Protein AF-A0A3D4ZT69-F1 (afdb_monomer)

Foldseek 3Di:
DFAQQADQVSLVVVCVVVVNCCSNVDPVRHRPDGDDPPLPLLSVCCVVCVQKDKDPDWDWDQFPVRWIKTKIFIWHADQDDPPFDQDPPGHGDIDSQWIWIATNVPGDIAIEGPCPVDPRVVVVCVVPVPRYDHPVPDDPRVLQVFDDDQVVVQVVCQVCLLPVDPDPVCSVVLVRRKDQAWADWFPDIDGAGWDWDWDADVPHDDTFIKTKTWIDRPVCSLAATQWMKIATSGNVRHGDIDIGGDDPPDGHGDNNVVVVVQCPDPVNVVVQVVLCPPFKGKGKDGWDFDDDPNFTKIKIWIWMDGPVGPDTDTQKIWIDTDQAIFMDSDPLVRVCCCLDPVVPRPNDDPPDDPDDDDDDDDDDDDDDPDPDNVLSVLVNVLSVVLVVLVVVLVVCVVVVNVVVNVVSVVVSVVSVVVSVVVSVD

Secondary structure (DSSP, 8-state):
--EE--SHHHHHHHHHHHT-THHHH-TT--TT-EE----SHHHHHHHH-TTSEE-SS-EEEE-TTS-EEEEEEEEEEES--TT-PPBTTTBTEEEEEEEEEEETTT--EEEEES-TT-HHHHHHHHH-TTTEEEGGGS-HHHHTT----HHHHHHHHHHHHHH----HHHHHHTSS-EEPPEEEETTEEEEPPPEEEEEEPTT-SSEEEEEEEEEEEGGGTTSBEEEEEEEE-SGGGTT-EEEEEPPTTS--B-HHHHHHHHHT-HHHHHHHHHHTSTTEEEEE-PPEEEEETTEEEEEEEEEEEETT-S--EEEEEEEEETTEEEEESSHHHHHHHHHSTT---EEPPP---S---------------PPPHHHHHHHHHHHHHHHHHHHHHHHHHHTT-HHHHHHHHHHHHHHHHHHHHHH--

Sequence (425 aa):
GGIPIGSFWRKLAFAIRFQDYQILLTEYITTQTKLLMNRDLPERLQVLAPFLLYEPDPYIAVTDDGLLKWICDAYTISNTYPYSVRTPWFGNYLRNSVKVVMDAYDGIPEFYVVDDSDPMIQCYQKIFPTLFRNAEQMDTSVKRHLRYPQMLLRIQAGIYAKYHQKNPQTFYQGEDEWAIPPEKYASGNREVEAYYQVMELPGEQKEEFLLMLPFVLAKFEEKNMVAWMAARCDPERYGELIVYRFPKDKLVYGPFQFESRVDNDPGLSEQFTLWSQEGSRVIRGNTLAIPVAGTLLYASPIYLQSSDGPMPELRLVILMHGDTLVHAPTLDEALVKLLGPDGGGRKKPAVTDPEAEQPAQPTEAAPTAAVSGDAVARIRQVLGQAIELDKQAEAHLREGDLGKYRDVQRKQAELLDRAWKEIEQ

Radius of gyration: 26.15 Å; Cα contacts (8 Å, |Δi|>4): 693; chains: 1; bounding box: 73×53×65 Å

Solvent-accessible surface area (backbone atoms only — not comparable to full-atom values): 24058 Å² total; per-residue (Å²): 103,59,49,73,35,36,48,71,69,46,21,48,54,49,17,64,75,69,73,34,67,59,61,63,73,44,80,86,63,38,75,86,37,56,48,80,69,64,82,51,61,68,62,34,47,44,71,76,47,64,82,43,50,66,49,92,78,60,46,79,44,73,33,90,88,69,47,53,33,38,40,32,49,28,23,44,66,33,75,75,46,81,100,47,72,72,45,86,98,55,28,27,32,79,40,76,29,30,43,33,40,23,40,70,78,54,62,60,73,44,37,22,39,69,38,81,83,40,68,64,56,55,51,48,42,71,76,39,67,83,62,58,40,59,45,84,77,51,54,70,56,56,54,70,63,46,70,59,56,57,70,58,50,53,52,52,46,58,51,44,30,64,62,72,60,83,50,70,68,49,53,75,67,55,74,79,31,36,33,68,26,45,28,64,40,47,92,45,78,42,65,63,72,62,44,77,49,76,46,61,52,94,90,59,93,52,70,40,46,30,36,34,41,63,27,10,37,52,96,40,39,67,38,44,37,46,33,37,38,35,30,28,24,42,74,95,49,50,68,46,74,46,77,51,72,53,65,90,89,55,92,38,78,18,62,32,40,51,50,52,53,50,59,68,28,72,67,54,37,53,49,52,55,64,48,51,36,95,63,31,40,59,32,38,41,71,73,44,79,42,80,50,98,95,44,53,40,35,38,34,45,34,26,43,26,43,74,94,44,96,64,68,40,82,55,32,22,36,37,33,46,89,70,32,45,41,66,25,69,39,65,65,58,18,48,46,48,57,61,33,97,65,41,72,29,64,75,64,80,78,82,77,76,87,88,81,93,80,90,80,82,92,74,88,80,74,84,75,85,70,79,52,72,64,58,45,52,49,53,47,52,52,50,55,51,44,53,54,35,48,56,52,22,52,51,26,52,76,72,67,38,61,68,60,20,51,54,34,51,50,52,38,51,56,49,50,55,52,50,49,62,62,70,77,105

Nearest PDB structures (foldseek):
  5bka-assembly1_C  TM=7.069E-01  e=2.342E+00  Streptomyces coelicolor A3(2)
  8z9d-assembly1_PP  TM=2.914E-01  e=1.751E-01  Spinacia oleracea
  5bka-assembly1_A  TM=5.585E-01  e=6.902E+00  Streptomyces coelicolor A3(2)

pLDDT: mean 84.3, std 16.17, range [26.33, 97.94]

Mean predicted aligned error: 11.2 Å

Structure (mmCIF, N/CA/C/O backbone):
data_AF-A0A3D4ZT69-F1
#
_entry.id   AF-A0A3D4ZT69-F1
#
loop_
_atom_site.group_PDB
_atom_site.id
_atom_site.type_symbol
_atom_site.label_atom_id
_atom_site.label_alt_id
_atom_site.label_comp_id
_atom_site.label_asym_id
_atom_site.label_entity_id
_atom_site.label_seq_id
_atom_site.pdbx_PDB_ins_code
_atom_site.Cartn_x
_atom_site.Cartn_y
_atom_site.Cartn_z
_atom_site.occupancy
_atom_site.B_iso_or_equiv
_atom_site.auth_seq_id
_atom_site.auth_comp_id
_atom_site.auth_asym_id
_atom_site.auth_atom_id
_atom_site.pdbx_PDB_model_num
ATOM 1 N N . GLY A 1 1 ? -25.227 7.299 12.362 1.00 69.94 1 GLY A N 1
ATOM 2 C CA . GLY A 1 1 ? -24.634 7.683 13.665 1.00 69.94 1 GLY A CA 1
ATOM 3 C C . GLY A 1 1 ? -24.983 9.102 14.117 1.00 69.94 1 GLY A C 1
ATOM 4 O O . GLY A 1 1 ? -25.888 9.719 13.562 1.00 69.94 1 GLY A O 1
ATOM 5 N N . GLY A 1 2 ? -24.276 9.608 15.137 1.00 80.56 2 GLY A N 1
ATOM 6 C CA . GLY A 1 2 ? -24.329 11.005 15.611 1.00 80.56 2 GLY A CA 1
ATOM 7 C C . GLY A 1 2 ? -24.808 11.189 17.059 1.00 80.56 2 GLY A C 1
ATOM 8 O O . GLY A 1 2 ? -25.627 10.416 17.553 1.00 80.56 2 GLY A O 1
ATOM 9 N N . ILE A 1 3 ? -24.311 12.233 17.731 1.00 88.12 3 ILE A N 1
ATOM 10 C CA . ILE A 1 3 ? -24.648 12.560 19.124 1.00 88.12 3 ILE A CA 1
ATOM 11 C C . ILE A 1 3 ? -25.848 13.521 19.127 1.00 88.12 3 ILE A C 1
ATOM 13 O O . ILE A 1 3 ? -25.723 14.629 18.605 1.00 88.12 3 ILE A O 1
ATOM 17 N N . PRO A 1 4 ? -27.014 13.163 19.699 1.00 91.06 4 PRO A N 1
ATOM 18 C CA . PRO A 1 4 ? -28.158 14.073 19.726 1.00 91.06 4 PRO A CA 1
ATOM 19 C C . PRO A 1 4 ? -27.827 15.307 20.570 1.00 91.06 4 PRO A C 1
ATOM 21 O O . PRO A 1 4 ? -27.507 15.158 21.749 1.00 91.06 4 PRO A O 1
ATOM 24 N N . ILE A 1 5 ? -27.914 16.505 19.993 1.00 92.38 5 ILE A N 1
ATOM 25 C CA . ILE A 1 5 ? -27.513 17.767 20.648 1.00 92.38 5 ILE A CA 1
ATOM 26 C C . ILE A 1 5 ? -28.710 18.610 21.102 1.00 92.38 5 ILE A C 1
ATOM 28 O O . ILE A 1 5 ? -28.547 19.576 21.833 1.00 92.38 5 ILE A O 1
ATOM 32 N N . GLY A 1 6 ? -29.929 18.239 20.718 1.00 86.19 6 GLY A N 1
ATOM 33 C CA . GLY A 1 6 ? -31.094 19.108 20.859 1.00 86.19 6 GLY A CA 1
ATOM 34 C C . GLY A 1 6 ? -31.525 19.500 22.280 1.00 86.19 6 GLY A C 1
ATOM 35 O O . GLY A 1 6 ? -32.367 20.382 22.416 1.00 86.19 6 GLY A O 1
ATOM 36 N N . SER A 1 7 ? -30.968 18.901 23.339 1.00 91.00 7 SER A N 1
ATOM 37 C CA . SER A 1 7 ? -31.235 19.330 24.718 1.00 91.00 7 SER A CA 1
ATOM 38 C C . SER A 1 7 ? -30.333 20.494 25.137 1.00 91.00 7 SER A C 1
ATOM 40 O O . SER A 1 7 ? -29.151 20.530 24.803 1.00 91.00 7 SER A O 1
ATOM 42 N N . PHE A 1 8 ? -30.872 21.427 25.930 1.00 90.81 8 PHE A N 1
ATOM 43 C CA . PHE A 1 8 ? -30.152 22.626 26.382 1.00 90.81 8 PHE A CA 1
ATOM 44 C C . PHE A 1 8 ? -28.780 22.313 27.002 1.00 90.81 8 PHE A C 1
ATOM 46 O O . PHE A 1 8 ? -27.772 22.891 26.608 1.00 90.81 8 PHE A O 1
ATOM 53 N N . TRP A 1 9 ? -28.712 21.334 27.910 1.00 92.75 9 TRP A N 1
ATOM 54 C CA . TRP A 1 9 ? -27.457 20.943 28.561 1.00 92.75 9 TRP A CA 1
ATOM 55 C C . TRP A 1 9 ? -26.426 20.355 27.593 1.00 92.75 9 TRP A C 1
ATOM 57 O O . TRP A 1 9 ? -25.229 20.573 27.770 1.00 92.75 9 TRP A O 1
ATOM 67 N N . ARG A 1 10 ? -26.868 19.644 26.546 1.00 93.00 10 ARG A N 1
ATOM 68 C CA . ARG A 1 10 ? -25.958 19.144 25.508 1.00 93.00 10 ARG A CA 1
ATOM 69 C C . ARG A 1 10 ? -25.479 20.276 24.606 1.00 93.00 10 ARG A C 1
ATOM 71 O O . ARG A 1 10 ? -24.285 20.329 24.332 1.00 93.00 10 ARG A O 1
ATOM 78 N N . LYS A 1 11 ? -26.357 21.212 24.220 1.00 92.69 11 LYS A N 1
ATOM 79 C CA . LYS A 1 11 ? -25.950 22.443 23.519 1.00 92.69 11 LYS A CA 1
ATOM 80 C C . LYS A 1 11 ? -24.895 23.212 24.319 1.00 92.69 11 LYS A C 1
ATOM 82 O O . LYS A 1 11 ? -23.885 23.595 23.746 1.00 92.69 11 LYS A O 1
ATOM 87 N N . LEU A 1 12 ? -25.079 23.367 25.634 1.00 93.75 12 LEU A N 1
ATOM 88 C CA . LEU A 1 12 ? -24.114 24.035 26.517 1.00 93.75 12 LEU A CA 1
ATOM 89 C C . LEU A 1 12 ? -22.765 23.314 26.561 1.00 93.75 12 LEU A C 1
ATOM 91 O O . LEU A 1 12 ? -21.729 23.948 26.385 1.00 93.75 12 LEU A O 1
ATOM 95 N N . ALA A 1 13 ? -22.769 21.993 26.752 1.00 94.69 13 ALA A N 1
ATOM 96 C CA . ALA A 1 13 ? -21.539 21.207 26.771 1.00 94.69 13 ALA A CA 1
ATOM 97 C C . ALA A 1 13 ? -20.758 21.332 25.450 1.00 94.69 13 ALA A C 1
ATOM 99 O O . ALA A 1 13 ? -19.542 21.522 25.465 1.00 94.69 13 ALA A O 1
ATOM 100 N N . PHE A 1 14 ? -21.453 21.280 24.310 1.00 93.31 14 PHE A N 1
ATOM 101 C CA . PHE A 1 14 ? -20.818 21.431 23.002 1.00 93.31 14 PHE A CA 1
ATOM 102 C C . PHE A 1 14 ? -20.383 22.865 22.703 1.00 93.31 14 PHE A C 1
ATOM 104 O O . PHE A 1 14 ? -19.300 23.049 22.157 1.00 93.31 14 PHE A O 1
ATOM 111 N N . ALA A 1 15 ? -21.145 23.872 23.129 1.00 94.06 15 ALA A N 1
ATOM 112 C CA . ALA A 1 15 ? -20.733 25.270 23.036 1.00 94.06 15 ALA A CA 1
ATOM 113 C C . ALA A 1 15 ? -19.414 25.521 23.779 1.00 94.06 15 ALA A C 1
ATOM 115 O O . ALA A 1 15 ? -18.521 26.174 23.249 1.00 94.06 15 ALA A O 1
ATOM 116 N N . ILE A 1 16 ? -19.242 24.931 24.967 1.00 95.00 16 ILE A N 1
ATOM 117 C CA . ILE A 1 16 ? -17.975 24.991 25.709 1.00 95.00 16 ILE A CA 1
ATOM 118 C C . ILE A 1 16 ? -16.872 24.222 24.964 1.00 95.00 16 ILE A C 1
ATOM 120 O O . ILE A 1 16 ? -15.777 24.745 24.776 1.00 95.00 16 ILE A O 1
ATOM 124 N N . ARG A 1 17 ? -17.152 22.993 24.507 1.00 92.56 17 ARG A N 1
ATOM 125 C CA . ARG A 1 17 ? -16.171 22.116 23.839 1.00 92.56 17 ARG A CA 1
ATOM 126 C C . ARG A 1 17 ? -15.625 22.682 22.525 1.00 92.56 17 ARG A C 1
ATOM 128 O O . ARG A 1 17 ? -14.465 22.411 22.207 1.00 92.56 17 ARG A O 1
ATOM 135 N N . PHE A 1 18 ? -16.453 23.390 21.761 1.00 92.81 18 PHE A N 1
ATOM 136 C CA . PHE A 1 18 ? -16.074 24.029 20.495 1.00 92.81 18 PHE A CA 1
ATOM 137 C C . PHE A 1 18 ? -15.749 25.515 20.645 1.00 92.81 18 PHE A C 1
ATOM 139 O O . PHE A 1 18 ? -15.389 26.148 19.660 1.00 92.81 18 PHE A O 1
ATOM 146 N N . GLN A 1 19 ? -15.861 26.060 21.862 1.00 95.38 19 GLN A N 1
ATOM 147 C CA . GLN A 1 19 ? -15.711 27.490 22.142 1.00 95.38 19 GLN A CA 1
ATOM 148 C C . GLN A 1 19 ? -16.618 28.363 21.257 1.00 95.38 19 GLN A C 1
ATOM 150 O O . GLN A 1 19 ? -16.253 29.470 20.869 1.00 95.38 19 GLN A O 1
ATOM 155 N N . ASP A 1 20 ? -17.819 27.862 20.963 1.00 93.81 20 ASP A N 1
ATOM 156 C CA . ASP A 1 20 ? -18.785 28.497 20.074 1.00 93.81 20 ASP A CA 1
ATOM 157 C C . ASP A 1 20 ? -20.138 28.663 20.776 1.00 93.81 20 ASP A C 1
ATOM 159 O O . ASP A 1 20 ? -20.938 27.731 20.906 1.00 93.81 20 ASP A O 1
ATOM 163 N N . TYR A 1 21 ? -20.408 29.886 21.230 1.00 92.38 21 TYR A N 1
ATOM 164 C CA . TYR A 1 21 ? -21.663 30.234 21.891 1.00 92.38 21 TYR A CA 1
ATOM 165 C C . TYR A 1 21 ? -22.862 30.241 20.926 1.00 92.38 21 TYR A C 1
ATOM 167 O O . TYR A 1 21 ? -24.003 30.171 21.390 1.00 92.38 21 TYR A O 1
ATOM 175 N N . GLN A 1 22 ? -22.649 30.281 19.603 1.00 91.56 22 GLN A N 1
ATOM 176 C CA . GLN A 1 22 ? -23.741 30.256 18.624 1.00 91.56 22 GLN A CA 1
ATOM 177 C C . GLN A 1 22 ? -24.520 28.940 18.685 1.00 91.56 22 GLN A C 1
ATOM 179 O O . GLN A 1 22 ? -25.730 28.942 18.468 1.00 91.56 22 GLN A O 1
ATOM 184 N N . ILE A 1 23 ? -23.875 27.837 19.087 1.00 90.94 23 ILE A N 1
ATOM 185 C CA . ILE A 1 23 ? -24.515 26.528 19.306 1.00 90.94 23 ILE A CA 1
ATOM 186 C C . ILE A 1 23 ? -25.672 26.618 20.324 1.00 90.94 23 ILE A C 1
ATOM 188 O O . ILE A 1 23 ? -26.655 25.883 20.215 1.00 90.94 23 ILE A O 1
ATOM 192 N N . LEU A 1 24 ? -25.589 27.525 21.304 1.00 90.00 24 LEU A N 1
ATOM 193 C CA . LEU A 1 24 ? -26.646 27.743 22.299 1.00 90.00 24 LEU A CA 1
ATOM 194 C C . LEU A 1 24 ? -27.804 28.588 21.769 1.00 90.00 24 LEU A C 1
ATOM 196 O O . LEU A 1 24 ? -28.955 28.308 22.099 1.00 90.00 24 LEU A O 1
ATOM 200 N N . LEU A 1 25 ? -27.487 29.624 20.990 1.00 88.75 25 LEU A N 1
ATOM 201 C CA . LEU A 1 25 ? -28.438 30.658 20.572 1.00 88.75 25 LEU A CA 1
ATOM 202 C C . LEU A 1 25 ? -29.149 30.327 19.259 1.00 88.75 25 LEU A C 1
ATOM 204 O O . LEU A 1 25 ? -30.194 30.897 18.964 1.00 88.75 25 LEU A O 1
ATOM 208 N N . THR A 1 26 ? -28.582 29.426 18.460 1.00 88.62 26 THR A N 1
ATOM 209 C CA . THR A 1 26 ? -29.113 29.097 17.141 1.00 88.62 26 THR A CA 1
ATOM 210 C C . THR A 1 26 ? -30.430 28.319 17.217 1.00 88.62 26 THR A C 1
ATOM 212 O O . THR A 1 26 ? -30.552 27.296 17.904 1.00 88.62 26 THR A O 1
ATOM 215 N N . GLU A 1 27 ? -31.413 28.778 16.444 1.00 87.56 27 GLU A N 1
ATOM 216 C CA . GLU A 1 27 ? -32.706 28.108 16.268 1.00 87.56 27 GLU A CA 1
ATOM 217 C C . GLU A 1 27 ? -32.629 26.944 15.265 1.00 87.56 27 GLU A C 1
ATOM 219 O O . GLU A 1 27 ? -33.493 26.069 15.263 1.00 87.56 27 GLU A O 1
ATOM 224 N N . TYR A 1 28 ? -31.555 26.864 14.467 1.00 89.19 28 TYR A N 1
ATOM 225 C CA . TYR A 1 28 ? -31.342 25.772 13.510 1.00 89.19 28 TYR A CA 1
ATOM 226 C C . TYR A 1 28 ? -31.107 24.409 14.189 1.00 89.19 28 TYR A C 1
ATOM 228 O O . TYR A 1 28 ? -31.298 23.363 13.566 1.00 89.19 28 TYR A O 1
ATOM 236 N N . ILE A 1 29 ? -30.699 24.389 15.466 1.00 88.94 29 ILE A N 1
ATOM 237 C CA . ILE A 1 29 ? -30.519 23.145 16.228 1.00 88.94 29 ILE A CA 1
ATOM 238 C C . ILE A 1 29 ? -31.829 22.776 16.929 1.00 88.94 29 ILE A C 1
ATOM 240 O O . ILE A 1 29 ? -32.206 23.375 17.941 1.00 88.94 29 ILE A O 1
ATOM 244 N N . THR A 1 30 ? -32.463 21.714 16.442 1.00 88.62 30 THR A N 1
ATOM 245 C CA . THR A 1 30 ? -33.709 21.150 16.973 1.00 88.62 30 THR A CA 1
ATOM 246 C C . THR A 1 30 ? -33.447 19.927 17.857 1.00 88.62 30 THR A C 1
ATOM 248 O O . THR A 1 30 ? -32.317 19.448 17.983 1.00 88.62 30 THR A O 1
ATOM 251 N N . THR A 1 31 ? -34.505 19.368 18.451 1.00 87.44 31 THR A N 1
ATOM 252 C CA . THR A 1 31 ? -34.452 18.106 19.214 1.00 87.44 31 THR A CA 1
ATOM 253 C C . THR A 1 31 ? -33.991 16.909 18.380 1.00 87.44 31 THR A C 1
ATOM 255 O O . THR A 1 31 ? -33.439 15.962 18.938 1.00 87.44 31 THR A O 1
ATOM 258 N N . GLN A 1 32 ? -34.162 16.971 17.056 1.00 89.88 32 GLN A N 1
ATOM 259 C CA . GLN A 1 32 ? -33.756 15.925 16.114 1.00 89.88 32 GLN A CA 1
ATOM 260 C C . GLN A 1 32 ? -32.323 16.102 15.598 1.00 89.88 32 GLN A C 1
ATOM 262 O O . GLN A 1 32 ? -31.769 15.190 14.982 1.00 89.88 32 GLN A O 1
ATOM 267 N N . THR A 1 33 ? -31.699 17.256 15.846 1.00 91.69 33 THR A N 1
ATOM 268 C CA . THR A 1 33 ? -30.350 17.535 15.361 1.00 91.69 33 THR A CA 1
ATOM 269 C C . THR A 1 33 ? -29.335 16.626 16.049 1.00 91.69 33 THR A C 1
ATOM 271 O O . THR A 1 33 ? -29.292 16.495 17.279 1.00 91.69 33 THR A O 1
ATOM 274 N N . LYS A 1 34 ? -28.477 16.015 15.231 1.00 90.62 34 LYS A N 1
ATOM 275 C CA . LYS A 1 34 ? -27.351 15.199 15.675 1.00 90.62 34 LYS A CA 1
ATOM 276 C C . LYS A 1 34 ? -26.054 15.868 15.257 1.00 90.62 34 LYS A C 1
ATOM 278 O O . LYS A 1 34 ? -25.889 16.249 14.103 1.00 90.62 34 LYS A O 1
ATOM 283 N N . LEU A 1 35 ? -25.138 15.976 16.204 1.00 88.94 35 LEU A N 1
ATOM 284 C CA . LEU A 1 35 ? -23.778 16.401 15.952 1.00 88.94 35 LEU A CA 1
ATOM 285 C C . LEU A 1 35 ? -22.966 15.205 15.442 1.00 88.94 35 LEU A C 1
ATOM 287 O O . LEU A 1 35 ? -22.957 14.137 16.062 1.00 88.94 35 LEU A O 1
ATOM 291 N N . LEU A 1 36 ? -22.275 15.394 14.320 1.00 87.50 36 LEU A N 1
ATOM 292 C CA . LEU A 1 36 ? -21.299 14.441 13.801 1.00 87.50 36 LEU A CA 1
ATOM 293 C C . LEU A 1 36 ? -19.901 14.898 14.223 1.00 87.50 36 LEU A C 1
ATOM 295 O O . LEU A 1 36 ? -19.494 16.009 13.900 1.00 87.50 36 LEU A O 1
ATOM 299 N N . MET A 1 37 ? -19.179 14.042 14.941 1.00 86.25 37 MET A N 1
ATOM 300 C CA . MET A 1 37 ? -17.795 14.269 15.373 1.00 86.25 37 MET A CA 1
ATOM 301 C C . MET A 1 37 ? -16.910 13.124 14.892 1.00 86.25 37 MET A C 1
ATOM 303 O O . MET A 1 37 ? -17.430 12.039 14.621 1.00 86.25 37 MET A O 1
ATOM 307 N N . ASN A 1 38 ? -15.598 13.376 14.811 1.00 86.31 38 ASN A N 1
ATOM 308 C CA . ASN A 1 38 ? -14.576 12.405 14.406 1.00 86.31 38 ASN A CA 1
ATOM 309 C C . ASN A 1 38 ? -15.029 11.676 13.135 1.00 86.31 38 ASN A C 1
ATOM 311 O O . ASN A 1 38 ? -15.357 10.487 13.150 1.00 86.31 38 ASN A O 1
ATOM 315 N N . ARG A 1 39 ? -15.267 12.457 12.075 1.00 85.94 39 ARG A N 1
ATOM 316 C CA . ARG A 1 39 ? -15.768 11.932 10.796 1.00 85.94 39 ARG A CA 1
ATOM 317 C C . ARG A 1 39 ? -14.672 11.201 10.037 1.00 85.94 39 ARG A C 1
ATOM 319 O O . ARG A 1 39 ? -14.991 10.252 9.333 1.00 85.94 39 ARG A O 1
ATOM 326 N N . ASP A 1 40 ? -13.438 11.654 10.212 1.00 87.06 40 ASP A N 1
ATOM 327 C CA . ASP A 1 40 ? -12.256 10.956 9.747 1.00 87.06 40 ASP A CA 1
ATOM 328 C C . ASP A 1 40 ? -12.106 9.624 10.498 1.00 87.06 40 ASP A C 1
ATOM 330 O O . ASP A 1 40 ? -12.268 9.560 11.724 1.00 87.06 40 ASP A O 1
ATOM 334 N N . LEU A 1 41 ? -11.893 8.543 9.743 1.00 89.38 41 LEU A N 1
ATOM 335 C CA . LEU A 1 41 ? -11.840 7.194 10.297 1.00 89.38 41 LEU A CA 1
ATOM 336 C C . LEU A 1 41 ? -10.602 7.015 11.193 1.00 89.38 41 LEU A C 1
ATOM 338 O O . LEU A 1 41 ? -10.808 6.642 12.349 1.00 89.38 41 LEU A O 1
ATOM 342 N N . PRO A 1 42 ? -9.367 7.325 10.753 1.00 87.81 42 PRO A N 1
ATOM 343 C CA . PRO A 1 42 ? -8.189 7.281 11.617 1.00 87.81 42 PRO A CA 1
ATOM 344 C C . PRO A 1 42 ? -8.373 8.036 12.940 1.00 87.81 42 PRO A C 1
ATOM 346 O O . PRO A 1 42 ? -8.162 7.459 14.011 1.00 87.81 42 PRO A O 1
ATOM 349 N N . GLU A 1 43 ? -8.859 9.282 12.904 1.00 90.25 43 GLU A N 1
ATOM 350 C CA . GLU A 1 43 ? -9.135 10.055 14.125 1.00 90.25 43 GLU A CA 1
ATOM 351 C C . GLU A 1 43 ? -10.152 9.358 15.040 1.00 90.25 43 GLU A C 1
ATOM 353 O O . GLU A 1 43 ? -9.985 9.301 16.263 1.00 90.25 43 GLU A O 1
ATOM 358 N N . ARG A 1 44 ? -11.224 8.804 14.462 1.00 92.31 44 ARG A N 1
ATOM 359 C CA . ARG A 1 44 ? -12.248 8.069 15.213 1.00 92.31 44 ARG A CA 1
ATOM 360 C C . ARG A 1 44 ? -11.675 6.830 15.886 1.00 92.31 44 ARG A C 1
ATOM 362 O O . ARG A 1 44 ? -11.975 6.595 17.057 1.00 92.31 44 ARG A O 1
ATOM 369 N N . LEU A 1 45 ? -10.887 6.042 15.164 1.00 95.12 45 LEU A N 1
ATOM 370 C CA . LEU A 1 45 ? -10.289 4.817 15.686 1.00 95.12 45 LEU A CA 1
ATOM 371 C C . LEU A 1 45 ? -9.299 5.118 16.810 1.00 95.12 45 LEU A C 1
ATOM 373 O O . LEU A 1 45 ? -9.363 4.479 17.862 1.00 95.12 45 LEU A O 1
ATOM 377 N N . GLN A 1 46 ? -8.488 6.167 16.651 1.00 94.44 46 GLN A N 1
ATOM 378 C CA . GLN A 1 46 ? -7.570 6.627 17.690 1.00 94.44 46 GLN A CA 1
ATOM 379 C C . GLN A 1 46 ? -8.303 7.032 18.977 1.00 94.44 46 GLN A C 1
ATOM 381 O O . GLN A 1 46 ? -7.800 6.796 20.072 1.00 94.44 46 GLN A O 1
ATOM 386 N N . VAL A 1 47 ? -9.504 7.611 18.877 1.00 93.44 47 VAL A N 1
ATOM 387 C CA . VAL A 1 47 ? -10.326 7.943 20.053 1.00 93.44 47 VAL A CA 1
ATOM 388 C C . VAL A 1 47 ? -10.933 6.694 20.705 1.00 93.44 47 VAL A C 1
ATOM 390 O O . VAL A 1 47 ? -11.032 6.640 21.930 1.00 93.44 47 VAL A O 1
ATOM 393 N N . LEU A 1 48 ? -11.354 5.702 19.916 1.00 94.25 48 LEU A N 1
ATOM 394 C CA . LEU A 1 48 ? -12.043 4.506 20.418 1.00 94.25 48 LEU A CA 1
ATOM 395 C C . LEU A 1 48 ? -11.097 3.475 21.039 1.00 94.25 48 LEU A C 1
ATOM 397 O O . LEU A 1 48 ? -11.417 2.895 22.075 1.00 94.25 48 LEU A O 1
ATOM 401 N N . ALA A 1 49 ? -9.944 3.249 20.417 1.00 96.50 49 ALA A N 1
ATOM 402 C CA . ALA A 1 49 ? -8.945 2.295 20.877 1.00 96.50 49 ALA A CA 1
ATOM 403 C C . ALA A 1 49 ? -7.532 2.880 20.681 1.00 96.50 49 ALA A C 1
ATOM 405 O O . ALA A 1 49 ? -6.805 2.461 19.780 1.00 96.50 49 ALA A O 1
ATOM 406 N N . PRO A 1 50 ? -7.115 3.842 21.532 1.00 95.25 50 PRO A N 1
ATOM 407 C CA . PRO A 1 50 ? -5.844 4.571 21.393 1.00 95.25 50 PRO A CA 1
ATOM 408 C C . PRO A 1 50 ? -4.588 3.719 21.614 1.00 95.25 50 PRO A C 1
ATOM 410 O O . PRO A 1 50 ? -3.473 4.192 21.416 1.00 95.25 50 PRO A O 1
ATOM 413 N N . PHE A 1 51 ? -4.760 2.494 22.103 1.00 94.56 51 PHE A N 1
ATOM 414 C CA . PHE A 1 51 ? -3.687 1.545 22.392 1.00 94.56 51 PHE A CA 1
ATOM 415 C C . PHE A 1 51 ? -3.309 0.680 21.178 1.00 94.56 51 PHE A C 1
ATOM 417 O O . PHE A 1 51 ? -2.344 -0.078 21.257 1.00 94.56 51 PHE A O 1
ATOM 424 N N . LEU A 1 52 ? -4.057 0.782 20.075 1.00 95.88 52 LEU A N 1
ATOM 425 C CA . LEU A 1 52 ? -3.673 0.242 18.776 1.00 95.88 52 LEU A CA 1
ATOM 426 C C . LEU A 1 52 ? -3.041 1.357 17.941 1.00 95.88 52 LEU A C 1
ATOM 428 O O . LEU A 1 52 ? -3.447 2.515 18.028 1.00 95.88 52 LEU A O 1
ATOM 432 N N . LEU A 1 53 ? -2.057 0.995 17.126 1.00 93.94 53 LEU A N 1
ATOM 433 C CA . LEU A 1 53 ? -1.574 1.841 16.041 1.00 93.94 53 LEU A CA 1
ATOM 434 C C . LEU A 1 53 ? -2.422 1.548 14.800 1.00 93.94 53 LEU A C 1
ATOM 436 O O . LEU A 1 53 ? -2.728 0.387 14.552 1.00 93.94 53 LEU A O 1
ATOM 440 N N . TYR A 1 54 ? -2.783 2.562 14.021 1.00 94.25 54 TYR A N 1
ATOM 441 C CA . TYR A 1 54 ? -3.612 2.400 12.824 1.00 94.25 54 TYR A CA 1
ATOM 442 C C . TYR A 1 54 ? -2.821 2.699 11.560 1.00 94.25 54 TYR A C 1
ATOM 444 O O . TYR A 1 54 ? -1.943 3.564 11.561 1.00 94.25 54 TYR A O 1
ATOM 452 N N . GLU A 1 55 ? -3.155 1.994 10.486 1.00 91.62 55 GLU A N 1
ATOM 453 C CA . GLU A 1 55 ? -2.674 2.319 9.150 1.00 91.62 55 GLU A CA 1
ATOM 454 C C . GLU A 1 55 ? -3.228 3.690 8.733 1.00 91.62 55 GLU A C 1
ATOM 456 O O . GLU A 1 55 ? -4.424 3.945 8.916 1.00 91.62 55 GLU A O 1
ATOM 461 N N . PRO A 1 56 ? -2.388 4.585 8.187 1.00 87.31 56 PRO A N 1
ATOM 462 C CA . PRO A 1 56 ? -2.806 5.947 7.862 1.00 87.31 56 PRO A CA 1
ATOM 463 C C . PRO A 1 56 ? -3.767 6.024 6.669 1.00 87.31 56 PRO A C 1
ATOM 465 O O . PRO A 1 56 ? -4.508 6.998 6.569 1.00 87.31 56 PRO A O 1
ATOM 468 N N . ASP A 1 57 ? -3.759 5.021 5.785 1.00 89.69 57 ASP A N 1
ATOM 469 C CA . ASP A 1 57 ? -4.567 4.989 4.563 1.00 89.69 57 ASP A CA 1
ATOM 470 C C . ASP A 1 57 ? -5.598 3.845 4.611 1.00 89.69 57 ASP A C 1
ATOM 472 O O . ASP A 1 57 ? -5.322 2.724 4.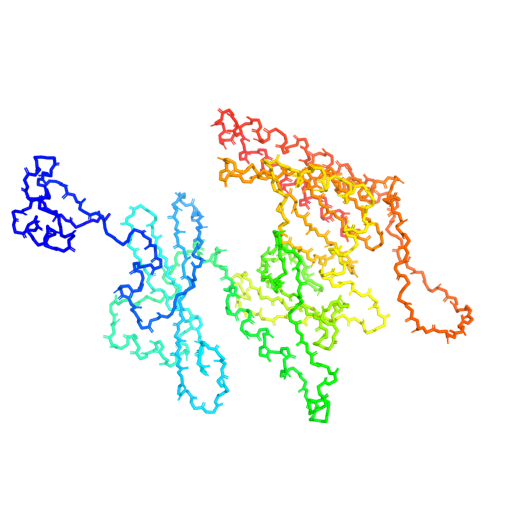167 1.00 89.69 57 ASP A O 1
ATOM 476 N N . PRO A 1 58 ? -6.777 4.063 5.223 1.00 93.50 58 PRO A N 1
ATOM 477 C CA . PRO A 1 58 ? -7.865 3.100 5.151 1.00 93.50 58 PRO A CA 1
ATOM 478 C C . PRO A 1 58 ? -8.428 3.036 3.729 1.00 93.50 58 PRO A C 1
ATOM 480 O O . PRO A 1 58 ? -8.532 4.045 3.037 1.00 93.50 58 PRO A O 1
ATOM 483 N N . TYR A 1 59 ? -8.889 1.861 3.313 1.00 94.44 59 TYR A N 1
ATOM 484 C CA . TYR A 1 59 ? -9.442 1.653 1.975 1.00 94.44 59 TYR A CA 1
ATOM 485 C C . TYR A 1 59 ? -10.913 1.258 2.029 1.00 94.44 59 TYR A C 1
ATOM 487 O O . TYR A 1 59 ? -11.423 0.778 3.040 1.00 94.44 59 TYR A O 1
ATOM 495 N N . ILE A 1 60 ? -11.605 1.468 0.915 1.00 94.38 60 ILE A N 1
ATOM 496 C CA . ILE A 1 60 ? -13.016 1.130 0.760 1.00 94.38 60 ILE A CA 1
ATOM 497 C C . ILE A 1 60 ? -13.171 -0.158 -0.050 1.00 94.38 60 ILE A C 1
ATOM 499 O O . ILE A 1 60 ? -12.464 -0.380 -1.035 1.00 94.38 60 ILE A O 1
ATOM 503 N N . ALA A 1 61 ? -14.111 -0.997 0.369 1.00 93.94 61 ALA A N 1
ATOM 504 C CA . ALA A 1 61 ? -14.554 -2.182 -0.347 1.00 93.94 61 ALA A CA 1
ATOM 505 C C . ALA A 1 61 ? -16.070 -2.123 -0.562 1.00 93.94 61 ALA A C 1
ATOM 507 O O . ALA A 1 61 ? -16.810 -1.606 0.283 1.00 93.94 61 ALA A O 1
ATOM 508 N N . VAL A 1 62 ? -16.517 -2.660 -1.696 1.00 93.44 62 VAL A N 1
ATOM 509 C CA . VAL A 1 62 ? -17.937 -2.847 -2.002 1.00 93.44 62 VAL A CA 1
ATOM 510 C C . VAL A 1 62 ? -18.275 -4.298 -1.695 1.00 93.44 62 VAL A C 1
ATOM 512 O O . VAL A 1 62 ? -17.662 -5.207 -2.251 1.00 93.44 62 VAL A O 1
ATOM 515 N N . THR A 1 63 ? -19.212 -4.527 -0.784 1.00 91.75 63 THR A N 1
ATOM 516 C CA . THR A 1 63 ? -19.675 -5.881 -0.468 1.00 91.75 63 THR A CA 1
ATOM 517 C C . THR A 1 63 ? -20.679 -6.383 -1.509 1.00 91.75 63 THR A C 1
ATOM 519 O O . THR A 1 63 ? -21.241 -5.595 -2.268 1.00 91.75 63 THR A O 1
ATOM 522 N N . ASP A 1 64 ? -20.915 -7.696 -1.561 1.00 90.12 64 ASP A N 1
ATOM 523 C CA . ASP A 1 64 ? -21.831 -8.336 -2.525 1.00 90.12 64 ASP A CA 1
ATOM 524 C C . ASP A 1 64 ? -23.261 -7.754 -2.502 1.00 90.12 64 ASP A C 1
ATOM 526 O O . ASP A 1 64 ? -23.958 -7.757 -3.517 1.00 90.12 64 ASP A O 1
ATOM 530 N N . ASP A 1 65 ? -23.703 -7.236 -1.354 1.00 87.50 65 ASP A N 1
ATOM 531 C CA . ASP A 1 65 ? -24.989 -6.557 -1.152 1.00 87.50 65 ASP A CA 1
ATOM 532 C C . ASP A 1 65 ? -24.967 -5.057 -1.519 1.00 87.50 65 ASP A C 1
ATOM 534 O O . ASP A 1 65 ? -25.973 -4.361 -1.374 1.00 87.50 65 ASP A O 1
ATOM 538 N N . GLY A 1 66 ? -23.841 -4.558 -2.035 1.00 88.38 66 GLY A N 1
ATOM 539 C CA . GLY A 1 66 ? -23.656 -3.185 -2.500 1.00 88.38 66 GLY A CA 1
ATOM 540 C C . GLY A 1 66 ? -23.327 -2.176 -1.400 1.00 88.38 66 GLY A C 1
ATOM 541 O O . GLY A 1 66 ? -23.331 -0.973 -1.671 1.00 88.38 66 GLY A O 1
ATOM 542 N N . LEU A 1 67 ? -23.050 -2.621 -0.170 1.00 90.06 67 LEU A N 1
ATO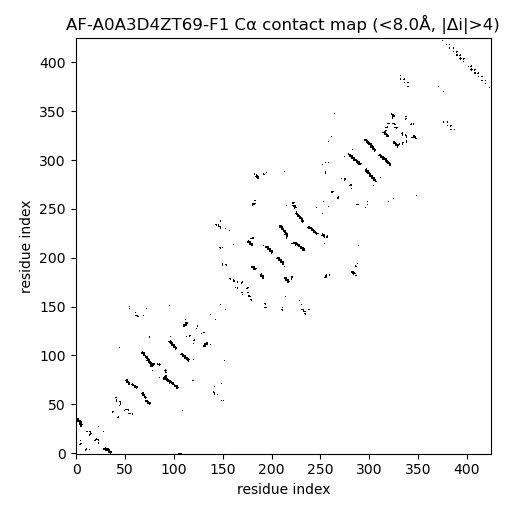M 543 C CA . LEU A 1 67 ? -22.657 -1.718 0.910 1.00 90.06 67 LEU A CA 1
ATOM 544 C C . LEU A 1 67 ? -21.197 -1.284 0.773 1.00 90.06 67 LEU A C 1
ATOM 546 O O . LEU A 1 67 ? -20.320 -2.021 0.325 1.00 90.06 67 LEU A O 1
ATOM 550 N N . LEU A 1 68 ? -20.941 -0.054 1.208 1.00 94.12 68 LEU A N 1
ATOM 551 C CA . LEU A 1 68 ? -19.612 0.532 1.261 1.00 94.12 68 LEU A CA 1
ATOM 552 C C . LEU A 1 68 ? -19.021 0.315 2.652 1.00 94.12 68 LEU A C 1
ATOM 554 O O . LEU A 1 68 ? -19.508 0.877 3.637 1.00 94.12 68 LEU A O 1
ATOM 558 N N . LYS A 1 69 ? -17.962 -0.488 2.731 1.00 94.94 69 LYS A N 1
ATOM 559 C CA . LYS A 1 69 ? -17.242 -0.767 3.975 1.00 94.94 69 LYS A CA 1
ATOM 560 C C . LYS A 1 69 ? -15.846 -0.166 3.902 1.00 94.94 69 LYS A C 1
ATOM 562 O O . LYS A 1 69 ? -15.069 -0.499 3.013 1.00 94.94 69 LYS A O 1
ATOM 567 N N . TRP A 1 70 ? -15.523 0.702 4.851 1.00 96.00 70 TRP A N 1
ATOM 568 C CA . TRP A 1 70 ? -14.148 1.109 5.105 1.00 96.00 70 TRP A CA 1
ATOM 569 C C . TRP A 1 70 ? -13.432 0.021 5.891 1.00 96.00 70 TRP A C 1
ATOM 571 O O . TRP A 1 70 ? -13.982 -0.508 6.855 1.00 96.00 70 TRP A O 1
ATOM 581 N N . ILE A 1 71 ? -12.203 -0.282 5.499 1.00 97.06 71 ILE A N 1
ATOM 582 C CA . ILE A 1 71 ? -11.338 -1.249 6.156 1.00 97.06 71 ILE A CA 1
ATOM 583 C C . ILE A 1 71 ? -10.052 -0.521 6.537 1.00 97.06 71 ILE A C 1
ATOM 585 O O . ILE A 1 71 ? -9.427 0.146 5.713 1.00 97.06 71 ILE A O 1
ATOM 589 N N . CYS A 1 72 ? -9.677 -0.622 7.807 1.00 97.25 72 CYS A N 1
ATOM 590 C CA . CYS A 1 72 ? -8.465 -0.033 8.350 1.00 97.25 72 CYS A CA 1
ATOM 591 C C . CYS A 1 72 ? -7.669 -1.096 9.096 1.00 97.25 72 CYS A C 1
ATOM 593 O O . CYS A 1 72 ? -8.204 -1.871 9.892 1.00 97.25 72 CYS A O 1
ATOM 595 N N . ASP A 1 73 ? -6.376 -1.112 8.830 1.00 97.12 73 ASP A N 1
ATOM 596 C CA . ASP A 1 73 ? -5.428 -1.987 9.482 1.00 97.12 73 ASP A CA 1
ATOM 597 C C . ASP A 1 73 ? -5.025 -1.451 10.849 1.00 97.12 73 ASP A C 1
ATOM 599 O O . ASP A 1 73 ? -4.763 -0.261 11.007 1.00 97.12 73 ASP A O 1
ATOM 603 N N . ALA A 1 74 ? -4.981 -2.331 11.847 1.00 96.62 74 ALA A N 1
ATOM 604 C CA . ALA A 1 74 ? -4.613 -1.964 13.200 1.00 96.62 74 ALA A CA 1
ATOM 605 C C . ALA A 1 74 ? -3.578 -2.928 13.782 1.00 96.62 74 ALA A C 1
ATOM 607 O O . ALA A 1 74 ? -3.590 -4.143 13.554 1.00 96.62 74 ALA A O 1
ATOM 608 N N . TYR A 1 75 ? -2.665 -2.357 14.556 1.00 96.12 75 TYR A N 1
ATOM 609 C CA . TYR A 1 75 ? -1.469 -3.020 15.024 1.00 96.12 75 TYR A CA 1
ATOM 610 C C . TYR A 1 75 ? -1.333 -2.934 16.529 1.00 96.12 75 TYR A C 1
ATOM 612 O O . TYR A 1 75 ? -1.532 -1.882 17.142 1.00 96.12 75 TYR A O 1
ATOM 620 N N . THR A 1 76 ? -0.873 -4.029 17.115 1.00 95.81 76 THR A N 1
ATOM 621 C CA . THR A 1 76 ? -0.274 -3.989 18.444 1.00 95.81 76 THR A CA 1
ATOM 622 C C . THR A 1 76 ? 1.210 -3.687 18.312 1.00 95.81 76 THR A C 1
ATOM 624 O O . THR A 1 76 ? 1.906 -4.323 17.512 1.00 95.81 76 THR A O 1
ATOM 627 N N . ILE A 1 77 ? 1.696 -2.750 19.121 1.00 93.81 77 ILE A N 1
ATOM 628 C CA . ILE A 1 77 ? 3.101 -2.348 19.148 1.00 93.81 77 ILE A CA 1
ATOM 629 C C . ILE A 1 77 ? 3.671 -2.411 20.561 1.00 93.81 77 ILE A C 1
ATOM 631 O O . ILE A 1 77 ? 2.951 -2.275 21.550 1.00 93.81 77 ILE A O 1
ATOM 635 N N . SER A 1 78 ? 4.985 -2.592 20.664 1.00 92.44 78 SER A N 1
ATOM 636 C CA . SER A 1 78 ? 5.712 -2.432 21.925 1.00 92.44 78 SER A CA 1
ATOM 637 C C . SER A 1 78 ? 7.129 -1.925 21.681 1.00 92.44 78 SER A C 1
ATOM 639 O O . SER A 1 78 ? 7.742 -2.185 20.648 1.00 92.44 78 SER A O 1
ATOM 641 N N . ASN A 1 79 ? 7.651 -1.183 22.657 1.00 91.56 79 ASN A N 1
ATOM 642 C CA . ASN A 1 79 ? 9.033 -0.701 22.685 1.00 91.56 79 ASN A CA 1
ATOM 643 C C . ASN A 1 79 ? 9.956 -1.569 23.553 1.00 91.56 79 ASN A C 1
ATOM 645 O O . ASN A 1 79 ? 11.159 -1.316 23.596 1.00 91.56 79 ASN A O 1
ATOM 649 N N . THR A 1 80 ? 9.397 -2.527 24.293 1.00 90.44 80 THR A N 1
ATOM 650 C CA . THR A 1 80 ? 10.095 -3.276 25.346 1.00 90.44 80 THR A CA 1
ATOM 651 C C . THR A 1 80 ? 9.915 -4.785 25.211 1.00 90.44 80 THR A C 1
ATOM 653 O O . THR A 1 80 ? 10.110 -5.523 26.176 1.00 90.44 80 THR A O 1
ATOM 656 N N . TYR A 1 81 ? 9.556 -5.270 24.022 1.00 91.44 81 TYR A N 1
ATOM 657 C CA . TYR A 1 81 ? 9.401 -6.701 23.793 1.00 91.44 81 TYR A CA 1
ATOM 658 C C . TYR A 1 81 ? 10.762 -7.409 23.901 1.00 91.44 81 TYR A C 1
ATOM 660 O O . TYR A 1 81 ? 11.743 -6.956 23.306 1.00 91.44 81 TYR A O 1
ATOM 668 N N . PRO A 1 82 ? 10.887 -8.484 24.688 1.00 90.81 82 PRO A N 1
ATOM 669 C CA . PRO A 1 82 ? 12.186 -9.085 24.971 1.00 90.81 82 PRO A CA 1
ATOM 670 C C . PRO A 1 82 ? 12.807 -9.722 23.718 1.00 90.81 82 PRO A C 1
ATOM 672 O O . PRO A 1 82 ? 12.096 -10.172 22.822 1.00 90.81 82 PRO A O 1
ATOM 675 N N . TYR A 1 83 ? 14.143 -9.771 23.668 1.00 88.75 83 TYR A N 1
ATOM 676 C CA . TYR A 1 83 ? 14.923 -10.430 22.603 1.00 88.75 83 TYR A CA 1
ATOM 677 C C . TYR A 1 83 ? 14.607 -9.967 21.170 1.00 88.75 83 TYR A C 1
ATOM 6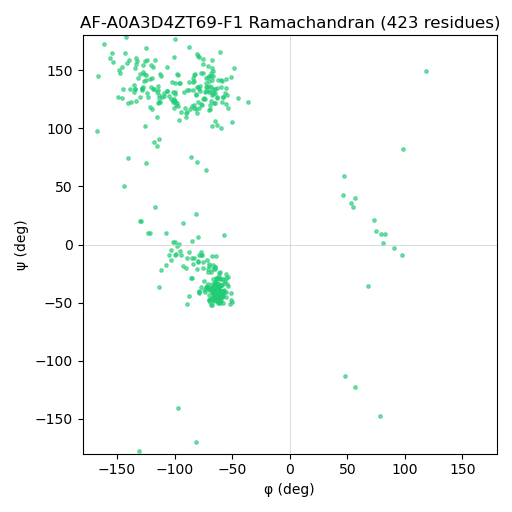79 O O . TYR A 1 83 ? 14.713 -10.741 20.223 1.00 88.75 83 TYR A O 1
ATOM 687 N N . SER A 1 84 ? 14.238 -8.698 21.002 1.00 88.88 84 SER A N 1
ATOM 688 C CA . SER A 1 84 ? 13.895 -8.121 19.702 1.00 88.88 84 SER A CA 1
ATOM 689 C C . SER A 1 84 ? 14.693 -6.849 19.423 1.00 88.88 84 SER A C 1
ATOM 691 O O . SER A 1 84 ? 15.072 -6.106 20.334 1.00 88.88 84 SER A O 1
ATOM 693 N N . VAL A 1 85 ? 14.974 -6.615 18.142 1.00 84.50 85 VAL A N 1
ATOM 694 C CA . VAL A 1 85 ? 15.715 -5.438 17.683 1.00 84.50 85 VAL A CA 1
ATOM 695 C C . VAL A 1 85 ? 14.750 -4.274 17.529 1.00 84.50 85 VAL A C 1
ATOM 697 O O . VAL A 1 85 ? 13.681 -4.402 16.934 1.00 84.50 85 VAL A O 1
ATOM 700 N N . ARG A 1 86 ? 15.138 -3.118 18.065 1.00 87.06 86 ARG A N 1
ATOM 701 C CA . ARG A 1 86 ? 14.348 -1.901 17.934 1.00 87.06 86 ARG A CA 1
ATOM 702 C C . ARG A 1 86 ? 14.496 -1.321 16.534 1.00 87.06 86 ARG A C 1
ATOM 704 O O . ARG A 1 86 ? 15.604 -1.022 16.097 1.00 87.06 86 ARG A O 1
ATOM 711 N N . THR A 1 87 ? 13.365 -1.113 15.881 1.00 80.00 87 THR A N 1
ATOM 712 C CA . THR A 1 87 ? 13.242 -0.360 14.637 1.00 80.00 87 THR A CA 1
ATOM 713 C C . THR A 1 87 ? 12.851 1.083 14.983 1.00 80.00 87 THR A C 1
ATOM 715 O O . THR A 1 87 ? 12.043 1.295 15.898 1.00 80.00 87 THR A O 1
ATOM 718 N N . PRO A 1 88 ? 13.422 2.101 14.313 1.00 76.38 88 PRO A N 1
ATOM 719 C CA . PRO A 1 88 ? 12.985 3.484 14.478 1.00 76.38 88 PRO A CA 1
ATOM 720 C C . PRO A 1 88 ? 11.464 3.620 14.315 1.00 76.38 88 PRO A C 1
ATOM 722 O O . PRO A 1 88 ? 10.869 2.924 13.497 1.00 76.38 88 PRO A O 1
ATOM 725 N N . TRP A 1 89 ? 10.847 4.515 15.092 1.00 69.94 89 TRP A N 1
ATOM 726 C CA . TRP A 1 89 ? 9.408 4.848 15.083 1.00 69.94 89 TRP A CA 1
ATOM 727 C C . TRP A 1 89 ? 8.435 3.761 15.576 1.00 69.94 89 TRP A C 1
ATOM 729 O O . TRP A 1 89 ? 7.486 4.098 16.278 1.00 69.94 89 TRP A O 1
ATOM 739 N N . PHE A 1 90 ? 8.689 2.478 15.310 1.00 78.25 90 PHE A N 1
ATOM 740 C CA . PHE A 1 90 ? 7.735 1.386 15.581 1.00 78.25 90 PHE A CA 1
ATOM 741 C C . PHE A 1 90 ? 8.049 0.551 16.827 1.00 78.25 90 PHE A C 1
ATOM 743 O O . PHE A 1 90 ? 7.279 -0.326 17.210 1.00 78.25 90 PHE A O 1
ATOM 750 N N . GLY A 1 91 ? 9.176 0.823 17.486 1.00 87.44 91 GLY A N 1
ATOM 751 C CA . GLY A 1 91 ? 9.607 0.048 18.642 1.00 87.44 91 GLY A CA 1
ATOM 752 C C . GLY A 1 91 ? 10.246 -1.270 18.226 1.00 87.44 91 GLY A C 1
ATOM 753 O O . GLY A 1 91 ? 10.958 -1.332 17.230 1.00 87.44 91 GLY A O 1
ATOM 754 N N . ASN A 1 92 ? 10.085 -2.311 19.030 1.00 90.75 92 ASN A N 1
ATOM 755 C CA . ASN A 1 92 ? 10.713 -3.613 18.802 1.00 90.75 92 ASN A CA 1
ATOM 756 C C . ASN A 1 92 ? 9.692 -4.758 18.684 1.00 90.75 92 ASN A C 1
ATOM 758 O O . ASN A 1 92 ? 10.063 -5.926 18.627 1.00 90.75 92 ASN A O 1
ATOM 762 N N . TYR A 1 93 ? 8.406 -4.418 18.600 1.00 93.06 93 TYR A N 1
ATOM 763 C CA . TYR A 1 93 ? 7.317 -5.351 18.351 1.00 93.06 93 TYR A CA 1
ATOM 764 C C . TYR A 1 93 ? 6.243 -4.693 17.503 1.00 93.06 93 TYR A C 1
ATOM 766 O O . TYR A 1 93 ? 5.822 -3.578 17.805 1.00 93.06 93 TYR A O 1
ATOM 774 N N . LEU A 1 94 ? 5.787 -5.412 16.484 1.00 93.19 94 LEU A N 1
ATOM 775 C CA . LEU A 1 94 ? 4.713 -5.004 15.594 1.00 93.19 94 LEU A CA 1
ATOM 776 C C . LEU A 1 94 ? 3.981 -6.257 15.111 1.00 93.19 94 LEU A C 1
ATOM 778 O O . LEU A 1 94 ? 4.612 -7.172 14.580 1.00 93.19 94 LEU A O 1
ATOM 782 N N . ARG A 1 95 ? 2.657 -6.284 15.267 1.00 95.19 95 ARG A N 1
ATOM 783 C CA . ARG A 1 95 ? 1.772 -7.305 14.689 1.00 95.19 95 ARG A CA 1
ATOM 784 C C . ARG A 1 95 ? 0.514 -6.649 14.145 1.00 95.19 95 ARG A C 1
ATOM 786 O O . ARG A 1 95 ? -0.066 -5.812 14.830 1.00 95.19 95 ARG A O 1
ATOM 793 N N . ASN A 1 96 ? 0.107 -7.013 12.928 1.00 96.19 96 ASN A N 1
ATOM 794 C CA . ASN A 1 96 ? -1.177 -6.611 12.344 1.00 96.19 96 ASN A CA 1
ATOM 795 C C . ASN A 1 96 ? -2.282 -7.518 12.885 1.00 96.19 96 ASN A C 1
ATOM 797 O O . ASN A 1 96 ? -2.767 -8.411 12.199 1.00 96.19 96 ASN A O 1
ATOM 801 N N . SER A 1 97 ? -2.607 -7.334 14.159 1.00 96.94 97 SER A N 1
ATOM 802 C CA . SER A 1 97 ? -3.472 -8.261 14.886 1.00 96.94 97 SER A CA 1
ATOM 803 C C . SER A 1 97 ? -4.955 -7.988 14.676 1.00 96.94 97 SER A C 1
ATOM 805 O O . SER A 1 97 ? -5.777 -8.846 14.993 1.00 96.94 97 SER A O 1
ATOM 807 N N . VAL A 1 98 ? -5.320 -6.801 14.178 1.00 97.62 98 VAL A N 1
ATOM 808 C CA . VAL A 1 98 ? -6.714 -6.359 14.092 1.00 97.62 98 VAL A CA 1
ATOM 809 C C . VAL A 1 98 ? -7.014 -5.742 12.726 1.00 97.62 98 VAL A C 1
ATOM 811 O O . VAL A 1 98 ? -6.280 -4.882 12.248 1.00 97.62 98 VAL A O 1
ATOM 814 N N . LYS A 1 99 ? -8.143 -6.130 12.129 1.00 97.38 99 LYS A N 1
ATOM 815 C CA . LYS A 1 99 ? -8.780 -5.416 11.015 1.00 97.38 99 LYS A CA 1
ATOM 816 C C . LYS A 1 99 ? -10.000 -4.684 11.549 1.00 97.38 99 LYS A C 1
ATOM 818 O O . LYS A 1 99 ? -10.856 -5.298 12.188 1.00 97.38 99 LYS A O 1
ATOM 823 N N . VAL A 1 100 ? -10.101 -3.389 11.289 1.00 97.81 100 VAL A N 1
ATOM 824 C CA . VAL A 1 100 ? -11.281 -2.603 11.644 1.00 97.81 100 VAL A CA 1
ATOM 825 C C . VAL A 1 100 ? -12.137 -2.405 10.410 1.00 97.81 100 VAL A C 1
ATOM 827 O O . VAL A 1 100 ? -11.659 -1.881 9.410 1.00 97.81 100 VAL A O 1
ATOM 830 N N . VAL A 1 101 ? -13.401 -2.807 10.485 1.00 96.75 101 VAL A N 1
ATOM 831 C CA . VAL A 1 101 ? -14.372 -2.644 9.399 1.00 96.75 101 VAL A CA 1
ATOM 832 C C . VAL A 1 101 ? -15.434 -1.661 9.861 1.00 96.75 101 VAL A C 1
ATOM 834 O O . VAL A 1 101 ? -15.990 -1.815 10.942 1.00 96.75 101 VAL A O 1
ATOM 837 N N . MET A 1 102 ? -15.717 -0.637 9.066 1.00 94.75 102 MET A N 1
ATOM 838 C CA . MET A 1 102 ? -16.733 0.361 9.377 1.00 94.75 102 MET A CA 1
ATOM 839 C C . MET A 1 102 ? -17.664 0.537 8.185 1.00 94.75 102 MET A C 1
ATOM 841 O O . MET A 1 102 ? -17.225 0.828 7.075 1.00 94.75 102 MET A O 1
ATOM 845 N N . ASP A 1 103 ? -18.964 0.416 8.421 1.00 90.38 103 ASP A N 1
ATOM 846 C CA . ASP A 1 103 ? -19.958 0.766 7.415 1.00 90.38 103 ASP A CA 1
ATOM 847 C C . ASP A 1 103 ? -19.947 2.281 7.154 1.00 90.38 103 ASP A C 1
ATOM 849 O O . ASP A 1 103 ? -20.001 3.091 8.086 1.00 90.38 103 ASP A O 1
ATOM 853 N N . ALA A 1 104 ? -19.858 2.680 5.883 1.00 88.19 104 ALA A N 1
ATOM 854 C CA . ALA A 1 104 ? -19.799 4.087 5.500 1.00 88.19 104 ALA A CA 1
ATOM 855 C C . ALA A 1 104 ? -21.091 4.863 5.836 1.00 88.19 104 ALA A C 1
ATOM 857 O O . ALA A 1 104 ? -21.050 6.090 5.954 1.00 88.19 104 ALA A O 1
ATOM 858 N N . TYR A 1 105 ? -22.225 4.176 6.013 1.00 84.00 105 TYR A N 1
ATOM 859 C CA . TYR A 1 105 ? -23.526 4.775 6.304 1.00 84.00 105 TYR A CA 1
ATOM 860 C C . TYR A 1 105 ? -23.773 4.953 7.804 1.00 84.00 105 TYR A C 1
ATOM 862 O O . TYR A 1 105 ? -24.157 6.044 8.247 1.00 84.00 105 TYR A O 1
ATOM 870 N N . ASP A 1 106 ? -23.586 3.906 8.614 1.00 84.81 106 ASP A N 1
ATOM 871 C CA . ASP A 1 106 ? -23.854 4.005 10.055 1.00 84.81 106 ASP A CA 1
ATOM 872 C C . ASP A 1 106 ? -22.664 4.569 10.856 1.00 84.81 106 ASP A C 1
ATOM 874 O O . ASP A 1 106 ? -22.885 5.299 11.842 1.00 84.81 106 ASP A O 1
ATOM 878 N N . GLY A 1 107 ? -21.441 4.346 10.359 1.00 87.31 107 GLY A N 1
ATOM 879 C CA . GLY A 1 107 ? -20.171 4.762 10.937 1.00 87.31 107 GLY A CA 1
ATOM 880 C C . GLY A 1 107 ? -19.740 3.963 12.171 1.00 87.31 107 GLY A C 1
ATOM 881 O O . GLY A 1 107 ? -18.981 4.491 12.984 1.00 87.31 107 GLY A O 1
ATOM 882 N N . ILE A 1 108 ? -20.249 2.754 12.390 1.00 88.94 108 ILE A N 1
ATOM 883 C CA . ILE A 1 108 ? -19.916 1.931 13.557 1.00 88.94 108 ILE A CA 1
ATOM 884 C C . ILE A 1 108 ? -18.706 1.049 13.209 1.00 88.94 108 ILE A C 1
ATOM 886 O O . ILE A 1 108 ? -18.829 0.182 12.347 1.00 88.94 108 ILE A O 1
ATOM 890 N N . PRO A 1 109 ? -17.531 1.256 13.837 1.00 94.00 109 PRO A N 1
ATOM 891 C CA . PRO A 1 109 ? -16.373 0.406 13.598 1.00 94.00 109 PRO A CA 1
ATOM 892 C C . PRO A 1 109 ? -16.478 -0.908 14.379 1.00 94.00 109 PRO A C 1
ATOM 894 O O . PRO A 1 109 ? -16.788 -0.925 15.572 1.00 94.00 109 PRO A O 1
ATOM 897 N N . GLU A 1 110 ? -16.160 -2.003 13.705 1.00 96.31 110 GLU A N 1
ATOM 898 C CA . GLU A 1 110 ? -16.090 -3.358 14.237 1.00 96.31 110 GLU A CA 1
ATOM 899 C C . GLU A 1 110 ? -14.634 -3.837 14.196 1.00 96.31 110 GLU A C 1
ATOM 901 O O . GLU A 1 110 ? -14.002 -3.847 13.141 1.00 96.31 110 GLU A O 1
ATOM 906 N N . PHE A 1 111 ? -14.087 -4.214 15.354 1.00 97.94 111 PHE A N 1
ATOM 907 C CA . PHE A 1 111 ? -12.686 -4.612 15.503 1.00 97.94 111 PHE A CA 1
ATOM 908 C C . PHE A 1 111 ? -12.571 -6.138 15.443 1.00 97.94 111 PHE A C 1
ATOM 910 O O . PHE A 1 111 ? -12.950 -6.825 16.393 1.00 97.94 111 PHE A O 1
ATOM 917 N N . TYR A 1 112 ? -12.039 -6.676 14.349 1.00 97.94 112 TYR A N 1
ATOM 918 C CA . TYR A 1 112 ? 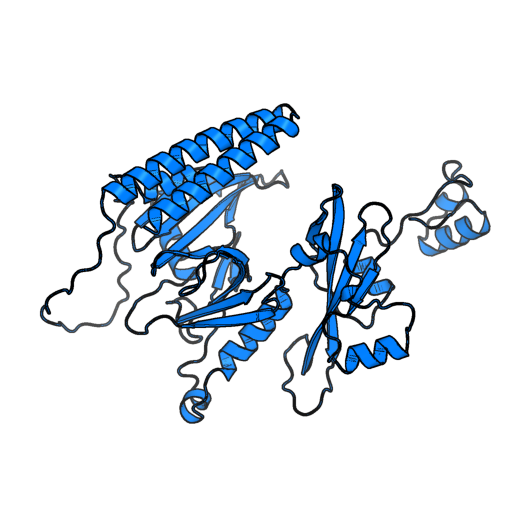-11.852 -8.111 14.139 1.00 97.94 112 TYR A CA 1
ATOM 919 C C . TYR A 1 112 ? -10.411 -8.524 14.417 1.00 97.94 112 TYR A C 1
ATOM 921 O O . TYR A 1 112 ? -9.492 -8.007 13.787 1.00 97.94 112 TYR A O 1
ATOM 929 N N . VAL A 1 113 ? -10.205 -9.473 15.327 1.00 97.62 113 VAL A N 1
ATOM 930 C CA . VAL A 1 113 ? -8.874 -10.021 15.625 1.00 97.62 113 VAL A CA 1
ATOM 931 C C . VAL A 1 113 ? -8.520 -11.082 14.589 1.00 97.62 113 VAL A C 1
ATOM 933 O O . VAL A 1 113 ? -9.217 -12.091 14.501 1.00 97.62 113 VAL A O 1
ATOM 936 N N . VAL A 1 114 ? -7.461 -10.828 13.816 1.00 95.38 114 VAL A N 1
ATOM 937 C CA . VAL A 1 114 ? -6.973 -11.677 12.711 1.00 95.38 114 VAL A CA 1
ATOM 938 C C . VAL A 1 114 ? -5.677 -12.429 13.029 1.00 95.38 114 VAL A C 1
ATOM 940 O O . VAL A 1 114 ? -5.385 -13.406 12.353 1.00 95.38 114 VAL A O 1
ATOM 943 N N . ASP A 1 115 ? -4.929 -12.017 14.058 1.00 94.94 115 ASP A N 1
ATOM 944 C CA . ASP A 1 115 ? -3.800 -12.779 14.621 1.00 94.94 115 ASP A CA 1
ATOM 945 C C . ASP A 1 115 ? -4.131 -13.105 16.082 1.00 94.94 115 ASP A C 1
ATOM 947 O O . ASP A 1 115 ? -3.838 -12.330 16.992 1.00 94.94 115 ASP A O 1
ATOM 951 N N . ASP A 1 116 ? -4.812 -14.228 16.315 1.00 93.69 116 ASP A N 1
ATOM 952 C CA . ASP A 1 116 ? -5.189 -14.671 17.662 1.00 93.69 116 ASP A CA 1
ATOM 953 C C . ASP A 1 116 ? -3.990 -15.178 18.480 1.00 93.69 116 ASP A C 1
ATOM 955 O O . ASP A 1 116 ? -4.083 -15.307 19.704 1.00 93.69 116 ASP A O 1
ATOM 959 N N . SER A 1 117 ? -2.851 -15.415 17.824 1.00 95.50 117 SER A N 1
ATOM 960 C CA . SER A 1 117 ? -1.601 -15.845 18.446 1.00 95.50 117 SER A CA 1
ATOM 961 C C . SER A 1 117 ? -0.821 -14.695 19.087 1.00 95.50 117 SER A C 1
ATOM 963 O O . SER A 1 117 ? 0.086 -14.941 19.888 1.00 95.50 117 SER A O 1
ATOM 965 N N . ASP A 1 118 ? -1.173 -13.443 18.781 1.00 96.38 118 ASP A N 1
ATOM 966 C CA . ASP A 1 118 ? -0.496 -12.274 19.326 1.00 96.38 118 ASP A CA 1
ATOM 967 C C . ASP A 1 118 ? -0.779 -12.108 20.843 1.00 96.38 118 ASP A C 1
ATOM 969 O O . ASP A 1 118 ? -1.912 -11.853 21.265 1.00 96.38 118 ASP A O 1
ATOM 973 N N . PRO A 1 119 ? 0.244 -12.194 21.715 1.00 95.19 119 PRO A N 1
ATOM 974 C CA . PRO A 1 119 ? 0.052 -12.052 23.157 1.00 95.19 119 PRO A CA 1
ATOM 975 C C . PRO A 1 119 ? -0.465 -10.664 23.567 1.00 95.19 119 PRO A C 1
ATOM 977 O O . PRO A 1 119 ? -1.153 -10.544 24.587 1.00 95.19 119 PRO A O 1
ATOM 980 N N . MET A 1 120 ? -0.157 -9.610 22.802 1.00 95.12 120 MET A N 1
ATOM 981 C CA . MET A 1 120 ? -0.607 -8.252 23.109 1.00 95.12 120 MET A CA 1
ATOM 982 C C . MET A 1 120 ? -2.114 -8.121 22.885 1.00 95.12 120 MET A C 1
ATOM 984 O O . MET A 1 120 ? -2.821 -7.653 23.784 1.00 95.12 120 MET A O 1
ATOM 988 N N . ILE A 1 121 ? -2.635 -8.588 21.743 1.00 97.44 121 ILE A N 1
ATOM 989 C CA . ILE A 1 121 ? -4.079 -8.550 21.494 1.00 97.44 121 ILE A CA 1
ATOM 990 C C . ILE A 1 121 ? -4.851 -9.444 22.466 1.00 97.44 121 ILE A C 1
ATOM 992 O O . ILE A 1 121 ? -5.889 -9.018 22.971 1.00 97.44 121 ILE A O 1
ATOM 996 N N . GLN A 1 122 ? -4.314 -10.609 22.848 1.00 97.12 122 GLN A N 1
ATOM 997 C CA . GLN A 1 122 ? -4.927 -11.465 23.873 1.00 97.12 122 GLN A CA 1
ATOM 998 C C . GLN A 1 122 ? -5.080 -10.751 25.226 1.00 97.12 122 GLN A C 1
ATOM 1000 O O . GLN A 1 122 ? -6.058 -10.970 25.948 1.00 97.12 122 GLN A O 1
ATOM 1005 N N . CYS A 1 123 ? -4.132 -9.882 25.595 1.00 96.62 123 CYS A N 1
ATOM 1006 C CA . CYS A 1 123 ? -4.250 -9.053 26.795 1.00 96.62 123 CYS A CA 1
ATOM 1007 C C . CYS A 1 123 ? -5.365 -8.011 26.639 1.00 96.62 123 CYS A C 1
ATOM 1009 O O . CYS A 1 123 ? -6.208 -7.880 27.530 1.00 96.62 123 CYS A O 1
ATOM 1011 N N . TYR A 1 124 ? -5.424 -7.312 25.503 1.00 97.00 124 TYR A N 1
ATOM 1012 C CA . TYR A 1 124 ? -6.472 -6.320 25.249 1.00 97.00 124 TYR A CA 1
ATOM 1013 C C . TYR A 1 124 ? -7.871 -6.934 25.152 1.00 97.00 124 TYR A C 1
ATOM 1015 O O . TYR A 1 124 ? -8.814 -6.333 25.661 1.00 97.00 124 TYR A O 1
ATOM 1023 N N . GLN A 1 125 ? -8.019 -8.143 24.607 1.00 97.06 125 GLN A N 1
ATOM 1024 C CA . GLN A 1 125 ? -9.289 -8.878 24.606 1.00 97.06 125 GLN A CA 1
ATOM 1025 C C . GLN A 1 125 ? -9.794 -9.171 26.026 1.00 97.06 125 GLN A C 1
ATOM 1027 O O . GLN A 1 125 ? -10.995 -9.099 26.273 1.00 97.06 125 GLN A O 1
ATOM 1032 N N . LYS A 1 126 ? -8.896 -9.447 26.984 1.00 97.25 126 LYS A N 1
ATOM 1033 C CA . LYS A 1 126 ? -9.269 -9.638 28.399 1.00 97.25 126 LYS A CA 1
ATOM 1034 C C . LYS A 1 126 ? -9.678 -8.330 29.079 1.00 97.25 126 LYS A C 1
ATOM 1036 O O . LYS A 1 126 ? -10.567 -8.344 29.925 1.00 97.25 126 LYS A O 1
ATOM 1041 N N . ILE A 1 127 ? -9.034 -7.216 28.727 1.00 97.06 127 ILE A N 1
ATOM 1042 C CA . ILE A 1 127 ? -9.337 -5.886 29.283 1.00 97.06 127 ILE A CA 1
ATOM 1043 C C . ILE A 1 127 ? -10.651 -5.335 28.700 1.00 97.06 127 ILE A C 1
ATOM 1045 O O . ILE A 1 127 ? -11.449 -4.748 29.429 1.00 97.06 127 ILE A O 1
ATOM 1049 N N . PHE A 1 128 ? -10.896 -5.550 27.403 1.00 96.50 128 PHE A N 1
ATOM 1050 C CA . PHE A 1 128 ? -12.039 -5.023 26.650 1.00 96.50 128 PHE A CA 1
ATOM 1051 C C . PHE A 1 128 ? -12.837 -6.150 25.961 1.00 96.50 128 PHE A C 1
ATOM 1053 O O . PHE A 1 128 ? -12.846 -6.243 24.730 1.00 96.50 128 PHE A O 1
ATOM 1060 N N . PRO A 1 129 ? -13.552 -6.998 26.723 1.00 93.25 129 PRO A N 1
ATOM 1061 C CA . PRO A 1 129 ? -14.172 -8.222 26.202 1.00 93.25 129 PRO A CA 1
ATOM 1062 C C . PRO A 1 129 ? -15.278 -7.988 25.165 1.00 93.25 129 PRO A C 1
ATOM 1064 O O . PRO A 1 129 ? -15.618 -8.899 24.419 1.00 93.25 129 PRO A O 1
ATOM 1067 N N . THR A 1 130 ? -15.854 -6.785 25.108 1.00 95.50 130 THR A N 1
ATOM 1068 C CA . THR A 1 130 ? -16.933 -6.435 24.169 1.00 95.50 130 THR A CA 1
ATOM 1069 C C . THR A 1 130 ? -16.455 -5.666 22.940 1.00 95.50 130 THR A C 1
ATOM 1071 O O . THR A 1 130 ? -17.256 -5.413 22.045 1.00 95.50 130 THR A O 1
ATOM 1074 N N . LEU A 1 131 ? -15.193 -5.223 22.912 1.00 96.25 131 LEU A N 1
ATOM 1075 C CA . LEU A 1 131 ? -14.664 -4.403 21.818 1.00 96.25 131 LEU A CA 1
ATOM 1076 C C . LEU A 1 131 ? -14.323 -5.256 20.592 1.00 96.25 131 LEU A C 1
ATOM 1078 O O . LEU A 1 131 ? -14.580 -4.848 19.462 1.00 96.25 131 LEU A O 1
ATOM 1082 N N . PHE A 1 132 ? -13.742 -6.430 20.833 1.00 97.56 132 PHE A N 1
ATOM 1083 C CA . PHE A 1 132 ? -13.179 -7.284 19.797 1.00 97.56 132 PHE A CA 1
ATOM 1084 C C . PHE A 1 132 ? -14.126 -8.399 19.373 1.00 97.56 132 PHE A C 1
ATOM 1086 O O . PHE A 1 132 ? -14.857 -8.970 20.182 1.00 97.56 132 PHE A O 1
ATOM 1093 N N . ARG A 1 133 ? -14.045 -8.748 18.093 1.00 96.88 133 ARG A N 1
ATOM 1094 C CA . ARG A 1 133 ? -14.762 -9.849 17.456 1.00 96.88 133 ARG A CA 1
ATOM 1095 C C . ARG A 1 133 ? -13.776 -10.842 16.863 1.00 96.88 133 ARG A C 1
ATOM 1097 O O . ARG A 1 133 ? -12.648 -10.488 16.523 1.00 96.88 133 ARG A O 1
ATOM 1104 N N . ASN A 1 134 ? -14.212 -12.088 16.732 1.00 95.12 134 ASN A N 1
ATOM 1105 C CA . ASN A 1 134 ? -13.436 -13.108 16.037 1.00 95.12 134 ASN A CA 1
ATOM 1106 C C . ASN A 1 134 ? -13.482 -12.834 14.522 1.00 95.12 134 ASN A C 1
ATOM 1108 O O . ASN A 1 134 ? -14.561 -12.559 13.996 1.00 95.12 134 ASN A O 1
ATOM 1112 N N . ALA A 1 135 ? -12.345 -12.920 13.824 1.00 92.75 135 ALA A N 1
ATOM 1113 C CA . ALA A 1 135 ? -12.275 -12.775 12.368 1.00 92.75 135 ALA A CA 1
ATOM 1114 C C . ALA A 1 135 ? -13.222 -13.710 11.600 1.00 92.75 135 ALA A C 1
ATOM 1116 O O . ALA A 1 135 ? -13.703 -13.347 10.531 1.00 92.75 135 ALA A O 1
ATOM 1117 N N . GLU A 1 136 ? -13.569 -14.879 12.136 1.00 92.88 136 GLU A N 1
ATOM 1118 C CA . GLU A 1 136 ? -14.563 -15.780 11.547 1.00 92.88 136 GLU A CA 1
ATOM 1119 C C . GLU A 1 136 ? -15.929 -15.106 11.362 1.00 92.88 136 GLU A C 1
ATOM 1121 O O . GLU A 1 136 ? -16.590 -15.369 10.360 1.00 92.88 136 GLU A O 1
ATOM 1126 N N . GLN A 1 137 ? -16.300 -14.179 12.252 1.00 94.94 137 GLN A N 1
ATOM 1127 C CA . GLN A 1 137 ? -17.550 -13.410 12.190 1.00 94.94 137 GLN A CA 1
ATOM 1128 C C . GLN A 1 137 ? -17.527 -12.290 11.142 1.00 94.94 137 GLN A C 1
ATOM 1130 O O . GLN A 1 137 ? -18.548 -11.639 10.926 1.00 94.94 137 GLN A O 1
ATOM 1135 N N . MET A 1 138 ? -16.371 -12.007 10.536 1.00 94.31 138 MET A N 1
ATOM 1136 C CA . MET A 1 138 ? -16.281 -11.040 9.448 1.00 94.31 138 MET A CA 1
ATOM 1137 C C . MET A 1 138 ? -16.996 -11.601 8.218 1.00 94.31 138 MET A C 1
ATOM 1139 O O . MET A 1 138 ? -16.830 -12.775 7.869 1.00 94.31 138 MET A O 1
ATOM 1143 N N . ASP A 1 139 ? -17.787 -10.753 7.567 1.00 93.31 139 ASP A N 1
ATOM 1144 C CA . ASP A 1 139 ? -18.511 -11.120 6.357 1.00 93.31 139 ASP A CA 1
ATOM 1145 C C . ASP A 1 139 ? -17.562 -11.652 5.263 1.00 93.31 139 ASP A C 1
ATOM 1147 O O . ASP A 1 139 ? -16.437 -11.174 5.094 1.00 93.31 139 ASP A O 1
ATOM 1151 N N . THR A 1 140 ? -18.015 -12.660 4.514 1.00 93.19 140 THR A N 1
ATOM 1152 C CA . THR A 1 140 ? -17.170 -13.336 3.515 1.00 93.19 140 THR A CA 1
ATOM 1153 C C . THR A 1 140 ? -16.831 -12.409 2.351 1.00 93.19 140 THR A C 1
ATOM 1155 O O . THR A 1 140 ? -15.713 -12.460 1.835 1.00 93.19 140 THR A O 1
ATOM 1158 N N . SER A 1 141 ? -17.749 -11.514 1.972 1.00 93.06 141 SER A N 1
ATOM 1159 C CA . SER A 1 141 ? -17.469 -10.504 0.959 1.00 93.06 141 SER A CA 1
ATOM 1160 C C . SER A 1 141 ? -16.393 -9.537 1.436 1.00 93.06 141 SER A C 1
ATOM 1162 O O . SER A 1 141 ? -15.514 -9.196 0.652 1.00 93.06 141 SER A O 1
ATOM 1164 N N . VAL A 1 142 ? -16.408 -9.124 2.706 1.00 93.94 142 VAL A N 1
ATOM 1165 C CA . VAL A 1 142 ? -15.352 -8.266 3.277 1.00 93.94 142 VAL A CA 1
ATOM 1166 C C . VAL A 1 142 ? -14.009 -8.999 3.320 1.00 93.94 142 VAL A C 1
ATOM 1168 O O . VAL A 1 142 ? -13.002 -8.436 2.897 1.00 93.94 142 VAL A O 1
ATOM 1171 N N . LYS A 1 143 ? -13.987 -10.272 3.746 1.00 93.38 143 LYS A N 1
ATOM 1172 C CA . LYS A 1 143 ? -12.761 -11.093 3.796 1.00 93.38 143 LYS A CA 1
ATOM 1173 C C . LYS A 1 143 ? -12.042 -11.176 2.448 1.00 93.38 143 LYS A C 1
ATOM 1175 O O . LYS A 1 143 ? -10.822 -11.076 2.416 1.00 93.38 143 LYS A O 1
ATOM 1180 N N . ARG A 1 144 ? -12.782 -11.315 1.340 1.00 92.38 144 ARG A N 1
ATOM 1181 C CA . ARG A 1 144 ? -12.210 -11.352 -0.023 1.00 92.38 144 ARG A CA 1
ATOM 1182 C C . ARG A 1 144 ? -11.544 -10.044 -0.455 1.00 92.38 144 ARG A C 1
ATOM 1184 O O . ARG A 1 144 ? -10.761 -10.059 -1.392 1.00 92.38 144 ARG A O 1
ATOM 1191 N N . HIS A 1 145 ? -11.856 -8.930 0.204 1.00 93.69 145 HIS A N 1
ATOM 1192 C CA . HIS A 1 145 ? -11.285 -7.619 -0.101 1.00 93.69 145 HIS A CA 1
ATOM 1193 C C . HIS A 1 145 ? -10.143 -7.224 0.841 1.00 93.69 145 HIS A C 1
ATOM 1195 O O . HIS A 1 145 ? -9.621 -6.113 0.715 1.00 93.69 145 HIS A O 1
ATOM 1201 N N . LEU A 1 146 ? -9.759 -8.087 1.789 1.00 94.69 146 LEU A N 1
ATOM 1202 C CA . LEU A 1 146 ? -8.648 -7.796 2.686 1.00 94.69 146 LEU A CA 1
ATOM 1203 C C . LEU A 1 146 ? -7.345 -7.666 1.899 1.00 94.69 146 LEU A C 1
ATOM 1205 O O . LEU A 1 146 ? -7.019 -8.483 1.043 1.00 94.69 146 LEU A O 1
ATOM 1209 N N . ARG A 1 147 ? -6.584 -6.629 2.230 1.00 95.31 147 ARG A N 1
ATOM 1210 C CA . ARG A 1 147 ? -5.277 -6.347 1.642 1.00 95.31 147 ARG A CA 1
ATOM 1211 C C . ARG A 1 147 ? -4.186 -6.548 2.678 1.00 95.31 147 ARG A C 1
ATOM 1213 O O . ARG A 1 147 ? -4.389 -6.250 3.860 1.00 95.31 147 ARG A O 1
ATOM 1220 N N . TYR A 1 148 ? -3.033 -7.041 2.235 1.00 96.69 148 TYR A N 1
ATOM 1221 C CA . TYR A 1 148 ? -1.854 -7.059 3.086 1.00 96.69 148 TYR A CA 1
ATOM 1222 C C . TYR A 1 148 ? -1.348 -5.623 3.291 1.00 96.69 148 TYR A C 1
ATOM 1224 O O . TYR A 1 148 ? -1.224 -4.906 2.301 1.00 96.69 148 TYR A O 1
ATOM 1232 N N . PRO A 1 149 ? -1.047 -5.173 4.521 1.00 95.88 149 PRO A N 1
ATOM 1233 C CA . PRO A 1 149 ? -0.799 -3.755 4.769 1.00 95.88 149 PRO A CA 1
ATOM 1234 C C . PRO A 1 149 ? 0.546 -3.273 4.212 1.00 95.88 149 PRO A C 1
ATOM 1236 O O . PRO A 1 149 ? 1.578 -3.932 4.384 1.00 95.88 149 PRO A O 1
ATOM 1239 N N . GLN A 1 150 ? 0.557 -2.078 3.615 1.00 93.69 150 GLN A N 1
ATOM 1240 C CA . GLN A 1 150 ? 1.758 -1.492 3.015 1.00 93.69 150 GLN A CA 1
ATOM 1241 C C . GLN A 1 150 ? 2.823 -1.150 4.052 1.00 93.69 150 GLN A C 1
ATOM 1243 O O . GLN A 1 150 ? 3.996 -1.482 3.856 1.00 93.69 150 GLN A O 1
ATOM 1248 N N . MET A 1 151 ? 2.434 -0.535 5.174 1.00 91.88 151 MET A N 1
ATOM 1249 C CA . MET A 1 151 ? 3.371 -0.195 6.243 1.00 91.88 151 MET A CA 1
ATOM 1250 C C . MET A 1 151 ? 4.022 -1.454 6.821 1.00 91.88 151 MET A C 1
ATOM 1252 O O . MET A 1 151 ? 5.235 -1.472 7.043 1.00 91.88 151 MET A O 1
ATOM 1256 N N . LEU A 1 152 ? 3.243 -2.526 7.015 1.00 93.88 152 LEU A N 1
ATOM 1257 C CA . LEU A 1 152 ? 3.768 -3.794 7.515 1.00 93.88 152 LEU A CA 1
ATOM 1258 C C . LEU A 1 152 ? 4.798 -4.391 6.560 1.00 93.88 152 LEU A C 1
ATOM 1260 O O . LEU A 1 152 ? 5.902 -4.725 7.000 1.00 93.88 152 LEU A O 1
ATOM 1264 N N . LEU A 1 153 ? 4.457 -4.495 5.270 1.00 95.75 153 LEU A N 1
ATOM 1265 C CA . LEU A 1 153 ? 5.378 -5.033 4.273 1.00 95.75 153 LEU A CA 1
ATOM 1266 C C . LEU A 1 153 ? 6.654 -4.198 4.205 1.00 95.75 153 LEU A C 1
ATOM 1268 O O . LEU A 1 153 ? 7.741 -4.759 4.194 1.00 95.75 153 LEU A O 1
ATOM 1272 N N . ARG A 1 154 ? 6.543 -2.867 4.217 1.00 93.19 154 ARG A N 1
ATOM 1273 C CA . ARG A 1 154 ? 7.696 -1.959 4.166 1.00 93.19 154 ARG A CA 1
ATOM 1274 C C . ARG A 1 154 ? 8.637 -2.155 5.357 1.00 93.19 154 ARG A C 1
ATOM 1276 O O . ARG A 1 154 ? 9.852 -2.203 5.175 1.00 93.19 154 ARG A O 1
ATOM 1283 N N . ILE A 1 155 ? 8.100 -2.327 6.566 1.00 92.06 155 ILE A N 1
ATOM 1284 C CA . ILE A 1 155 ? 8.904 -2.603 7.767 1.00 92.06 155 ILE A CA 1
ATOM 1285 C C . ILE A 1 155 ? 9.571 -3.981 7.670 1.00 92.06 155 ILE A C 1
ATOM 1287 O O . ILE A 1 155 ? 10.774 -4.105 7.912 1.00 92.06 155 ILE A O 1
ATOM 1291 N N . GLN A 1 156 ? 8.819 -5.014 7.281 1.00 94.25 156 GLN A N 1
ATOM 1292 C CA . GLN A 1 156 ? 9.353 -6.367 7.091 1.00 94.25 156 GLN A CA 1
ATOM 1293 C C . GLN A 1 156 ? 10.442 -6.400 6.017 1.00 94.25 156 GLN A C 1
ATOM 1295 O O . GLN A 1 156 ? 11.484 -7.020 6.222 1.00 94.25 156 GLN A O 1
ATOM 1300 N N . ALA A 1 157 ? 10.230 -5.689 4.912 1.00 95.44 157 ALA A N 1
ATOM 1301 C CA . ALA A 1 157 ? 11.174 -5.540 3.821 1.00 95.44 157 ALA A CA 1
ATOM 1302 C C . ALA A 1 157 ? 12.463 -4.862 4.284 1.00 95.44 157 ALA A C 1
ATOM 1304 O O . ALA A 1 157 ? 13.537 -5.390 4.018 1.00 95.44 157 ALA A O 1
ATOM 1305 N N . GLY A 1 158 ? 12.379 -3.759 5.037 1.00 92.25 158 GLY A N 1
ATOM 1306 C CA . GLY A 1 158 ? 13.557 -3.082 5.588 1.00 92.25 158 GLY A CA 1
ATOM 1307 C C . GLY A 1 158 ? 14.373 -3.972 6.534 1.00 92.25 158 GLY A C 1
ATOM 1308 O O . GLY A 1 158 ? 15.600 -4.006 6.460 1.00 92.25 158 GLY A O 1
ATOM 1309 N N . ILE A 1 159 ? 13.707 -4.760 7.385 1.00 91.94 159 ILE A N 1
ATOM 1310 C CA . ILE A 1 159 ? 14.383 -5.742 8.247 1.00 91.94 159 ILE A CA 1
ATOM 1311 C C . ILE A 1 159 ? 15.024 -6.845 7.391 1.00 91.94 159 ILE A C 1
ATOM 1313 O O . ILE A 1 159 ? 16.200 -7.171 7.561 1.00 91.94 159 ILE A O 1
ATOM 1317 N N . TYR A 1 160 ? 14.280 -7.418 6.446 1.00 94.19 160 TYR A N 1
ATOM 1318 C CA . TYR A 1 160 ? 14.768 -8.494 5.585 1.00 94.19 160 TYR A CA 1
ATOM 1319 C C . TYR A 1 160 ? 15.951 -8.051 4.714 1.00 94.19 160 TYR A C 1
ATOM 1321 O O . TYR A 1 160 ? 16.922 -8.795 4.571 1.00 94.19 160 TYR A O 1
ATOM 1329 N N . ALA A 1 161 ? 15.921 -6.824 4.195 1.00 93.44 161 ALA A N 1
ATOM 1330 C CA . ALA A 1 161 ? 16.972 -6.245 3.365 1.00 93.44 161 ALA A CA 1
ATOM 1331 C C . ALA A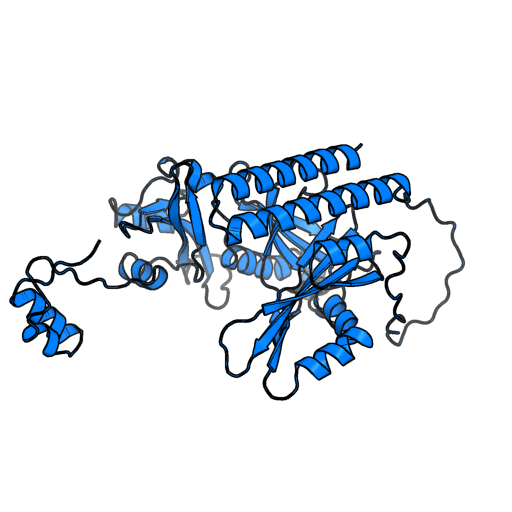 1 161 ? 18.351 -6.306 4.043 1.00 93.44 161 ALA A C 1
ATOM 1333 O O . ALA A 1 161 ? 19.356 -6.592 3.390 1.00 93.44 161 ALA A O 1
ATOM 1334 N N . LYS A 1 162 ? 18.371 -6.172 5.373 1.00 90.12 162 LYS A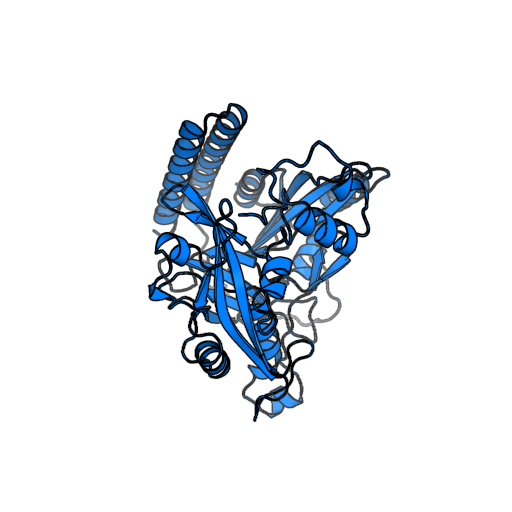 N 1
ATOM 1335 C CA . LYS A 1 162 ? 19.571 -6.300 6.200 1.00 90.12 162 LYS A CA 1
ATOM 1336 C C . LYS A 1 162 ? 19.863 -7.735 6.649 1.00 90.12 162 LYS A C 1
ATOM 1338 O O . LYS A 1 162 ? 21.008 -8.175 6.610 1.00 90.12 162 LYS A O 1
ATOM 1343 N N . TYR A 1 163 ? 18.847 -8.472 7.099 1.00 90.88 163 TYR A N 1
ATOM 1344 C CA . TYR A 1 163 ? 19.034 -9.736 7.830 1.00 90.88 163 TYR A CA 1
ATOM 1345 C C . TYR A 1 163 ? 18.829 -11.015 7.002 1.00 90.88 163 TYR A C 1
ATOM 1347 O O . TYR A 1 163 ? 18.950 -12.116 7.538 1.00 90.88 163 TYR A O 1
ATOM 1355 N N . HIS A 1 164 ? 18.551 -10.922 5.699 1.00 92.69 164 HIS A N 1
ATOM 1356 C CA . HIS A 1 164 ? 18.427 -12.107 4.840 1.00 92.69 164 HIS A CA 1
ATOM 1357 C C . HIS A 1 164 ? 19.752 -12.869 4.646 1.00 92.69 164 HIS A C 1
ATOM 1359 O O . HIS A 1 164 ? 19.750 -14.022 4.195 1.00 92.69 164 HIS A O 1
ATOM 1365 N N . GLN A 1 165 ? 20.885 -12.228 4.942 1.00 89.56 165 GLN A N 1
ATOM 1366 C CA . GLN A 1 165 ? 22.216 -12.806 4.814 1.00 89.56 165 GLN A CA 1
ATOM 1367 C C . GLN A 1 165 ? 22.505 -13.757 5.976 1.00 89.56 165 GLN A C 1
ATOM 1369 O O . GLN A 1 165 ? 22.514 -13.367 7.141 1.00 89.56 165 GLN A O 1
ATOM 1374 N N . LYS A 1 166 ? 22.788 -15.022 5.655 1.00 88.69 166 LYS A N 1
ATOM 1375 C CA . LYS A 1 166 ? 23.100 -16.053 6.660 1.00 88.69 166 LYS A CA 1
ATOM 1376 C C . LYS A 1 166 ? 24.597 -16.199 6.947 1.00 88.69 166 LYS A C 1
ATOM 1378 O O . LYS A 1 166 ? 24.954 -16.795 7.957 1.00 88.69 166 LYS A O 1
ATOM 1383 N N . ASN A 1 167 ? 25.470 -15.705 6.062 1.00 91.81 167 ASN A N 1
ATOM 1384 C CA . ASN A 1 167 ? 26.920 -15.780 6.243 1.00 91.81 167 ASN A CA 1
ATOM 1385 C C . ASN A 1 167 ? 27.404 -14.600 7.116 1.00 91.81 167 ASN A C 1
ATOM 1387 O O . ASN A 1 167 ? 27.254 -13.454 6.688 1.00 91.81 167 ASN A O 1
ATOM 1391 N N . PRO A 1 168 ? 28.013 -14.847 8.295 1.00 90.56 168 PRO A N 1
ATOM 1392 C CA . PRO A 1 168 ? 28.448 -13.777 9.197 1.00 90.56 168 PRO A CA 1
ATOM 1393 C C . PRO A 1 168 ? 29.497 -12.831 8.603 1.00 90.56 168 PRO A C 1
ATOM 1395 O O . PRO A 1 168 ? 29.477 -11.642 8.907 1.00 90.56 168 PRO A O 1
ATOM 1398 N N . GLN A 1 169 ? 30.398 -13.341 7.758 1.00 89.62 169 GLN A N 1
ATOM 1399 C CA . GLN A 1 169 ? 31.453 -12.540 7.139 1.00 89.62 169 GLN A CA 1
ATOM 1400 C C . GLN A 1 169 ? 30.854 -11.554 6.129 1.00 89.62 169 GLN A C 1
ATOM 1402 O O . GLN A 1 169 ? 31.112 -10.356 6.220 1.00 89.62 169 GLN A O 1
ATOM 1407 N N . THR A 1 170 ? 29.989 -12.049 5.237 1.00 86.94 170 THR A N 1
ATOM 1408 C CA . THR A 1 170 ? 29.261 -11.231 4.251 1.00 86.94 170 THR A CA 1
ATOM 1409 C C . THR A 1 170 ? 28.394 -10.176 4.938 1.00 86.94 170 THR A C 1
ATOM 1411 O O . THR A 1 170 ? 28.416 -9.012 4.538 1.00 86.94 170 THR A O 1
ATOM 1414 N N . PHE A 1 171 ? 27.706 -10.565 6.020 1.00 89.12 171 PHE A N 1
ATOM 1415 C CA . PHE A 1 171 ? 26.886 -9.657 6.820 1.00 89.12 171 PHE A CA 1
ATOM 1416 C C . PHE A 1 171 ? 27.722 -8.546 7.458 1.00 89.12 171 PHE A C 1
ATOM 1418 O O . PHE A 1 171 ? 27.363 -7.376 7.369 1.00 89.12 171 PHE A O 1
ATOM 1425 N N . TYR A 1 172 ? 28.866 -8.887 8.059 1.00 87.50 172 TYR A N 1
ATOM 1426 C CA . TYR A 1 172 ? 29.749 -7.900 8.682 1.00 87.50 172 TYR A CA 1
ATOM 1427 C C . TYR A 1 172 ? 30.357 -6.921 7.665 1.00 87.50 172 TYR A C 1
ATOM 1429 O O . TYR A 1 172 ? 30.570 -5.752 7.978 1.00 87.50 172 TYR A O 1
ATOM 1437 N N . GLN A 1 173 ? 30.626 -7.381 6.442 1.00 88.44 173 GLN A N 1
ATOM 1438 C CA . GLN A 1 173 ? 31.185 -6.560 5.363 1.00 88.44 173 GLN A CA 1
ATOM 1439 C C . GLN A 1 173 ? 30.123 -5.748 4.594 1.00 88.44 173 GLN A C 1
ATOM 1441 O O . GLN A 1 173 ? 30.478 -4.870 3.796 1.00 88.44 173 GLN A O 1
ATOM 1446 N N . GLY A 1 174 ? 28.831 -6.037 4.802 1.00 83.25 174 GLY A N 1
ATOM 1447 C CA . GLY A 1 174 ? 27.724 -5.406 4.080 1.00 83.25 174 GLY A CA 1
ATOM 1448 C C . GLY A 1 174 ? 27.847 -5.580 2.563 1.00 83.25 174 GLY A C 1
ATOM 1449 O O . GLY A 1 174 ? 27.680 -4.625 1.806 1.00 83.25 174 GLY A O 1
ATOM 1450 N N . GLU A 1 175 ? 28.276 -6.754 2.095 1.00 83.44 175 GLU A N 1
ATOM 1451 C CA . GLU A 1 175 ? 28.506 -6.994 0.658 1.00 83.44 175 GLU A CA 1
ATOM 1452 C C . GLU A 1 175 ? 27.206 -7.216 -0.124 1.00 83.44 175 GLU A C 1
ATOM 1454 O O . GLU A 1 175 ? 27.096 -6.748 -1.252 1.00 83.44 175 GLU A O 1
ATOM 1459 N N . ASP A 1 176 ? 26.222 -7.882 0.484 1.00 87.62 176 ASP A N 1
ATOM 1460 C CA . ASP A 1 176 ? 24.917 -8.208 -0.117 1.00 87.62 176 ASP A CA 1
ATOM 1461 C C . ASP A 1 176 ? 23.776 -7.517 0.649 1.00 87.62 176 ASP A C 1
ATOM 1463 O O . ASP A 1 176 ? 22.708 -8.084 0.857 1.00 87.62 176 ASP A O 1
ATOM 1467 N N . GLU A 1 177 ? 24.027 -6.329 1.213 1.00 91.88 177 GLU A N 1
ATOM 1468 C CA . GLU A 1 177 ? 22.974 -5.555 1.886 1.00 91.88 177 GLU A CA 1
ATOM 1469 C C . GLU A 1 177 ? 22.050 -4.961 0.826 1.00 91.88 177 GLU A C 1
ATOM 1471 O O . GLU A 1 177 ? 22.517 -4.408 -0.174 1.00 91.88 177 GLU A O 1
ATOM 1476 N N . TRP A 1 178 ? 20.742 -5.121 1.015 1.00 94.56 178 TRP A N 1
ATOM 1477 C CA . TRP A 1 178 ? 19.745 -4.603 0.085 1.00 94.56 178 TRP A CA 1
ATOM 1478 C C . TRP A 1 178 ? 19.138 -3.305 0.611 1.00 94.56 178 TRP A C 1
ATOM 1480 O O . TRP A 1 178 ? 19.194 -3.018 1.806 1.00 94.56 178 TRP A O 1
ATOM 1490 N N . ALA A 1 179 ? 18.525 -2.546 -0.286 1.00 94.44 179 ALA A N 1
ATOM 1491 C CA . ALA A 1 179 ? 17.759 -1.349 0.025 1.00 94.44 179 ALA A CA 1
ATOM 1492 C C . ALA A 1 179 ? 16.492 -1.290 -0.836 1.00 94.44 179 ALA A C 1
ATOM 1494 O O . ALA A 1 179 ? 16.408 -1.928 -1.894 1.00 94.44 179 ALA A O 1
ATOM 1495 N N . ILE A 1 180 ? 15.504 -0.527 -0.371 1.00 94.62 180 ILE A N 1
ATOM 1496 C CA . ILE A 1 180 ? 14.340 -0.160 -1.181 1.00 94.62 180 ILE A CA 1
ATOM 1497 C C . ILE A 1 180 ? 14.821 0.910 -2.170 1.00 94.62 180 ILE A C 1
ATOM 1499 O O . ILE A 1 180 ? 15.414 1.894 -1.730 1.00 94.62 180 ILE A O 1
ATOM 1503 N N . PRO A 1 181 ? 14.623 0.737 -3.487 1.00 92.62 181 PRO A N 1
ATOM 1504 C CA . PRO A 1 181 ? 15.161 1.674 -4.460 1.00 92.62 181 PRO A CA 1
ATOM 1505 C C . PRO A 1 181 ? 14.501 3.052 -4.350 1.00 92.62 181 PRO A C 1
ATOM 1507 O O . PRO A 1 181 ? 13.306 3.138 -4.045 1.00 92.62 181 PRO A O 1
ATOM 1510 N N . PRO A 1 182 ? 15.235 4.126 -4.677 1.00 91.06 182 PRO A N 1
ATOM 1511 C CA . PRO A 1 182 ? 14.626 5.417 -4.922 1.00 91.06 182 PRO A CA 1
ATOM 1512 C C . PRO A 1 182 ? 13.838 5.413 -6.243 1.00 91.06 182 PRO A C 1
ATOM 1514 O O . PRO A 1 182 ? 14.157 4.696 -7.194 1.00 91.06 182 PRO A O 1
ATOM 1517 N N . GLU A 1 183 ? 12.834 6.274 -6.323 1.00 88.62 183 GLU A N 1
ATOM 1518 C CA . GLU A 1 183 ? 12.110 6.652 -7.532 1.00 88.62 183 GLU A CA 1
ATOM 1519 C C . GLU A 1 183 ? 11.971 8.176 -7.610 1.00 88.62 183 GLU A C 1
ATOM 1521 O O . GLU A 1 183 ? 12.040 8.886 -6.598 1.00 88.62 183 GLU A O 1
ATOM 1526 N N . LYS A 1 184 ? 11.759 8.682 -8.828 1.00 84.38 184 LYS A N 1
ATOM 1527 C CA . LYS A 1 184 ? 11.333 10.065 -9.042 1.00 84.38 184 LYS A CA 1
ATOM 1528 C C . LYS A 1 184 ? 9.815 10.112 -8.950 1.00 84.38 184 LYS A C 1
ATOM 1530 O O . LYS A 1 184 ? 9.133 9.520 -9.775 1.00 84.38 184 LYS A O 1
ATOM 1535 N N . TYR A 1 185 ? 9.300 10.841 -7.971 1.00 81.00 185 TYR A N 1
ATOM 1536 C CA . TYR A 1 185 ? 7.870 11.009 -7.745 1.00 81.00 185 TYR A CA 1
ATOM 1537 C C . TYR A 1 185 ? 7.534 12.491 -7.628 1.00 81.00 185 TYR A C 1
ATOM 1539 O O . TYR A 1 185 ? 8.197 13.242 -6.905 1.00 81.00 185 TYR A O 1
ATOM 1547 N N . ALA A 1 186 ? 6.485 12.923 -8.328 1.00 81.00 186 ALA A N 1
ATOM 1548 C CA . ALA A 1 186 ? 6.157 14.336 -8.477 1.00 81.00 186 ALA A CA 1
ATOM 1549 C C . ALA A 1 186 ? 7.402 15.159 -8.885 1.00 81.00 186 ALA A C 1
ATOM 1551 O O . ALA A 1 186 ? 7.917 14.973 -9.986 1.00 81.00 186 ALA A O 1
ATOM 1552 N N . SER A 1 187 ? 7.886 16.048 -8.012 1.00 70.19 187 SER A N 1
ATOM 1553 C CA . SER A 1 187 ? 9.057 16.905 -8.241 1.00 70.19 187 SER A CA 1
ATOM 1554 C C . SER A 1 187 ? 10.303 16.500 -7.437 1.00 70.19 187 SER A C 1
ATOM 1556 O O . SER A 1 187 ? 11.246 17.286 -7.363 1.00 70.19 187 SER A O 1
ATOM 1558 N N . GLY A 1 188 ? 10.309 15.336 -6.780 1.00 81.94 188 GLY A N 1
ATOM 1559 C CA . GLY A 1 188 ? 11.388 14.926 -5.879 1.00 81.94 188 GLY A CA 1
ATOM 1560 C C . GLY A 1 188 ? 11.723 13.439 -5.948 1.00 81.94 188 GLY A C 1
ATOM 1561 O O . GLY A 1 188 ? 11.099 12.673 -6.679 1.00 81.94 188 GLY A O 1
ATOM 1562 N N . ASN A 1 189 ? 12.719 13.039 -5.160 1.00 86.25 189 ASN A N 1
ATOM 1563 C CA . ASN A 1 189 ? 13.089 11.638 -4.994 1.00 86.25 189 ASN A CA 1
ATOM 1564 C C . ASN A 1 189 ? 12.485 11.103 -3.695 1.00 86.25 189 ASN A C 1
ATOM 1566 O O . ASN A 1 189 ? 12.522 11.780 -2.664 1.00 86.25 189 ASN A O 1
ATOM 1570 N N . ARG A 1 190 ? 11.970 9.878 -3.740 1.00 89.56 190 ARG A N 1
ATOM 1571 C CA . ARG A 1 190 ? 11.514 9.126 -2.566 1.00 89.56 190 ARG A CA 1
ATOM 1572 C C . ARG A 1 190 ? 11.845 7.654 -2.736 1.00 89.56 190 ARG A C 1
ATOM 1574 O O . ARG A 1 190 ? 12.144 7.229 -3.841 1.00 89.56 190 ARG A O 1
ATOM 1581 N N . GLU A 1 191 ? 11.788 6.876 -1.667 1.00 91.56 191 GLU A N 1
ATOM 1582 C CA . GLU A 1 191 ? 11.802 5.418 -1.808 1.00 91.56 191 GLU A CA 1
ATOM 1583 C C . GLU A 1 191 ? 10.502 4.935 -2.451 1.00 91.56 191 GLU A C 1
ATOM 1585 O O . GLU A 1 191 ? 9.434 5.480 -2.165 1.00 91.56 191 GLU A O 1
ATOM 1590 N N . VAL A 1 192 ? 10.598 3.886 -3.267 1.00 92.31 192 VAL A N 1
ATOM 1591 C CA . VAL A 1 192 ? 9.431 3.219 -3.848 1.00 92.31 192 VAL A CA 1
ATOM 1592 C C . VAL A 1 192 ? 8.480 2.760 -2.742 1.00 92.31 192 VAL A C 1
ATOM 1594 O O . VAL A 1 192 ? 8.874 2.106 -1.770 1.00 92.31 192 VAL A O 1
ATOM 1597 N N . GLU A 1 193 ? 7.205 3.098 -2.906 1.00 91.69 193 GLU A N 1
ATOM 1598 C CA . GLU A 1 193 ? 6.119 2.575 -2.081 1.00 91.69 193 GLU A CA 1
ATOM 1599 C C . GLU A 1 193 ? 5.686 1.196 -2.582 1.00 91.69 193 GLU A C 1
ATOM 1601 O O . GLU A 1 193 ? 5.725 0.906 -3.779 1.00 91.69 193 GLU A O 1
ATOM 1606 N N . ALA A 1 194 ? 5.264 0.327 -1.662 1.00 94.44 194 ALA A N 1
ATOM 1607 C CA . ALA A 1 194 ? 4.750 -0.979 -2.044 1.00 94.44 194 ALA A CA 1
ATOM 1608 C C . ALA A 1 194 ? 3.435 -0.812 -2.818 1.00 94.44 194 ALA A C 1
ATOM 1610 O O . ALA A 1 194 ? 2.553 -0.067 -2.391 1.00 94.44 194 ALA A O 1
ATOM 1611 N N . TYR A 1 195 ? 3.285 -1.518 -3.935 1.00 93.88 195 TYR A N 1
ATOM 1612 C CA . TYR A 1 195 ? 2.130 -1.373 -4.820 1.00 93.88 195 TYR A CA 1
ATOM 1613 C C . TYR A 1 195 ? 1.386 -2.690 -4.993 1.00 93.88 195 TYR A C 1
ATOM 1615 O O . TYR A 1 195 ? 1.975 -3.771 -5.037 1.00 93.88 195 TYR A O 1
ATOM 1623 N N . TYR A 1 196 ? 0.062 -2.580 -5.057 1.00 94.38 196 TYR A N 1
ATOM 1624 C CA . TYR A 1 196 ? -0.815 -3.719 -5.259 1.00 94.38 196 TYR A CA 1
ATOM 1625 C C . TYR A 1 196 ? -0.947 -4.045 -6.741 1.00 94.38 196 TYR A C 1
ATOM 1627 O O . TYR A 1 196 ? -1.109 -3.141 -7.560 1.00 94.38 196 TYR A O 1
ATOM 1635 N N . GLN A 1 197 ? -0.949 -5.329 -7.074 1.00 91.69 197 GLN A N 1
ATOM 1636 C CA . GLN A 1 197 ? -1.192 -5.793 -8.431 1.00 91.69 197 GLN A CA 1
ATOM 1637 C C . GLN A 1 197 ? -1.779 -7.199 -8.449 1.00 91.69 197 GLN A C 1
ATOM 1639 O O . GLN A 1 197 ? -1.598 -7.971 -7.511 1.00 91.69 197 GLN A O 1
ATOM 1644 N N . VAL A 1 198 ? -2.462 -7.519 -9.543 1.00 91.19 198 VAL A N 1
ATOM 1645 C CA . VAL A 1 198 ? -2.894 -8.881 -9.853 1.00 91.19 198 VAL A CA 1
ATOM 1646 C C . VAL A 1 198 ? -1.919 -9.454 -10.869 1.00 91.19 198 VAL A C 1
ATOM 1648 O O . VAL A 1 198 ? -1.665 -8.824 -11.895 1.00 91.19 198 VAL A O 1
ATOM 1651 N N . MET A 1 199 ? -1.330 -10.606 -10.565 1.00 86.62 199 MET A N 1
ATOM 1652 C CA . MET A 1 199 ? -0.469 -11.326 -11.503 1.00 86.62 199 MET A CA 1
ATOM 1653 C C . MET A 1 199 ? -0.404 -12.810 -11.158 1.00 86.62 199 MET A C 1
ATOM 1655 O O . MET A 1 199 ? -0.632 -13.206 -10.015 1.00 86.62 199 MET A O 1
ATOM 1659 N N . GLU A 1 200 ? 0.002 -13.620 -12.127 1.00 86.25 200 GLU A N 1
ATOM 1660 C CA . GLU A 1 200 ? 0.464 -14.979 -11.875 1.00 86.25 200 GLU A CA 1
ATOM 1661 C C . GLU A 1 200 ? 1.917 -14.962 -11.386 1.00 86.25 200 GLU A C 1
ATOM 1663 O O . GLU A 1 200 ? 2.822 -14.454 -12.056 1.00 86.25 200 GLU A O 1
ATOM 1668 N N . LEU A 1 201 ? 2.153 -15.524 -10.202 1.00 84.25 201 LEU A N 1
ATOM 1669 C CA . LEU A 1 201 ? 3.506 -15.695 -9.685 1.00 84.25 201 LEU A CA 1
ATOM 1670 C C . LEU A 1 201 ? 4.272 -16.767 -10.474 1.00 84.25 201 LEU A C 1
ATOM 1672 O O . LEU A 1 201 ? 3.692 -17.789 -10.834 1.00 84.25 201 LEU A O 1
ATOM 1676 N N . PRO A 1 202 ? 5.596 -16.613 -10.673 1.00 77.31 202 PRO A N 1
ATOM 1677 C CA . PRO A 1 202 ? 6.392 -17.625 -11.362 1.00 77.31 202 PRO A CA 1
ATOM 1678 C C . PRO A 1 202 ? 6.236 -19.026 -10.746 1.00 77.31 202 PRO A C 1
ATOM 1680 O O . PRO A 1 202 ? 6.631 -19.252 -9.601 1.00 77.31 202 PRO A O 1
ATOM 1683 N N . GLY A 1 203 ? 5.708 -19.972 -11.528 1.00 79.12 203 GLY A N 1
ATOM 1684 C CA . GLY A 1 203 ? 5.495 -21.365 -11.115 1.00 79.12 203 GLY A CA 1
ATOM 1685 C C . GLY A 1 203 ? 4.127 -21.656 -10.487 1.00 79.12 203 GLY A C 1
ATOM 1686 O O . GLY A 1 203 ? 3.844 -22.815 -10.186 1.00 79.12 203 GLY A O 1
ATOM 1687 N N . GLU A 1 204 ? 3.282 -20.643 -10.306 1.00 85.12 204 GLU A N 1
ATOM 1688 C CA . GLU A 1 204 ? 1.861 -20.811 -10.000 1.00 85.12 204 GLU A CA 1
ATOM 1689 C C . GLU A 1 204 ? 1.053 -20.934 -11.302 1.00 85.12 204 GLU A C 1
ATOM 1691 O O . GLU A 1 204 ? 1.593 -20.761 -12.383 1.00 85.12 204 GLU A O 1
ATOM 1696 N N . GLN A 1 205 ? -0.229 -21.290 -11.207 1.00 81.00 205 GLN A N 1
ATOM 1697 C CA . GLN A 1 205 ? -1.140 -21.409 -12.367 1.00 81.00 205 GLN A CA 1
ATOM 1698 C C . GLN A 1 205 ? -2.382 -20.523 -12.222 1.00 81.00 205 GLN A C 1
ATOM 1700 O O . GLN A 1 205 ? -3.392 -20.716 -12.897 1.00 81.00 205 GLN A O 1
ATOM 1705 N N . LYS A 1 206 ? -2.378 -19.649 -11.217 1.00 86.94 206 LYS A N 1
ATOM 1706 C CA . LYS A 1 206 ? -3.501 -18.785 -10.886 1.00 86.94 206 LYS A CA 1
ATOM 1707 C C . LYS A 1 206 ? -2.975 -17.391 -10.634 1.00 86.94 206 LYS A C 1
ATOM 1709 O O . LYS A 1 206 ? -1.972 -17.221 -9.939 1.00 86.94 206 LYS A O 1
ATOM 1714 N N . GLU A 1 207 ? -3.696 -16.424 -11.175 1.00 89.88 207 GLU A N 1
ATOM 1715 C CA . GLU A 1 207 ? -3.544 -15.029 -10.807 1.00 89.88 207 GLU A CA 1
ATOM 1716 C C . GLU A 1 207 ? -3.887 -14.843 -9.331 1.00 89.88 207 GLU A C 1
ATOM 1718 O O . GLU A 1 207 ? -4.829 -15.449 -8.816 1.00 89.88 207 GLU A O 1
ATOM 1723 N N . GLU A 1 208 ? -3.124 -13.984 -8.669 1.00 91.75 208 GLU A N 1
ATOM 1724 C CA . GLU A 1 208 ? -3.347 -13.620 -7.280 1.00 91.75 208 GLU A CA 1
ATOM 1725 C C . GLU A 1 208 ? -3.240 -12.122 -7.088 1.00 91.75 208 GLU A C 1
ATOM 1727 O O . GLU A 1 208 ? -2.476 -11.443 -7.784 1.00 91.75 208 GLU A O 1
ATOM 1732 N N . PHE A 1 209 ? -3.949 -11.611 -6.083 1.00 94.81 209 PHE A N 1
ATOM 1733 C CA . PHE A 1 209 ? -3.767 -10.244 -5.639 1.00 94.81 209 PHE A CA 1
ATOM 1734 C C . PHE A 1 209 ? -2.583 -10.146 -4.670 1.00 94.81 209 PHE A C 1
ATOM 1736 O O . PHE A 1 209 ? -2.554 -10.766 -3.602 1.00 94.81 209 PHE A O 1
ATOM 1743 N N . LEU A 1 210 ? -1.583 -9.353 -5.044 1.00 95.56 210 LEU A N 1
ATOM 1744 C CA . LEU A 1 210 ? -0.302 -9.250 -4.356 1.00 95.56 210 LEU A CA 1
ATOM 1745 C C . LEU A 1 210 ? 0.011 -7.801 -4.004 1.00 95.56 210 LEU A C 1
ATOM 1747 O O . LEU A 1 210 ? -0.271 -6.888 -4.775 1.00 95.56 210 LEU A O 1
ATOM 1751 N N . LEU A 1 211 ? 0.686 -7.600 -2.878 1.00 96.81 211 LEU A N 1
ATOM 1752 C CA . LEU A 1 211 ? 1.396 -6.364 -2.576 1.00 96.81 211 LEU A CA 1
ATOM 1753 C C . LEU A 1 211 ? 2.887 -6.581 -2.821 1.00 96.81 211 LEU A C 1
ATOM 1755 O O . LEU A 1 211 ? 3.472 -7.460 -2.196 1.00 96.81 211 LEU A O 1
ATOM 1759 N N . MET A 1 212 ? 3.514 -5.785 -3.683 1.00 95.38 212 MET A N 1
ATOM 1760 C CA . MET A 1 212 ? 4.912 -5.978 -4.065 1.00 95.38 212 MET A CA 1
ATOM 1761 C C . MET A 1 212 ? 5.814 -4.800 -3.717 1.00 95.38 212 MET A C 1
ATOM 1763 O O . MET A 1 212 ? 5.383 -3.649 -3.701 1.00 95.38 212 MET A O 1
ATOM 1767 N N . LEU A 1 213 ? 7.095 -5.101 -3.501 1.00 95.88 213 LEU A N 1
ATOM 1768 C CA . LEU A 1 213 ? 8.151 -4.120 -3.287 1.00 95.88 213 LEU A CA 1
ATOM 1769 C C . LEU A 1 213 ? 9.489 -4.605 -3.887 1.00 95.88 213 LEU A C 1
ATOM 1771 O O . LEU A 1 213 ? 9.941 -5.707 -3.557 1.00 95.88 213 LEU A O 1
ATOM 1775 N N . PRO A 1 214 ? 10.145 -3.820 -4.761 1.00 95.12 214 PRO A N 1
ATOM 1776 C CA . PRO A 1 214 ? 11.446 -4.171 -5.327 1.00 95.12 214 PRO A CA 1
ATOM 1777 C C . PRO A 1 214 ? 12.615 -3.913 -4.361 1.00 95.12 214 PRO A C 1
ATOM 1779 O O . PRO A 1 214 ? 12.514 -3.108 -3.437 1.00 95.12 214 PRO A O 1
ATOM 1782 N N . PHE A 1 215 ? 13.757 -4.550 -4.635 1.00 95.38 215 PHE A N 1
ATOM 1783 C CA . PHE A 1 215 ? 15.028 -4.343 -3.939 1.00 95.38 215 PHE A CA 1
ATOM 1784 C C . PHE A 1 215 ? 16.193 -4.119 -4.901 1.00 95.38 215 PHE A C 1
ATOM 1786 O O . PHE A 1 215 ? 16.293 -4.750 -5.956 1.00 95.38 215 PHE A O 1
ATOM 1793 N N . VAL A 1 216 ? 17.133 -3.293 -4.456 1.00 94.12 216 VAL A N 1
ATOM 1794 C CA . VAL A 1 216 ? 18.438 -3.003 -5.073 1.00 94.12 216 VAL A CA 1
ATOM 1795 C C . VAL A 1 216 ? 19.555 -3.271 -4.061 1.00 94.12 216 VAL A C 1
ATOM 1797 O O . VAL A 1 216 ? 19.285 -3.478 -2.879 1.00 94.12 216 VAL A O 1
ATOM 1800 N N . LEU A 1 217 ? 20.817 -3.273 -4.496 1.00 91.00 217 LEU A N 1
ATOM 1801 C CA . LEU A 1 217 ? 21.950 -3.311 -3.560 1.00 91.00 217 LEU A CA 1
ATOM 1802 C C . LEU A 1 217 ? 22.096 -1.959 -2.859 1.00 91.00 217 LEU A C 1
ATOM 1804 O O . LEU A 1 217 ? 22.164 -0.936 -3.532 1.00 91.00 217 LEU A O 1
ATOM 1808 N N . ALA A 1 218 ? 22.248 -1.957 -1.535 1.00 86.81 218 ALA A N 1
ATOM 1809 C CA . ALA A 1 218 ? 22.365 -0.744 -0.719 1.00 86.81 218 ALA A CA 1
ATOM 1810 C C . ALA A 1 218 ? 23.566 0.139 -1.107 1.00 86.81 218 ALA A C 1
ATOM 1812 O O . ALA A 1 218 ? 23.532 1.355 -1.005 1.00 86.81 218 ALA A O 1
ATOM 1813 N N . LYS A 1 219 ? 24.654 -0.453 -1.612 1.00 85.00 219 LYS A N 1
ATOM 1814 C CA . LYS A 1 219 ? 25.814 0.318 -2.103 1.00 85.00 219 LYS A CA 1
ATOM 1815 C C . LYS A 1 219 ? 25.571 0.979 -3.464 1.00 85.00 219 LYS A C 1
ATOM 1817 O O . LYS A 1 219 ? 26.356 1.823 -3.885 1.00 85.00 219 LYS A O 1
ATOM 1822 N N . PHE A 1 220 ? 24.526 0.557 -4.169 1.00 81.81 220 PHE A N 1
ATOM 1823 C CA . PHE A 1 220 ? 24.245 0.898 -5.556 1.00 81.81 220 PHE A CA 1
ATOM 1824 C C . PHE A 1 220 ? 22.734 1.054 -5.767 1.00 81.81 220 PHE A C 1
ATOM 1826 O O . PHE A 1 220 ? 22.164 0.448 -6.675 1.00 81.81 220 PHE A O 1
ATOM 1833 N N . GLU A 1 221 ? 22.084 1.840 -4.908 1.00 71.00 221 GLU A N 1
ATOM 1834 C CA . GLU A 1 221 ? 20.617 1.929 -4.841 1.00 71.00 221 GLU A CA 1
ATOM 1835 C C . GLU A 1 221 ? 20.001 2.468 -6.141 1.00 71.00 221 GLU A C 1
ATOM 1837 O O . GLU A 1 221 ? 18.905 2.088 -6.542 1.00 71.00 221 GLU A O 1
ATOM 1842 N N . GLU A 1 222 ? 20.753 3.302 -6.857 1.00 68.19 222 GLU A N 1
ATOM 1843 C CA . GLU A 1 222 ? 20.384 3.846 -8.166 1.00 68.19 222 GLU A CA 1
ATOM 1844 C C . GLU A 1 222 ? 20.554 2.838 -9.315 1.00 68.19 222 GLU A C 1
ATOM 1846 O O . GLU A 1 222 ? 20.195 3.142 -10.451 1.00 68.19 222 GLU A O 1
ATOM 1851 N N . LYS A 1 223 ? 21.130 1.655 -9.054 1.00 78.94 223 LYS A N 1
ATOM 1852 C CA . LYS A 1 223 ? 21.483 0.662 -10.078 1.00 78.94 223 LYS A CA 1
ATOM 1853 C C . LYS A 1 223 ? 20.411 -0.424 -10.221 1.00 78.94 223 LYS A C 1
ATOM 1855 O O . LYS A 1 223 ? 19.225 -0.135 -10.352 1.00 78.94 223 LYS A O 1
ATOM 1860 N N . ASN A 1 224 ? 20.839 -1.667 -10.413 1.00 86.38 224 ASN A N 1
ATOM 1861 C CA . ASN A 1 224 ? 20.008 -2.774 -10.873 1.00 86.38 224 ASN A CA 1
ATOM 1862 C C . ASN A 1 224 ? 19.241 -3.408 -9.715 1.00 86.38 224 ASN A C 1
ATOM 1864 O O . ASN A 1 224 ? 19.769 -3.527 -8.607 1.00 86.38 224 ASN A O 1
ATOM 1868 N N . MET A 1 225 ? 18.023 -3.869 -9.988 1.00 91.94 225 MET A N 1
ATOM 1869 C CA . MET A 1 225 ? 17.279 -4.681 -9.038 1.00 91.94 225 MET A CA 1
ATOM 1870 C C . MET A 1 225 ? 17.946 -6.033 -8.840 1.00 91.94 225 MET A C 1
ATOM 1872 O O . MET A 1 225 ? 18.415 -6.671 -9.781 1.00 91.94 225 MET A O 1
ATOM 1876 N N . VAL A 1 226 ? 17.921 -6.488 -7.594 1.00 92.56 226 VAL A N 1
ATOM 1877 C CA . VAL A 1 226 ? 18.433 -7.802 -7.187 1.00 92.56 226 VAL A CA 1
ATOM 1878 C C . VAL A 1 226 ? 17.330 -8.746 -6.744 1.00 92.56 226 VAL A C 1
ATOM 1880 O O . VAL A 1 226 ? 17.505 -9.963 -6.794 1.00 92.56 226 VAL A O 1
ATOM 1883 N N . ALA A 1 227 ? 16.183 -8.206 -6.338 1.00 93.38 227 ALA A N 1
ATOM 1884 C CA . ALA A 1 227 ? 15.038 -8.993 -5.918 1.00 93.38 227 ALA A CA 1
ATOM 1885 C C . ALA A 1 227 ? 13.747 -8.170 -5.950 1.00 93.38 227 ALA A C 1
ATOM 1887 O O . ALA A 1 227 ? 13.767 -6.949 -6.101 1.00 93.38 227 ALA A O 1
ATOM 1888 N N . TRP A 1 228 ? 12.630 -8.850 -5.731 1.00 93.25 228 TRP A N 1
ATOM 1889 C CA . TRP A 1 228 ? 11.402 -8.257 -5.217 1.00 93.25 228 TRP A CA 1
ATOM 1890 C C . TRP A 1 228 ? 10.84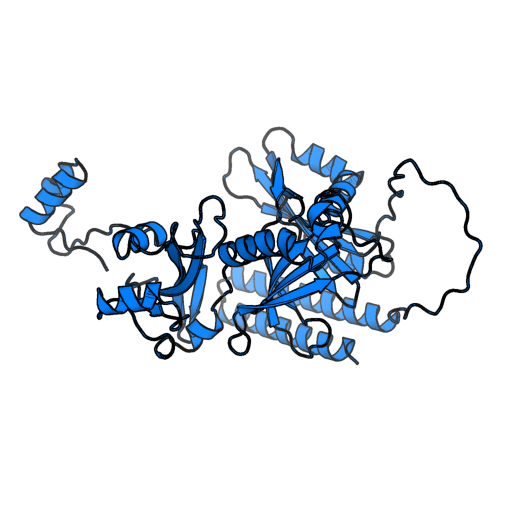0 -9.130 -4.097 1.00 93.25 228 TRP A C 1
ATOM 1892 O O . TRP A 1 228 ? 11.119 -10.330 -4.013 1.00 93.25 228 TRP A O 1
ATOM 1902 N N . MET A 1 229 ? 10.057 -8.511 -3.222 1.00 96.38 229 MET A N 1
ATOM 1903 C CA . MET A 1 229 ? 9.249 -9.172 -2.207 1.00 96.38 229 MET A CA 1
ATOM 1904 C C . MET A 1 229 ? 7.777 -8.948 -2.517 1.00 96.38 229 MET A C 1
ATOM 1906 O O . MET A 1 229 ? 7.390 -7.834 -2.857 1.00 96.38 229 MET A O 1
ATO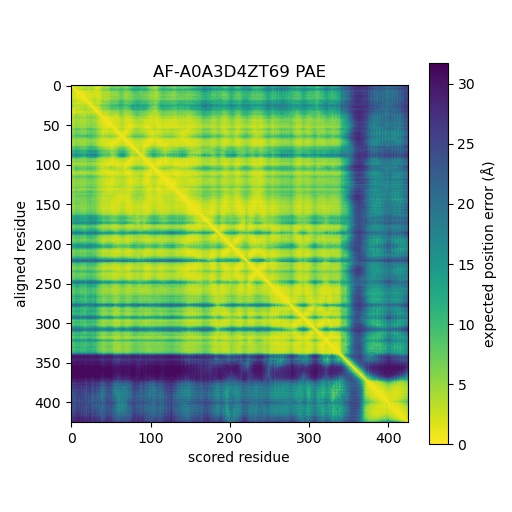M 1910 N N . ALA A 1 230 ? 6.969 -9.994 -2.390 1.00 95.94 230 ALA A N 1
ATOM 1911 C CA . ALA A 1 230 ? 5.524 -9.928 -2.523 1.00 95.94 230 ALA A CA 1
ATOM 1912 C C . ALA A 1 230 ? 4.846 -10.500 -1.277 1.00 95.94 230 ALA A C 1
ATOM 1914 O O . ALA A 1 230 ? 5.300 -11.504 -0.729 1.00 95.94 230 ALA A O 1
ATOM 1915 N N . ALA A 1 231 ? 3.755 -9.875 -0.852 1.00 97.31 231 ALA A N 1
ATOM 1916 C CA . ALA A 1 231 ? 2.824 -10.406 0.128 1.00 97.31 231 ALA A CA 1
ATOM 1917 C C . ALA A 1 231 ? 1.516 -10.785 -0.560 1.00 97.31 231 ALA A C 1
ATOM 1919 O O . ALA A 1 231 ? 0.942 -9.984 -1.302 1.00 97.31 231 ALA A O 1
ATOM 1920 N N . ARG A 1 232 ? 1.037 -11.996 -0.298 1.00 96.75 232 ARG A N 1
ATOM 1921 C CA . ARG A 1 232 ? -0.223 -12.499 -0.847 1.00 96.75 232 ARG A CA 1
ATOM 1922 C C . ARG A 1 232 ? -1.420 -11.920 -0.095 1.00 96.75 232 ARG A C 1
ATOM 1924 O O . ARG A 1 232 ? -1.437 -11.920 1.137 1.00 96.75 232 ARG A O 1
ATOM 1931 N N . CYS A 1 233 ? -2.414 -11.429 -0.831 1.00 96.12 233 CYS A N 1
ATOM 1932 C CA . CYS A 1 233 ? -3.654 -10.877 -0.276 1.00 96.12 233 CYS A CA 1
ATOM 1933 C C . CYS A 1 233 ? -4.846 -11.839 -0.404 1.00 96.12 233 CYS A C 1
ATOM 1935 O O . CYS A 1 233 ? -5.870 -11.623 0.239 1.00 96.12 233 CYS A O 1
ATOM 1937 N N . ASP A 1 234 ? -4.732 -12.901 -1.200 1.00 93.38 234 ASP A N 1
ATOM 1938 C CA . ASP A 1 234 ? -5.835 -13.839 -1.398 1.00 93.38 234 ASP A CA 1
ATOM 1939 C C . ASP A 1 234 ? -6.093 -14.673 -0.129 1.00 93.38 234 ASP A C 1
ATOM 1941 O O . ASP A 1 234 ? -5.136 -15.166 0.472 1.00 93.38 234 ASP A O 1
ATOM 1945 N N . PRO A 1 235 ? -7.360 -14.889 0.288 1.00 89.19 235 PRO A N 1
ATOM 1946 C CA . PRO A 1 235 ? -7.689 -15.481 1.590 1.00 89.19 235 PRO A CA 1
ATOM 1947 C C . PRO A 1 235 ? -7.019 -16.821 1.912 1.00 89.19 235 PRO A C 1
ATOM 1949 O O . PRO A 1 235 ? -6.682 -17.065 3.067 1.00 89.19 235 PRO A O 1
ATOM 1952 N N . GLU A 1 236 ? -6.822 -17.690 0.917 1.00 89.62 236 GLU A N 1
ATOM 1953 C CA . GLU A 1 236 ? -6.218 -19.018 1.111 1.00 89.62 236 GLU A CA 1
ATOM 1954 C C . GLU A 1 236 ? -4.746 -18.942 1.534 1.00 89.62 236 GLU A C 1
ATOM 1956 O O . GLU A 1 236 ? -4.259 -19.830 2.231 1.00 89.62 236 GLU A O 1
ATOM 1961 N N . ARG A 1 237 ? -4.049 -17.883 1.110 1.00 92.31 237 ARG A N 1
ATOM 1962 C CA . ARG A 1 237 ? -2.600 -17.698 1.275 1.00 92.31 237 ARG A CA 1
ATOM 1963 C C . ARG A 1 237 ? -2.263 -16.337 1.884 1.00 92.31 237 ARG A C 1
ATOM 1965 O O . ARG A 1 237 ? -1.151 -15.830 1.740 1.00 92.31 237 ARG A O 1
ATOM 1972 N N . TYR A 1 238 ? -3.242 -15.725 2.542 1.00 93.44 238 TYR A N 1
ATOM 1973 C CA . TYR A 1 238 ? -3.159 -14.356 3.023 1.00 93.44 238 TYR A CA 1
ATOM 1974 C C . TYR A 1 238 ? -1.971 -14.186 3.977 1.00 93.44 238 TYR A C 1
ATOM 1976 O O . TYR A 1 238 ? -1.838 -14.899 4.972 1.00 93.44 238 TYR A O 1
ATOM 1984 N N . GLY A 1 239 ? -1.119 -13.203 3.690 1.00 94.12 239 GLY A N 1
ATOM 1985 C CA . GLY A 1 239 ? 0.049 -12.875 4.504 1.00 94.12 239 GLY A CA 1
ATOM 1986 C C . GLY A 1 239 ? 1.282 -13.746 4.271 1.00 94.12 239 GLY A C 1
ATOM 1987 O O . GLY A 1 239 ? 2.308 -13.507 4.909 1.00 94.12 239 GLY A O 1
ATOM 1988 N N . GLU A 1 240 ? 1.236 -14.703 3.342 1.00 95.75 240 GLU A N 1
ATOM 1989 C CA . GLU A 1 240 ? 2.446 -15.371 2.869 1.00 95.75 240 GLU A CA 1
ATOM 1990 C C . GLU A 1 240 ? 3.369 -14.365 2.170 1.00 95.75 240 GLU A C 1
ATOM 1992 O O . GLU A 1 240 ? 2.963 -13.660 1.241 1.00 95.75 240 GLU A O 1
ATOM 1997 N N . LEU A 1 241 ? 4.625 -14.314 2.622 1.00 96.38 241 LEU A N 1
ATOM 1998 C CA . LEU A 1 241 ? 5.672 -13.481 2.038 1.00 96.38 241 LEU A CA 1
ATOM 1999 C C . LEU A 1 241 ? 6.564 -14.315 1.125 1.00 96.38 241 LEU A C 1
ATOM 2001 O O . LEU A 1 241 ? 7.112 -15.341 1.531 1.00 96.38 241 LEU A O 1
ATOM 2005 N N . ILE A 1 242 ? 6.772 -13.821 -0.087 1.00 94.62 242 ILE A N 1
ATOM 2006 C CA . ILE A 1 242 ? 7.601 -14.445 -1.111 1.00 94.62 242 ILE A CA 1
ATOM 2007 C C . ILE A 1 242 ? 8.703 -13.464 -1.482 1.00 94.62 242 ILE A C 1
ATOM 2009 O O . ILE A 1 242 ? 8.456 -12.276 -1.660 1.00 94.62 242 ILE A O 1
ATOM 2013 N N . VAL A 1 243 ? 9.932 -13.961 -1.602 1.00 95.12 243 VAL A N 1
ATOM 2014 C CA . VAL A 1 243 ? 11.064 -13.178 -2.102 1.00 95.12 243 VAL A CA 1
ATOM 2015 C C . VAL A 1 243 ? 11.620 -13.871 -3.326 1.00 95.12 243 VAL A C 1
ATOM 2017 O O . VAL A 1 243 ? 12.130 -14.989 -3.238 1.00 95.12 243 VAL A O 1
ATOM 2020 N N . TYR A 1 244 ? 11.565 -13.182 -4.455 1.00 91.00 244 TYR A N 1
ATOM 2021 C CA . TYR A 1 244 ? 12.141 -13.653 -5.701 1.00 91.00 244 TYR A CA 1
ATOM 2022 C C . TYR A 1 244 ? 13.444 -12.916 -5.968 1.00 91.00 244 TYR A C 1
ATOM 2024 O O . TYR A 1 244 ? 13.486 -11.687 -5.997 1.00 91.00 244 TYR A O 1
ATOM 2032 N N . ARG A 1 245 ? 14.522 -13.676 -6.161 1.00 91.06 245 ARG A N 1
ATOM 2033 C CA . ARG A 1 245 ? 15.855 -13.134 -6.432 1.00 91.06 245 ARG A CA 1
ATOM 2034 C C . ARG A 1 245 ? 16.136 -13.196 -7.920 1.00 91.06 245 ARG A C 1
ATOM 2036 O O . ARG A 1 245 ? 15.972 -14.247 -8.537 1.00 91.06 245 ARG A O 1
ATOM 2043 N N . PHE A 1 246 ? 16.600 -12.087 -8.476 1.00 88.88 246 PHE A N 1
ATOM 2044 C CA . PHE A 1 246 ? 17.026 -12.052 -9.862 1.00 88.88 246 PHE A CA 1
ATOM 2045 C C . PHE A 1 246 ? 18.391 -12.740 -10.038 1.00 88.88 246 PHE A C 1
ATOM 2047 O O . PHE A 1 246 ? 19.226 -12.709 -9.126 1.00 88.88 246 PHE A O 1
ATOM 2054 N N . PRO A 1 247 ? 18.638 -13.374 -11.198 1.00 83.81 247 PRO A N 1
ATOM 2055 C CA . PRO A 1 247 ? 19.947 -13.935 -11.520 1.00 83.81 247 PRO A CA 1
ATOM 2056 C C . PRO A 1 247 ? 21.035 -12.851 -11.533 1.00 83.81 247 PRO A C 1
ATOM 2058 O O . PRO A 1 247 ? 20.834 -11.782 -12.103 1.00 83.81 247 PRO A O 1
ATOM 2061 N N . LYS A 1 248 ? 22.199 -13.126 -10.927 1.00 79.31 248 LYS A N 1
ATOM 2062 C CA . LYS A 1 248 ? 23.309 -12.152 -10.812 1.00 79.31 248 LYS A CA 1
ATOM 2063 C C . LYS A 1 248 ? 24.001 -11.846 -12.146 1.00 79.31 248 LYS A C 1
ATOM 2065 O O . LYS A 1 248 ? 24.712 -10.854 -12.251 1.00 79.31 248 LYS A O 1
ATOM 2070 N N . ASP A 1 249 ? 23.821 -12.708 -13.138 1.00 78.44 249 ASP A N 1
ATOM 2071 C CA . ASP A 1 249 ? 24.353 -12.598 -14.496 1.00 78.44 249 ASP A CA 1
ATOM 2072 C C . ASP A 1 249 ? 23.465 -11.754 -15.423 1.00 78.44 249 ASP A C 1
ATOM 2074 O O . ASP A 1 249 ? 23.894 -11.390 -16.518 1.00 78.44 249 ASP A O 1
ATOM 2078 N N . LYS A 1 250 ? 22.239 -11.419 -14.998 1.00 75.88 250 LYS A N 1
ATOM 2079 C CA . LYS A 1 250 ? 21.312 -10.598 -15.778 1.00 75.88 250 LYS A CA 1
ATOM 2080 C C . LYS A 1 250 ? 21.200 -9.196 -15.205 1.00 75.88 250 LYS A C 1
ATOM 2082 O O . LYS A 1 250 ? 20.964 -8.997 -14.017 1.00 75.88 250 LYS A O 1
ATOM 2087 N N . LEU A 1 251 ? 21.307 -8.214 -16.092 1.00 80.69 251 LEU A N 1
ATOM 2088 C CA . LEU A 1 251 ? 21.086 -6.820 -15.752 1.00 80.69 251 LEU A CA 1
ATOM 2089 C C . LEU A 1 251 ? 19.580 -6.541 -15.726 1.00 80.69 251 LEU A C 1
ATOM 2091 O O . LEU A 1 251 ? 18.909 -6.596 -16.754 1.00 80.69 251 LEU A O 1
ATOM 2095 N N . VAL A 1 252 ? 19.057 -6.250 -14.536 1.00 87.19 252 VAL A N 1
ATOM 2096 C CA . VAL A 1 252 ? 17.643 -5.940 -14.307 1.00 87.19 252 VAL A CA 1
ATOM 2097 C C . VAL A 1 252 ? 17.541 -4.498 -13.824 1.00 87.19 252 VAL A C 1
ATOM 2099 O O . VAL A 1 252 ? 17.986 -4.196 -12.724 1.00 87.19 252 VAL A O 1
ATOM 2102 N N . TYR A 1 253 ? 17.008 -3.586 -14.638 1.00 88.62 253 TYR A N 1
ATOM 2103 C CA . TYR A 1 253 ? 16.996 -2.157 -14.302 1.00 88.62 253 TYR A CA 1
ATOM 2104 C C . TYR A 1 253 ? 16.250 -1.846 -12.993 1.00 88.62 253 TYR A C 1
ATOM 2106 O O . TYR A 1 253 ? 15.238 -2.450 -12.679 1.00 88.62 253 TYR A O 1
ATOM 2114 N N . GLY A 1 254 ? 16.755 -0.901 -12.203 1.00 90.31 254 GLY A N 1
ATOM 2115 C CA . GLY A 1 254 ? 16.017 -0.330 -11.071 1.00 90.31 254 GLY A CA 1
ATOM 2116 C C . GLY A 1 254 ? 14.932 0.651 -11.527 1.00 90.31 254 GLY A C 1
ATOM 2117 O O . GLY A 1 254 ? 15.069 1.227 -12.612 1.00 90.31 254 GLY A O 1
ATOM 2118 N N . PRO A 1 255 ? 13.911 0.935 -10.695 1.00 90.69 255 PRO A N 1
ATOM 2119 C CA . PRO A 1 255 ? 12.958 2.023 -10.937 1.00 90.69 255 PRO A CA 1
ATOM 2120 C C . PRO A 1 255 ? 13.646 3.367 -11.229 1.00 90.69 255 PRO A C 1
ATOM 2122 O O . PRO A 1 255 ? 13.300 4.050 -12.190 1.00 90.69 255 PRO A O 1
ATOM 2125 N N . PHE A 1 256 ? 14.713 3.697 -10.493 1.00 88.81 256 PHE A N 1
ATOM 2126 C CA . PHE A 1 256 ? 15.512 4.899 -10.747 1.00 88.81 256 PHE A CA 1
ATOM 2127 C C . PHE A 1 256 ? 16.173 4.925 -12.138 1.00 88.81 256 PHE A C 1
ATOM 2129 O O . PHE A 1 256 ? 16.246 5.978 -12.776 1.00 88.81 256 PHE A O 1
ATOM 2136 N N . GLN A 1 257 ? 16.638 3.777 -12.647 1.00 88.88 257 GLN A N 1
ATOM 2137 C CA . GLN A 1 257 ? 17.221 3.692 -13.992 1.00 88.88 257 GLN A CA 1
ATOM 2138 C C . GLN A 1 257 ? 16.165 3.816 -15.083 1.00 88.88 257 GLN A C 1
ATOM 2140 O O . GLN A 1 257 ? 16.428 4.436 -16.113 1.00 88.88 257 GLN A O 1
ATOM 2145 N N . PHE A 1 258 ? 14.974 3.257 -14.863 1.00 91.56 258 PHE A N 1
ATOM 2146 C CA . PHE A 1 258 ? 13.835 3.493 -15.742 1.00 91.56 258 PHE A CA 1
ATOM 2147 C C . PHE A 1 258 ? 13.519 4.997 -15.823 1.00 91.56 258 PHE A C 1
ATOM 2149 O O . PHE A 1 258 ? 13.512 5.552 -16.920 1.00 91.56 258 PHE A O 1
ATOM 2156 N N . GLU A 1 259 ? 13.395 5.684 -14.685 1.00 90.56 259 GLU A N 1
ATOM 2157 C CA . GLU A 1 259 ? 13.160 7.137 -14.638 1.00 90.56 259 GLU A CA 1
ATOM 2158 C C . GLU A 1 259 ? 14.301 7.942 -15.286 1.00 90.56 259 GLU A C 1
ATOM 2160 O O . GLU A 1 259 ? 14.072 8.875 -16.057 1.00 90.56 259 GLU A O 1
ATOM 2165 N N . SER A 1 260 ? 15.553 7.536 -15.073 1.00 90.00 260 SER A N 1
ATOM 2166 C CA . SER A 1 260 ? 16.712 8.140 -15.744 1.00 90.00 260 SER A CA 1
ATOM 2167 C C . SER A 1 260 ? 16.647 7.973 -17.267 1.00 90.00 260 SER A C 1
ATOM 2169 O O . SER A 1 260 ? 17.010 8.874 -18.024 1.00 90.00 260 SER A O 1
ATOM 2171 N N . ARG A 1 261 ? 16.153 6.832 -17.756 1.00 91.69 261 ARG A N 1
ATOM 2172 C CA . ARG A 1 261 ? 15.942 6.603 -19.191 1.00 91.69 261 ARG A CA 1
ATOM 2173 C C . ARG A 1 261 ? 14.783 7.425 -19.737 1.00 91.69 261 ARG A C 1
ATOM 2175 O O . ARG A 1 261 ? 14.871 7.850 -20.890 1.00 91.69 261 ARG A O 1
ATOM 2182 N N . VAL A 1 262 ? 13.739 7.661 -18.947 1.00 92.56 262 VAL A N 1
ATOM 2183 C CA . VAL A 1 262 ? 12.642 8.579 -19.285 1.00 92.56 262 VAL A CA 1
ATOM 2184 C C . VAL A 1 262 ? 13.177 9.997 -19.478 1.00 92.56 262 VAL A C 1
ATOM 2186 O O . VAL A 1 262 ? 12.953 10.586 -20.534 1.00 92.56 262 VAL A O 1
ATOM 2189 N N . ASP A 1 263 ? 13.968 10.498 -18.528 1.00 90.56 263 ASP A N 1
ATOM 2190 C CA . ASP A 1 263 ? 14.555 11.845 -18.584 1.00 90.56 263 ASP A CA 1
ATOM 2191 C C . ASP A 1 263 ? 15.494 12.050 -19.770 1.00 90.56 263 ASP A C 1
ATOM 2193 O O . ASP A 1 263 ? 15.549 13.129 -20.356 1.00 90.56 263 ASP A O 1
ATOM 2197 N N . ASN A 1 264 ? 16.200 10.991 -20.157 1.00 91.62 264 ASN A N 1
ATOM 2198 C CA . ASN A 1 264 ? 17.080 11.000 -21.316 1.00 91.62 264 ASN A CA 1
ATOM 2199 C C . ASN A 1 264 ? 16.323 10.826 -22.650 1.00 91.62 264 ASN A C 1
ATOM 2201 O O . ASN A 1 264 ? 16.963 10.661 -23.688 1.00 91.62 264 ASN A O 1
ATOM 2205 N N . ASP A 1 265 ? 14.977 10.810 -22.679 1.00 93.69 265 ASP A N 1
ATOM 2206 C CA . ASP A 1 265 ? 14.221 10.900 -23.945 1.00 93.69 265 ASP A CA 1
ATOM 2207 C C . ASP A 1 265 ? 14.216 12.309 -24.478 1.00 93.69 265 ASP A C 1
ATOM 2209 O O . ASP A 1 265 ? 13.638 13.163 -23.822 1.00 93.69 265 ASP A O 1
ATOM 2213 N N . PRO A 1 266 ? 14.742 12.564 -25.687 1.00 90.44 266 PRO A N 1
ATOM 2214 C CA . PRO A 1 266 ? 14.627 13.892 -26.265 1.00 90.44 266 PRO A CA 1
ATOM 2215 C C . PRO A 1 266 ? 13.163 14.336 -26.385 1.00 90.44 266 PRO A C 1
ATOM 2217 O O . PRO A 1 266 ? 12.853 15.477 -26.072 1.00 90.44 266 PRO A O 1
ATOM 2220 N N . GLY A 1 267 ? 12.253 13.424 -26.761 1.00 90.44 267 GLY A N 1
ATOM 2221 C CA . GLY A 1 267 ? 10.833 13.742 -26.913 1.00 90.44 267 GLY A CA 1
ATOM 2222 C C . GLY A 1 267 ? 10.134 14.001 -25.581 1.00 90.44 267 GLY A C 1
ATOM 2223 O O . GLY A 1 267 ? 9.442 15.006 -25.449 1.00 90.44 267 GLY A O 1
ATOM 2224 N N . LEU A 1 268 ? 10.332 13.130 -24.584 1.00 92.50 268 LEU A N 1
ATOM 2225 C CA . LEU A 1 268 ? 9.718 13.331 -23.263 1.00 92.50 268 LEU A CA 1
ATOM 2226 C C . LEU A 1 268 ? 10.350 14.502 -22.511 1.00 92.50 268 LEU A C 1
ATOM 2228 O O . LEU A 1 268 ? 9.631 15.259 -21.875 1.00 92.50 268 LEU A O 1
ATOM 2232 N N . SER A 1 269 ? 11.666 14.686 -22.601 1.00 91.00 269 SER A N 1
ATOM 2233 C CA . SER A 1 269 ? 12.379 15.783 -21.940 1.00 91.00 269 SER A CA 1
ATOM 2234 C C . SER A 1 269 ? 11.947 17.146 -22.483 1.00 91.00 269 SER A C 1
ATOM 2236 O O . SER A 1 269 ? 11.634 18.051 -21.705 1.00 91.00 269 SER A O 1
ATOM 2238 N N . GLU A 1 270 ? 11.824 17.281 -23.810 1.00 91.31 270 GLU A N 1
ATOM 2239 C CA . GLU A 1 270 ? 11.262 18.479 -24.443 1.00 91.31 270 GLU A CA 1
ATOM 2240 C C . GLU A 1 270 ? 9.820 18.717 -23.975 1.00 91.31 270 GLU A C 1
ATOM 2242 O O . GLU A 1 270 ? 9.484 19.807 -23.507 1.00 91.31 270 GLU A O 1
ATOM 2247 N N . GLN A 1 271 ? 8.980 17.680 -24.011 1.00 91.00 271 GLN A N 1
ATOM 2248 C CA . GLN A 1 271 ? 7.577 17.775 -23.619 1.00 91.00 271 GLN A CA 1
ATOM 2249 C C . GLN A 1 271 ? 7.392 18.129 -22.136 1.00 91.00 271 GLN A C 1
ATOM 2251 O O . GLN A 1 271 ? 6.584 18.994 -21.806 1.00 91.00 271 GLN A O 1
ATOM 2256 N N . PHE A 1 272 ? 8.162 17.519 -21.235 1.00 91.62 272 PHE A N 1
ATOM 2257 C CA . PHE A 1 272 ? 8.132 17.823 -19.805 1.00 91.62 272 PHE A CA 1
ATOM 2258 C C . PHE A 1 272 ? 8.610 19.238 -19.514 1.00 91.62 272 PHE A C 1
ATOM 2260 O O . PHE A 1 272 ? 8.036 19.900 -18.649 1.00 91.62 272 PHE A O 1
ATOM 2267 N N . THR A 1 273 ? 9.616 19.717 -20.248 1.00 89.94 273 THR A N 1
ATOM 2268 C CA . THR A 1 273 ? 10.087 21.100 -20.140 1.00 89.94 273 THR A CA 1
ATOM 2269 C C . THR A 1 273 ? 8.987 22.073 -20.553 1.00 89.94 273 THR A C 1
ATOM 2271 O O . THR A 1 273 ? 8.732 23.026 -19.826 1.00 89.94 273 THR A O 1
ATOM 2274 N N . LEU A 1 274 ? 8.291 21.813 -21.668 1.00 89.50 274 LEU A N 1
ATOM 2275 C CA . LEU A 1 274 ? 7.165 22.631 -22.138 1.00 89.50 274 LEU A CA 1
ATOM 2276 C C . LEU A 1 274 ? 5.985 22.623 -21.156 1.00 89.50 274 LEU A C 1
ATOM 2278 O O . LEU A 1 274 ? 5.386 23.661 -20.897 1.00 89.50 274 LEU A O 1
ATOM 2282 N N . TRP A 1 275 ? 5.657 21.468 -20.580 1.00 89.94 275 TRP A N 1
ATOM 2283 C CA . TRP A 1 275 ? 4.566 21.331 -19.610 1.00 89.94 275 TRP A CA 1
ATOM 2284 C C . TRP A 1 275 ? 4.880 21.876 -18.222 1.00 89.94 275 TRP A C 1
ATOM 2286 O O . TRP A 1 275 ? 3.964 22.165 -17.454 1.00 89.94 275 TRP A O 1
ATOM 2296 N N . SER A 1 276 ? 6.160 22.018 -17.894 1.00 85.00 276 SER A N 1
ATOM 2297 C CA . SER A 1 276 ? 6.612 22.607 -16.632 1.00 85.00 276 SER A CA 1
ATOM 2298 C C . SER A 1 276 ? 6.873 24.114 -16.759 1.00 85.00 276 SER A C 1
ATOM 2300 O O . SER A 1 276 ? 7.593 24.682 -15.938 1.00 85.00 276 SER A O 1
ATOM 2302 N N . GLN A 1 277 ? 6.322 24.760 -17.794 1.00 83.31 277 GLN A N 1
ATOM 2303 C CA . GLN A 1 277 ? 6.322 26.217 -17.941 1.00 83.31 277 GLN A CA 1
ATOM 2304 C C . GLN A 1 277 ? 5.216 26.865 -17.097 1.00 83.31 277 GLN A C 1
ATOM 2306 O O . GLN A 1 277 ? 4.301 26.196 -16.618 1.00 83.31 277 GLN A O 1
ATOM 2311 N N . GLU A 1 278 ? 5.334 28.181 -16.901 1.00 77.00 278 GLU A N 1
ATOM 2312 C CA . GLU A 1 278 ? 4.441 29.012 -16.086 1.00 77.00 278 GLU A CA 1
ATOM 2313 C C . GLU A 1 278 ? 2.963 28.586 -16.167 1.00 77.00 278 GLU A C 1
ATOM 2315 O O . GLU A 1 278 ? 2.363 28.554 -17.239 1.00 77.00 278 GLU A O 1
ATOM 2320 N N . GLY A 1 279 ? 2.370 28.283 -15.008 1.00 81.12 279 GLY A N 1
ATOM 2321 C CA . GLY A 1 279 ? 0.949 27.936 -14.886 1.00 81.12 279 GLY A CA 1
ATOM 2322 C C . GLY A 1 279 ? 0.629 26.438 -14.841 1.00 81.12 279 GLY A C 1
ATOM 2323 O O . GLY A 1 279 ? -0.505 26.093 -14.507 1.00 81.12 279 GLY A O 1
ATOM 2324 N N . SER A 1 280 ? 1.589 25.541 -15.090 1.00 85.50 280 SER A N 1
ATOM 2325 C CA . SER A 1 280 ? 1.389 24.097 -14.909 1.00 85.50 280 SER A CA 1
ATOM 2326 C C . SER A 1 280 ? 2.606 23.368 -14.342 1.00 85.50 280 SER A C 1
ATOM 2328 O O . SER A 1 280 ? 3.747 23.806 -14.460 1.00 85.50 280 SER A O 1
ATOM 2330 N N . ARG A 1 281 ? 2.352 22.223 -13.702 1.00 88.19 281 ARG A N 1
ATOM 2331 C CA . ARG A 1 281 ? 3.375 21.322 -13.166 1.00 88.19 281 ARG A CA 1
ATOM 2332 C C . ARG A 1 281 ? 3.147 19.893 -13.638 1.00 88.19 281 ARG A C 1
ATOM 2334 O O . ARG A 1 281 ? 2.027 19.381 -13.569 1.00 88.19 281 ARG A O 1
ATOM 2341 N N . VAL A 1 282 ? 4.222 19.243 -14.071 1.00 90.81 282 VAL A N 1
ATOM 2342 C CA . VAL A 1 282 ? 4.232 17.804 -14.348 1.00 90.81 282 VAL A CA 1
ATOM 2343 C C . VAL A 1 282 ? 4.349 17.046 -13.028 1.00 90.81 282 VAL A C 1
ATOM 2345 O O . VAL A 1 282 ? 5.177 17.375 -12.181 1.00 90.81 282 VAL A O 1
ATOM 2348 N N . ILE A 1 283 ? 3.521 16.021 -12.857 1.00 90.25 283 ILE A N 1
ATOM 2349 C CA . ILE A 1 283 ? 3.543 15.120 -11.708 1.00 90.25 283 ILE A CA 1
ATOM 2350 C C . ILE A 1 283 ? 3.800 13.715 -12.231 1.00 90.25 283 ILE A C 1
ATOM 2352 O O . ILE A 1 283 ? 2.987 13.155 -12.964 1.00 90.25 283 ILE A O 1
ATOM 2356 N N . ARG A 1 284 ? 4.934 13.139 -11.838 1.00 90.19 284 ARG A N 1
ATOM 2357 C CA . ARG A 1 284 ? 5.234 11.725 -12.079 1.00 90.19 284 ARG A CA 1
ATOM 2358 C C . ARG A 1 284 ? 4.551 10.877 -11.021 1.00 90.19 284 ARG A C 1
ATOM 2360 O O . ARG A 1 284 ? 4.669 11.194 -9.836 1.00 90.19 284 ARG A O 1
ATOM 2367 N N . GLY A 1 285 ? 3.818 9.858 -11.452 1.00 90.25 285 GLY A N 1
ATOM 2368 C CA . GLY A 1 285 ? 3.260 8.853 -10.558 1.00 90.25 285 GLY A CA 1
ATOM 2369 C C . GLY A 1 285 ? 4.284 7.786 -10.179 1.00 90.25 285 GLY A C 1
ATOM 2370 O O . GLY A 1 285 ? 5.473 7.915 -10.457 1.00 90.25 285 GLY A O 1
ATOM 2371 N N . ASN A 1 286 ? 3.799 6.727 -9.538 1.00 88.50 286 ASN A N 1
ATOM 2372 C CA . ASN A 1 286 ? 4.640 5.619 -9.085 1.00 88.50 286 ASN A CA 1
ATOM 2373 C C . ASN A 1 286 ? 5.156 4.803 -10.269 1.00 88.50 286 ASN A C 1
ATOM 2375 O O . ASN A 1 286 ? 4.397 4.508 -11.197 1.00 88.50 286 ASN A O 1
ATOM 2379 N N . THR A 1 287 ? 6.416 4.375 -10.192 1.00 91.00 287 THR A N 1
ATOM 2380 C CA . THR A 1 287 ? 6.966 3.419 -11.156 1.00 91.00 287 THR A CA 1
ATOM 2381 C C . THR A 1 287 ? 6.604 1.996 -10.746 1.00 91.00 287 THR A C 1
ATOM 2383 O O . THR A 1 287 ? 7.054 1.495 -9.716 1.00 91.00 287 THR A O 1
ATOM 2386 N N . LEU A 1 288 ? 5.837 1.309 -11.588 1.00 92.31 288 LEU A N 1
ATOM 2387 C CA . LEU A 1 288 ? 5.530 -0.110 -11.424 1.00 92.31 288 LEU A CA 1
ATOM 2388 C C . LEU A 1 288 ? 6.566 -0.941 -12.180 1.00 92.31 288 LEU A C 1
ATOM 2390 O O . LEU A 1 288 ? 6.822 -0.672 -13.352 1.00 92.31 288 LEU A O 1
ATOM 2394 N N . ALA A 1 289 ? 7.144 -1.951 -11.531 1.00 91.69 289 ALA A N 1
ATOM 2395 C CA . ALA A 1 289 ? 8.072 -2.903 -12.140 1.00 91.69 289 ALA A CA 1
ATOM 2396 C C . ALA A 1 289 ? 7.425 -4.294 -12.152 1.00 91.69 289 ALA A C 1
ATOM 2398 O O . ALA A 1 289 ? 7.528 -5.059 -11.195 1.00 91.69 289 ALA A O 1
ATOM 2399 N N . ILE A 1 290 ? 6.727 -4.602 -13.241 1.00 87.88 290 ILE A N 1
ATOM 2400 C CA . ILE A 1 290 ? 5.800 -5.730 -13.341 1.00 87.88 290 ILE A CA 1
ATOM 2401 C C . ILE A 1 290 ? 6.513 -6.920 -14.000 1.00 87.88 290 ILE A C 1
ATOM 2403 O O . ILE A 1 290 ? 6.942 -6.805 -15.154 1.00 87.88 290 ILE A O 1
ATOM 2407 N N . PRO A 1 291 ? 6.653 -8.073 -13.322 1.00 82.44 291 PRO A N 1
ATOM 2408 C CA . PRO A 1 291 ? 7.175 -9.283 -13.949 1.00 82.44 291 PRO A CA 1
ATOM 2409 C C . PRO A 1 291 ? 6.193 -9.839 -14.981 1.00 82.44 291 PRO A C 1
ATOM 2411 O O . PRO A 1 291 ? 5.049 -10.135 -14.655 1.00 82.44 291 PRO A O 1
ATOM 2414 N N . VAL A 1 292 ? 6.653 -10.007 -16.222 1.00 76.19 292 VAL A N 1
ATOM 2415 C CA . VAL A 1 292 ? 5.874 -10.571 -17.333 1.00 76.19 292 VAL A CA 1
ATOM 2416 C C . VAL A 1 292 ? 6.761 -11.523 -18.135 1.00 76.19 292 VAL A C 1
ATOM 2418 O O . VAL A 1 292 ? 7.833 -11.131 -18.608 1.00 76.19 292 VAL A O 1
ATOM 2421 N N . ALA A 1 293 ? 6.334 -12.784 -18.272 1.00 67.06 293 ALA A N 1
ATOM 2422 C CA . ALA A 1 293 ? 6.989 -13.822 -19.083 1.00 67.06 293 ALA A CA 1
ATOM 2423 C C . ALA A 1 293 ? 8.524 -13.924 -18.888 1.00 67.06 293 ALA A C 1
ATOM 2425 O O . ALA A 1 293 ? 9.292 -14.031 -19.843 1.00 67.06 293 ALA A O 1
ATOM 2426 N N . GLY A 1 294 ? 8.999 -13.841 -17.638 1.00 67.44 294 GLY A N 1
ATOM 2427 C CA . GLY A 1 294 ? 10.430 -13.936 -17.302 1.00 67.44 294 GLY A CA 1
ATOM 2428 C C . GLY A 1 294 ? 11.252 -12.659 -17.540 1.00 67.44 294 GLY A C 1
ATOM 2429 O O . GLY A 1 294 ? 12.480 -12.687 -17.434 1.00 67.44 294 GLY A O 1
ATOM 2430 N N . THR A 1 295 ? 10.591 -11.541 -17.836 1.00 75.69 295 THR A N 1
ATOM 2431 C CA . THR A 1 295 ? 11.181 -10.202 -17.991 1.00 75.69 295 THR A CA 1
ATOM 2432 C C . THR A 1 295 ? 10.393 -9.172 -17.175 1.00 75.69 295 THR A C 1
ATOM 2434 O O . THR A 1 295 ? 9.460 -9.541 -16.467 1.00 75.69 295 THR A O 1
ATOM 2437 N N . LEU A 1 296 ? 10.770 -7.891 -17.233 1.00 85.25 296 LEU A N 1
ATOM 2438 C CA . LEU A 1 296 ? 10.051 -6.816 -16.548 1.00 85.25 296 LEU A CA 1
ATOM 2439 C C . LEU A 1 296 ? 9.486 -5.804 -17.535 1.00 85.25 296 LEU A C 1
ATOM 2441 O O . LEU A 1 296 ? 10.200 -5.326 -18.419 1.00 85.25 296 LEU A O 1
ATOM 2445 N N . LEU A 1 297 ? 8.224 -5.457 -17.316 1.00 89.75 297 LEU A N 1
ATOM 2446 C CA . LEU A 1 297 ? 7.554 -4.305 -17.891 1.00 89.75 297 LEU A CA 1
ATOM 2447 C C . LEU A 1 297 ? 7.536 -3.189 -16.845 1.00 89.75 297 LEU A C 1
ATOM 2449 O O . LEU A 1 297 ? 7.008 -3.370 -15.751 1.00 89.75 297 LEU A O 1
ATOM 2453 N N . TYR A 1 298 ? 8.090 -2.034 -17.190 1.00 93.06 298 TYR A N 1
ATOM 2454 C CA . TYR A 1 298 ? 7.973 -0.834 -16.369 1.00 93.06 298 TYR A CA 1
ATOM 2455 C C . TYR A 1 298 ? 6.826 0.021 -16.873 1.00 93.06 298 TYR A C 1
ATOM 2457 O O . TYR A 1 298 ? 6.683 0.190 -18.086 1.00 93.06 298 TYR A O 1
ATOM 2465 N N . ALA A 1 299 ? 6.053 0.580 -15.949 1.00 93.81 299 ALA A N 1
ATOM 2466 C CA . ALA A 1 299 ? 4.981 1.512 -16.251 1.00 93.81 299 ALA A CA 1
ATOM 2467 C C . ALA A 1 299 ? 5.035 2.712 -15.303 1.00 93.81 299 ALA A C 1
ATOM 2469 O O . ALA A 1 299 ? 5.165 2.535 -14.093 1.00 93.81 299 ALA A O 1
ATOM 2470 N N . SER A 1 300 ? 4.911 3.922 -15.846 1.00 93.81 300 SER A N 1
ATOM 2471 C CA . SER A 1 300 ? 4.820 5.153 -15.052 1.00 93.81 300 SER A CA 1
ATOM 2472 C C . SER A 1 300 ? 3.800 6.111 -15.674 1.00 93.81 300 SER A C 1
ATOM 2474 O O . SER A 1 300 ? 3.917 6.449 -16.862 1.00 93.81 300 SER A O 1
ATOM 2476 N N . PRO A 1 301 ? 2.758 6.516 -14.923 1.00 94.69 301 PRO A N 1
ATOM 2477 C CA . PRO A 1 301 ? 1.800 7.510 -15.374 1.00 94.69 301 PRO A CA 1
ATOM 2478 C C . PRO A 1 301 ? 2.332 8.927 -15.140 1.00 94.69 301 PRO A C 1
ATOM 2480 O O . PRO A 1 301 ? 2.909 9.242 -14.098 1.00 94.69 301 PRO A O 1
ATOM 2483 N N . ILE A 1 302 ? 2.075 9.810 -16.099 1.00 94.44 302 ILE A N 1
ATOM 2484 C CA . ILE A 1 302 ? 2.431 11.225 -16.042 1.00 94.44 302 ILE A CA 1
ATOM 2485 C C . ILE A 1 302 ? 1.156 12.052 -16.005 1.00 94.44 302 ILE A C 1
ATOM 2487 O O . ILE A 1 302 ? 0.340 12.004 -16.931 1.00 94.44 302 ILE A O 1
ATOM 2491 N N . TYR A 1 303 ? 1.023 12.851 -14.956 1.00 93.31 303 TYR A N 1
ATOM 2492 C CA . TYR A 1 303 ? -0.082 13.773 -14.761 1.00 93.31 303 TYR A CA 1
ATOM 2493 C C . TYR A 1 303 ? 0.365 15.213 -14.999 1.00 93.31 303 TYR A C 1
ATOM 2495 O O . TYR A 1 303 ? 1.525 15.574 -14.790 1.00 93.31 303 TYR A O 1
ATOM 2503 N N . LEU A 1 304 ? -0.577 16.055 -15.403 1.00 91.69 304 LEU A N 1
ATOM 2504 C CA . LEU A 1 304 ? -0.402 17.496 -15.497 1.00 91.69 304 LEU A CA 1
ATOM 2505 C C . LEU A 1 304 ? -1.391 18.172 -14.563 1.00 91.69 304 LEU A C 1
ATOM 2507 O O . LEU A 1 304 ? -2.572 17.832 -14.549 1.00 91.69 304 LEU A O 1
ATOM 2511 N N . GLN A 1 305 ? -0.911 19.140 -13.795 1.00 90.25 305 GLN A N 1
ATOM 2512 C CA . GLN A 1 305 ? -1.746 19.920 -12.897 1.00 90.25 305 GLN A CA 1
ATOM 2513 C C . GLN A 1 305 ? -1.545 21.414 -13.146 1.00 90.25 305 GLN A C 1
ATOM 2515 O O . GLN A 1 305 ? -0.411 21.876 -13.256 1.00 90.25 305 GLN A O 1
ATOM 2520 N N . SER A 1 306 ? -2.645 22.166 -13.202 1.00 88.69 306 SER A N 1
ATOM 2521 C CA . SER A 1 306 ? -2.612 23.633 -13.232 1.00 88.69 306 SER A CA 1
ATOM 2522 C C . SER A 1 306 ? -2.195 24.201 -11.874 1.00 88.69 306 SER A C 1
ATOM 2524 O O . SER A 1 306 ? -2.593 23.681 -10.834 1.00 88.69 306 SER A O 1
ATOM 2526 N N . SER A 1 307 ? -1.448 25.304 -11.867 1.00 81.81 307 SER A N 1
ATOM 2527 C CA . SER A 1 307 ? -1.122 26.036 -10.636 1.00 81.81 307 SER A CA 1
ATOM 2528 C C . SER A 1 307 ? -2.363 26.579 -9.915 1.00 81.81 307 SER A C 1
ATOM 2530 O O . SER A 1 307 ? -2.347 26.703 -8.692 1.00 81.81 307 SER A O 1
ATOM 2532 N N . ASP A 1 308 ? -3.443 26.850 -10.652 1.00 80.00 308 ASP A N 1
ATOM 2533 C CA . ASP A 1 308 ? -4.692 27.415 -10.121 1.00 80.00 308 ASP A CA 1
ATOM 2534 C C . ASP A 1 308 ? -5.734 26.338 -9.758 1.00 80.00 308 ASP A C 1
ATOM 2536 O O . ASP A 1 308 ? -6.769 26.639 -9.159 1.00 80.00 308 ASP A O 1
ATOM 2540 N N . GLY A 1 309 ? -5.488 25.075 -10.131 1.00 78.75 309 GLY A N 1
ATOM 2541 C CA . GLY A 1 309 ? -6.443 23.973 -10.018 1.00 78.75 309 GLY A CA 1
ATOM 2542 C C . GLY A 1 309 ? -5.900 22.793 -9.202 1.00 78.75 309 GLY A C 1
ATOM 2543 O O . GLY A 1 309 ? -4.814 22.287 -9.482 1.00 78.75 309 GLY A O 1
ATOM 2544 N N . PRO A 1 310 ? -6.646 22.265 -8.217 1.00 81.25 310 PRO A N 1
ATOM 2545 C CA . PRO A 1 310 ? -6.131 21.218 -7.337 1.00 81.25 310 PRO A CA 1
ATOM 2546 C C . PRO A 1 310 ? -6.095 19.820 -7.975 1.00 81.25 310 PRO A C 1
ATOM 2548 O O . PRO A 1 310 ? -5.520 18.921 -7.369 1.00 81.25 310 PRO A O 1
ATOM 2551 N N . MET A 1 311 ? -6.682 19.622 -9.161 1.00 88.12 311 MET A N 1
ATOM 2552 C CA . MET A 1 311 ? -6.872 18.295 -9.755 1.00 88.12 311 MET A CA 1
ATOM 2553 C C . MET A 1 311 ? -5.818 17.989 -10.835 1.00 88.12 311 MET A C 1
ATOM 2555 O O . MET A 1 311 ? -5.780 18.691 -11.847 1.00 88.12 311 MET A O 1
ATOM 2559 N N . PRO A 1 312 ? -4.969 16.962 -10.653 1.00 90.75 312 PRO A N 1
ATOM 2560 C CA . PRO A 1 312 ? -4.104 16.447 -11.709 1.00 90.75 312 PRO A CA 1
ATOM 2561 C C . PRO A 1 312 ? -4.897 15.666 -12.763 1.00 90.75 312 PRO A C 1
ATOM 2563 O O . PRO A 1 312 ? -5.806 14.907 -12.432 1.00 90.75 312 PRO A O 1
ATOM 2566 N N . GLU A 1 313 ? -4.505 15.795 -14.027 1.00 91.00 313 GLU A N 1
ATOM 2567 C CA . GLU A 1 313 ? -5.064 15.043 -15.153 1.00 91.00 313 GLU A CA 1
ATOM 2568 C C . GLU A 1 313 ? -4.009 14.112 -15.746 1.00 91.00 313 GLU A C 1
ATOM 2570 O O . GLU A 1 313 ? -2.887 14.548 -16.011 1.00 91.00 313 GLU A O 1
ATOM 2575 N N . LEU A 1 314 ? -4.357 12.846 -15.995 1.00 93.81 314 LEU A N 1
ATOM 2576 C CA . LEU A 1 314 ? -3.468 11.915 -16.691 1.00 93.81 314 LEU A CA 1
ATOM 2577 C C . LEU A 1 314 ? -3.220 12.421 -18.117 1.00 93.81 314 LEU A C 1
ATOM 2579 O O . LEU A 1 314 ? -4.163 12.691 -18.862 1.00 93.81 314 LEU A O 1
ATOM 2583 N N . ARG A 1 315 ? -1.949 12.555 -18.501 1.00 93.25 315 ARG A N 1
ATOM 2584 C CA . ARG A 1 315 ? -1.546 12.994 -19.844 1.00 93.25 315 ARG A CA 1
ATOM 2585 C C . ARG A 1 315 ? -0.835 11.921 -20.641 1.00 93.25 315 ARG A C 1
ATOM 2587 O O . ARG A 1 315 ? -1.016 11.887 -21.855 1.00 93.25 315 ARG A O 1
ATOM 2594 N N . LEU A 1 316 ? -0.021 11.090 -19.993 1.00 94.50 316 LEU A N 1
ATOM 2595 C CA . LEU A 1 316 ? 0.709 10.006 -20.646 1.00 94.50 316 LEU A CA 1
ATOM 2596 C C . LEU A 1 316 ? 0.845 8.799 -19.726 1.00 94.50 316 LEU A C 1
ATOM 2598 O O . LEU A 1 316 ? 0.964 8.937 -18.512 1.00 94.50 316 LEU A O 1
ATOM 2602 N N . VAL A 1 317 ? 0.951 7.630 -20.342 1.00 95.88 317 VAL A N 1
ATOM 2603 C CA . VAL A 1 317 ? 1.502 6.414 -19.758 1.00 95.88 317 VAL A CA 1
ATOM 2604 C C . VAL A 1 317 ? 2.791 6.094 -20.500 1.00 95.88 317 VAL A C 1
ATOM 2606 O O . VAL A 1 317 ? 2.810 6.020 -21.733 1.00 95.88 317 VAL A O 1
ATOM 2609 N N . ILE A 1 318 ? 3.875 5.931 -19.750 1.00 95.69 318 ILE A N 1
ATOM 2610 C CA . ILE A 1 318 ? 5.173 5.514 -20.273 1.00 95.69 318 ILE A CA 1
ATOM 2611 C C . ILE A 1 318 ? 5.350 4.037 -19.968 1.00 95.69 318 ILE A C 1
ATOM 2613 O O . ILE A 1 318 ? 5.178 3.629 -18.821 1.00 95.69 318 ILE A O 1
ATOM 2617 N N . LEU A 1 319 ? 5.733 3.262 -20.981 1.00 94.69 319 LEU A N 1
ATOM 2618 C CA . LEU A 1 319 ? 6.080 1.856 -20.840 1.00 94.69 319 LEU A CA 1
ATOM 2619 C C . LEU A 1 319 ? 7.520 1.609 -21.274 1.00 94.69 319 LEU A C 1
ATOM 2621 O O . LEU A 1 319 ? 7.990 2.181 -22.262 1.00 94.69 319 LEU A O 1
ATOM 2625 N N . MET A 1 320 ? 8.203 0.710 -20.570 1.00 92.06 320 MET A N 1
ATOM 2626 C CA . MET A 1 320 ? 9.504 0.201 -20.991 1.00 92.06 320 MET A CA 1
ATOM 2627 C C . MET A 1 320 ? 9.581 -1.313 -20.829 1.00 92.06 320 MET A C 1
ATOM 2629 O O . MET A 1 320 ? 9.294 -1.846 -19.761 1.00 92.06 320 MET A O 1
ATOM 2633 N N . HIS A 1 321 ? 10.034 -1.995 -21.877 1.00 89.06 321 HIS A N 1
ATOM 2634 C CA . HIS A 1 321 ? 10.370 -3.418 -21.851 1.00 89.06 321 HIS A CA 1
ATOM 2635 C C . HIS A 1 321 ? 11.720 -3.621 -22.538 1.00 89.06 321 HIS A C 1
ATOM 2637 O O . HIS A 1 321 ? 11.919 -3.190 -23.675 1.00 89.06 321 HIS A O 1
ATOM 2643 N N . GLY A 1 322 ? 12.677 -4.223 -21.826 1.00 82.50 322 GLY A N 1
ATOM 2644 C CA . GLY A 1 322 ? 14.071 -4.264 -22.276 1.00 82.50 322 GLY A CA 1
ATOM 2645 C C . GLY A 1 322 ? 14.626 -2.853 -22.511 1.00 82.50 322 GLY A C 1
ATOM 2646 O O . GLY A 1 322 ? 14.597 -2.019 -21.609 1.00 82.50 322 GLY A O 1
ATOM 2647 N N . ASP A 1 323 ? 15.099 -2.584 -23.730 1.00 82.56 323 ASP A N 1
ATOM 2648 C CA . ASP A 1 323 ? 15.588 -1.262 -24.162 1.00 82.56 323 ASP A CA 1
ATOM 2649 C C . ASP A 1 323 ? 14.537 -0.426 -24.912 1.00 82.56 323 ASP A C 1
ATOM 2651 O O . ASP A 1 323 ? 14.820 0.693 -25.351 1.00 82.56 323 ASP A O 1
ATOM 2655 N N . THR A 1 324 ? 13.329 -0.961 -25.090 1.00 87.12 324 THR A N 1
ATOM 2656 C CA . THR A 1 324 ? 12.261 -0.299 -25.834 1.00 87.12 324 THR A CA 1
ATOM 2657 C C . THR A 1 324 ? 11.444 0.560 -24.882 1.00 87.12 324 THR A C 1
ATOM 2659 O O . THR A 1 324 ? 10.754 0.037 -24.010 1.00 87.12 324 THR A O 1
ATOM 2662 N N . LEU A 1 325 ? 11.501 1.879 -25.070 1.00 92.19 325 LEU A N 1
ATOM 2663 C CA . LEU A 1 325 ? 10.711 2.859 -24.325 1.00 92.19 325 LEU A CA 1
ATOM 2664 C C . LEU A 1 325 ? 9.667 3.489 -25.251 1.00 92.19 325 LEU A C 1
ATOM 2666 O O . LEU A 1 325 ? 9.999 4.005 -26.323 1.00 92.19 325 LEU A O 1
ATOM 2670 N N . VAL A 1 326 ? 8.404 3.456 -24.833 1.00 93.31 326 VAL A N 1
ATOM 2671 C CA . VAL A 1 326 ? 7.270 4.044 -25.557 1.00 93.31 326 VAL A CA 1
ATOM 2672 C C . VAL A 1 326 ? 6.389 4.849 -24.609 1.00 93.31 326 VAL A C 1
ATOM 2674 O O . VAL A 1 326 ? 6.425 4.674 -23.396 1.00 93.31 326 VAL A O 1
ATOM 2677 N N . HIS A 1 327 ? 5.587 5.747 -25.169 1.00 94.12 327 HIS A N 1
ATOM 2678 C CA . HIS A 1 327 ? 4.618 6.536 -24.418 1.00 94.12 327 HIS A CA 1
ATOM 2679 C C . HIS A 1 327 ? 3.384 6.820 -25.278 1.00 94.12 327 HIS A C 1
ATOM 2681 O O . HIS A 1 327 ? 3.466 6.946 -26.511 1.00 94.12 327 HIS A O 1
ATOM 2687 N N . ALA A 1 328 ? 2.228 6.905 -24.631 1.00 93.00 328 ALA A N 1
ATOM 2688 C CA . ALA A 1 328 ? 0.967 7.283 -25.258 1.00 93.00 328 ALA A CA 1
ATOM 2689 C C . ALA A 1 328 ? 0.005 7.889 -24.221 1.00 93.00 328 ALA A C 1
ATOM 2691 O O . ALA A 1 328 ? 0.244 7.728 -23.027 1.00 93.00 328 ALA A O 1
ATOM 2692 N N . PRO A 1 329 ? -1.069 8.577 -24.642 1.00 92.44 329 PRO A N 1
ATOM 2693 C CA . PRO A 1 329 ? -2.083 9.112 -23.731 1.00 92.44 329 PRO A CA 1
ATOM 2694 C C . PRO A 1 329 ? -2.769 8.063 -22.846 1.00 92.44 329 PRO A C 1
ATOM 2696 O O . PRO A 1 329 ? -3.164 8.388 -21.729 1.00 92.44 329 PRO A O 1
ATOM 2699 N N . THR A 1 330 ? -2.887 6.817 -23.316 1.00 89.25 330 THR A N 1
ATOM 2700 C CA . THR A 1 330 ? -3.509 5.709 -22.573 1.00 89.25 330 THR A CA 1
ATOM 2701 C C . THR A 1 330 ? -2.574 4.506 -22.467 1.00 89.25 330 THR A C 1
ATOM 2703 O O . THR A 1 330 ? -1.657 4.337 -23.279 1.00 89.25 330 THR A O 1
ATOM 2706 N N . LEU A 1 331 ? -2.814 3.654 -21.463 1.00 87.06 331 LEU A N 1
ATOM 2707 C CA . LEU A 1 331 ? -2.070 2.406 -21.276 1.00 87.06 331 LEU A CA 1
ATOM 2708 C C . LEU A 1 331 ? -2.178 1.514 -22.514 1.00 87.06 331 LEU A C 1
ATOM 2710 O O . LEU A 1 331 ? -1.171 0.997 -22.992 1.00 87.06 331 LEU A O 1
ATOM 2714 N N . ASP A 1 332 ? -3.379 1.382 -23.066 1.00 81.88 332 ASP A N 1
ATOM 2715 C CA . ASP A 1 332 ? -3.604 0.488 -24.190 1.00 81.88 332 ASP A CA 1
ATOM 2716 C C . ASP A 1 332 ? -2.902 0.959 -25.467 1.00 81.88 332 ASP A C 1
ATOM 2718 O O . ASP A 1 332 ? -2.288 0.160 -26.175 1.00 81.88 332 ASP A O 1
ATOM 2722 N N . GLU A 1 333 ? -2.926 2.265 -25.755 1.00 85.00 333 GLU A N 1
ATOM 2723 C CA . GLU A 1 333 ? -2.177 2.820 -26.884 1.00 85.00 333 GLU A CA 1
ATOM 2724 C C . GLU A 1 333 ? -0.667 2.630 -26.694 1.00 85.00 333 GLU A C 1
ATOM 2726 O O . GLU A 1 333 ? 0.053 2.348 -27.657 1.00 85.00 333 GLU A O 1
ATOM 2731 N N . ALA A 1 334 ? -0.174 2.752 -25.458 1.00 89.38 334 ALA A N 1
ATOM 2732 C CA . ALA A 1 334 ? 1.227 2.506 -25.145 1.00 89.38 334 ALA A CA 1
ATOM 2733 C C . ALA A 1 334 ? 1.584 1.022 -25.333 1.00 89.38 334 ALA A C 1
ATOM 2735 O O . ALA A 1 334 ? 2.629 0.725 -25.914 1.00 89.38 334 ALA A O 1
ATOM 2736 N N . LEU A 1 335 ? 0.710 0.093 -24.930 1.00 85.62 335 LEU A N 1
ATOM 2737 C CA . LEU A 1 335 ? 0.886 -1.348 -25.135 1.00 85.62 335 LEU A CA 1
ATOM 2738 C C . LEU A 1 335 ? 0.892 -1.715 -26.620 1.00 85.62 335 LEU A C 1
ATOM 2740 O O . LEU A 1 335 ? 1.764 -2.461 -27.064 1.00 85.62 335 LEU A O 1
ATOM 2744 N N . VAL A 1 336 ? -0.021 -1.151 -27.415 1.00 84.75 336 VAL A N 1
ATOM 2745 C CA . VAL A 1 336 ? -0.039 -1.358 -28.871 1.00 84.75 336 VAL A CA 1
ATOM 2746 C C . VAL A 1 336 ? 1.263 -0.869 -29.509 1.00 84.75 336 VAL A C 1
ATOM 2748 O O . VAL A 1 336 ? 1.815 -1.567 -30.359 1.00 84.75 336 VAL A O 1
ATOM 2751 N N . LYS A 1 337 ? 1.795 0.288 -29.088 1.00 86.31 337 LYS A N 1
ATOM 2752 C CA . LYS A 1 337 ? 3.104 0.777 -29.559 1.00 86.31 337 LYS A CA 1
ATOM 2753 C C . LYS A 1 337 ? 4.251 -0.135 -29.131 1.00 86.31 337 LYS A C 1
ATOM 2755 O O . LYS A 1 337 ? 5.153 -0.372 -29.927 1.00 86.31 337 LYS A O 1
ATOM 2760 N N . LEU A 1 338 ? 4.215 -0.647 -27.902 1.00 84.94 338 LEU A N 1
ATOM 2761 C CA . LEU A 1 338 ? 5.249 -1.537 -27.376 1.00 84.94 338 LEU A CA 1
ATOM 2762 C C . LEU A 1 338 ? 5.286 -2.875 -28.131 1.00 84.94 338 LEU A C 1
ATOM 2764 O O . LEU A 1 338 ? 6.360 -3.384 -28.433 1.00 84.94 338 LEU A O 1
ATOM 2768 N N . LEU A 1 339 ? 4.112 -3.421 -28.459 1.00 80.06 339 LEU A N 1
ATOM 2769 C CA . LEU A 1 339 ? 3.940 -4.738 -29.080 1.00 80.06 339 LEU A CA 1
ATOM 2770 C C . LEU A 1 339 ? 3.821 -4.686 -30.616 1.00 80.06 339 LEU A C 1
ATOM 2772 O O . LEU A 1 339 ? 3.719 -5.732 -31.256 1.00 80.06 339 LEU A O 1
ATOM 2776 N N . GLY A 1 340 ? 3.772 -3.497 -31.225 1.00 66.38 340 GLY A N 1
ATOM 2777 C CA . GLY A 1 340 ? 3.560 -3.247 -32.660 1.00 66.38 340 GLY A CA 1
ATOM 2778 C C . GLY A 1 340 ? 4.623 -3.858 -33.593 1.00 66.38 340 GLY A C 1
ATOM 2779 O O . GLY A 1 340 ? 5.672 -4.299 -33.129 1.00 66.38 340 GLY A O 1
ATOM 2780 N N . PRO A 1 341 ? 4.387 -3.940 -34.924 1.00 51.78 341 PRO A N 1
ATOM 2781 C CA . PRO A 1 341 ? 5.411 -4.387 -35.879 1.00 51.78 341 PRO A CA 1
ATOM 2782 C C . PRO A 1 341 ? 6.544 -3.354 -35.987 1.00 51.78 341 PRO A C 1
ATOM 2784 O O . PRO A 1 341 ? 7.686 -3.718 -36.244 1.00 51.78 341 PRO A O 1
ATOM 2787 N N . ASP A 1 342 ? 6.231 -2.101 -35.650 1.00 48.84 342 ASP A N 1
ATOM 2788 C CA . ASP A 1 342 ? 7.159 -1.023 -35.312 1.00 48.84 342 ASP A CA 1
ATOM 2789 C C . ASP A 1 342 ? 7.638 -1.088 -33.849 1.00 48.84 342 ASP A C 1
ATOM 2791 O O . ASP A 1 342 ? 8.038 -0.071 -33.291 1.00 48.84 342 ASP A O 1
ATOM 2795 N N . GLY A 1 343 ? 7.649 -2.271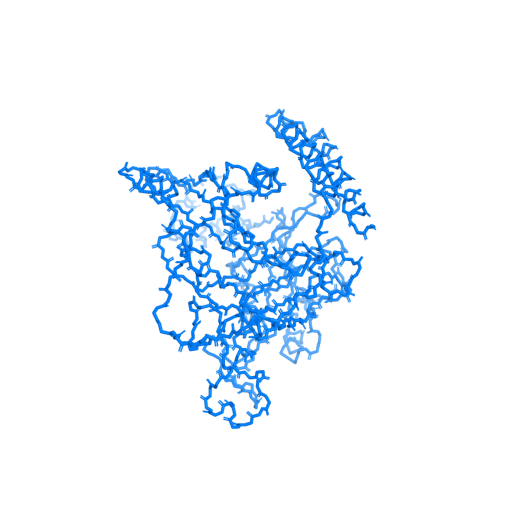 -33.214 1.00 43.41 343 GLY A N 1
ATOM 2796 C CA . GLY A 1 343 ? 8.194 -2.522 -31.866 1.00 43.41 343 GLY A CA 1
ATOM 2797 C C . GLY A 1 343 ? 9.679 -2.148 -31.701 1.00 43.41 343 GLY A C 1
ATOM 2798 O O . GLY A 1 343 ? 10.292 -2.405 -30.669 1.00 43.41 343 GLY A O 1
ATOM 2799 N N . GLY A 1 344 ? 10.267 -1.495 -32.703 1.00 42.12 344 GLY A N 1
ATOM 2800 C CA . GLY A 1 344 ? 11.308 -0.499 -32.528 1.00 42.12 344 GLY A CA 1
ATOM 2801 C C . GLY A 1 344 ? 10.751 0.811 -31.965 1.00 42.12 344 GLY A C 1
ATOM 2802 O O . GLY A 1 344 ? 10.889 1.863 -32.592 1.00 42.12 344 GLY A O 1
ATOM 2803 N N . GLY A 1 345 ? 10.228 0.788 -30.732 1.00 47.38 345 GLY A N 1
ATOM 2804 C CA . GLY A 1 345 ? 10.322 1.992 -29.901 1.00 47.38 345 GLY A CA 1
ATOM 2805 C C . GLY A 1 345 ? 11.770 2.498 -29.939 1.00 47.38 345 GLY A C 1
ATOM 2806 O O . GLY A 1 345 ? 12.691 1.719 -30.204 1.00 47.38 345 GLY A O 1
ATOM 2807 N N . ARG A 1 346 ? 11.988 3.807 -29.769 1.00 50.44 346 ARG A N 1
ATOM 2808 C CA . ARG A 1 346 ? 13.321 4.409 -29.943 1.00 50.44 346 ARG A CA 1
ATOM 2809 C C . ARG A 1 346 ? 14.359 3.618 -29.136 1.00 50.44 346 ARG A C 1
ATOM 2811 O O . ARG A 1 346 ? 14.413 3.759 -27.917 1.00 50.44 346 ARG A O 1
ATOM 2818 N N . LYS A 1 347 ? 15.202 2.820 -29.807 1.00 50.66 347 LYS A N 1
ATOM 2819 C CA . LYS A 1 347 ? 16.417 2.272 -29.200 1.00 50.66 347 LYS A CA 1
ATOM 2820 C C . LYS A 1 347 ? 17.287 3.470 -28.864 1.00 50.66 347 LYS A C 1
ATOM 2822 O O . LYS A 1 347 ? 17.843 4.108 -29.758 1.00 50.66 347 LYS A O 1
ATOM 2827 N N . LYS A 1 348 ? 17.327 3.840 -27.593 1.00 50.03 348 LYS A N 1
ATOM 2828 C CA . LYS A 1 348 ? 18.175 4.938 -27.147 1.00 50.03 348 LYS A CA 1
ATOM 2829 C C . LYS A 1 348 ? 19.633 4.513 -27.082 1.00 50.03 348 LYS A C 1
ATOM 2831 O O . LYS A 1 348 ? 19.902 3.327 -26.886 1.00 50.03 348 LYS A O 1
ATOM 2836 N N . PRO A 1 349 ? 20.567 5.472 -27.195 1.00 36.38 349 PRO A N 1
ATOM 2837 C CA . PRO A 1 349 ? 21.969 5.203 -26.933 1.00 36.38 349 PRO A CA 1
ATOM 2838 C C . PRO A 1 349 ? 22.111 4.611 -25.531 1.00 36.38 349 PRO A C 1
ATOM 2840 O O . PRO A 1 349 ? 21.498 5.106 -24.581 1.00 36.38 349 PRO A O 1
ATOM 2843 N N . ALA A 1 350 ? 22.905 3.549 -25.411 1.00 37.31 350 ALA A N 1
ATOM 2844 C CA . ALA A 1 350 ? 23.353 3.070 -24.117 1.00 37.31 350 ALA A CA 1
ATOM 2845 C C . ALA A 1 350 ? 24.015 4.239 -23.377 1.00 37.31 350 ALA A C 1
ATOM 2847 O O . ALA A 1 350 ? 24.888 4.909 -23.933 1.00 37.31 350 ALA A O 1
ATOM 2848 N N . VAL A 1 351 ? 23.595 4.495 -22.140 1.00 37.84 351 VAL A N 1
ATOM 2849 C CA . VAL A 1 351 ? 24.383 5.327 -21.233 1.00 37.84 351 VAL A CA 1
ATOM 2850 C C . VAL A 1 351 ? 25.666 4.540 -20.987 1.00 37.84 351 VAL A C 1
ATOM 2852 O O . VAL A 1 351 ? 25.639 3.487 -20.355 1.00 37.84 351 VAL A O 1
ATOM 2855 N N . THR A 1 352 ? 26.770 4.983 -21.581 1.00 33.56 352 THR A N 1
ATOM 2856 C CA . THR A 1 352 ? 28.098 4.458 -21.275 1.00 33.56 352 THR A CA 1
ATOM 2857 C C . THR A 1 352 ? 28.443 4.873 -19.852 1.00 33.56 352 THR A C 1
ATOM 2859 O O . THR A 1 352 ? 28.823 6.023 -19.630 1.00 33.56 352 THR A O 1
ATOM 2862 N N . ASP A 1 353 ? 28.314 3.949 -18.900 1.00 32.16 353 ASP A N 1
ATOM 2863 C CA . ASP A 1 353 ? 29.133 3.998 -17.690 1.00 32.16 353 ASP A CA 1
ATOM 2864 C C . ASP A 1 353 ? 30.606 3.954 -18.145 1.00 32.16 353 ASP A C 1
ATOM 2866 O O . ASP A 1 353 ? 30.974 3.069 -18.930 1.00 32.16 353 ASP A O 1
ATOM 2870 N N . PRO A 1 354 ? 31.463 4.899 -17.728 1.00 34.59 354 PRO A N 1
ATOM 2871 C CA . PRO A 1 354 ? 32.886 4.751 -17.941 1.00 34.59 354 PRO A CA 1
ATOM 2872 C C . PRO A 1 354 ? 33.411 3.658 -17.005 1.00 34.59 354 PRO A C 1
ATOM 2874 O O . PRO A 1 354 ? 33.108 3.663 -15.816 1.00 34.59 354 PRO A O 1
ATOM 2877 N N . GLU A 1 355 ? 34.252 2.789 -17.571 1.00 35.84 355 GLU A N 1
ATOM 2878 C CA . GLU A 1 355 ? 35.144 1.833 -16.895 1.00 35.84 355 GLU A CA 1
ATOM 2879 C C . GLU A 1 355 ? 34.655 0.374 -16.782 1.00 35.84 355 GLU A C 1
ATOM 2881 O O . GLU A 1 355 ? 34.197 -0.092 -15.744 1.00 35.84 355 GLU A O 1
ATOM 2886 N N . ALA A 1 356 ? 34.852 -0.377 -17.876 1.00 30.42 356 ALA A N 1
ATOM 2887 C CA . ALA A 1 356 ? 35.543 -1.675 -17.861 1.00 30.42 356 ALA A CA 1
ATOM 2888 C C . ALA A 1 356 ? 35.873 -2.122 -19.303 1.00 30.42 356 ALA A C 1
ATOM 2890 O O . ALA A 1 356 ? 35.042 -2.692 -20.008 1.00 30.42 356 ALA A O 1
ATOM 2891 N N . GLU A 1 357 ? 37.109 -1.876 -19.745 1.00 30.61 357 GLU A N 1
ATOM 2892 C CA . GLU A 1 357 ? 37.708 -2.569 -20.891 1.00 30.61 357 GLU A CA 1
ATOM 2893 C C . GLU A 1 357 ? 38.194 -3.961 -20.458 1.00 30.61 357 GLU A C 1
ATOM 2895 O O . GLU A 1 357 ? 39.128 -4.065 -19.666 1.00 30.61 357 GLU A O 1
ATOM 2900 N N . GLN A 1 358 ? 37.628 -5.026 -21.035 1.00 29.77 358 GLN A N 1
ATOM 2901 C CA . GLN A 1 358 ? 38.409 -6.110 -21.653 1.00 29.77 358 GLN A CA 1
ATOM 2902 C C . GLN A 1 358 ? 37.525 -7.034 -22.517 1.00 29.77 358 GLN A C 1
ATOM 2904 O O . GLN A 1 358 ? 36.358 -7.251 -22.192 1.00 29.77 358 GLN A O 1
ATOM 2909 N N . PRO A 1 359 ? 38.049 -7.567 -23.640 1.00 32.91 359 PRO A N 1
ATOM 2910 C CA . PRO A 1 359 ? 37.242 -8.201 -24.678 1.00 32.91 359 PRO A CA 1
ATOM 2911 C C . PRO A 1 359 ? 37.032 -9.700 -24.421 1.00 32.91 359 PRO A C 1
ATOM 2913 O O . PRO A 1 359 ? 37.993 -10.436 -24.197 1.00 32.91 359 PRO A O 1
ATOM 2916 N N . ALA A 1 360 ? 35.791 -10.176 -24.552 1.00 28.38 360 ALA A N 1
ATOM 2917 C CA . ALA A 1 360 ? 35.475 -11.600 -24.650 1.00 28.38 360 ALA A CA 1
ATOM 2918 C C . ALA A 1 360 ? 35.006 -11.950 -26.074 1.00 28.38 360 ALA A C 1
ATOM 2920 O O . ALA A 1 360 ? 34.127 -11.302 -26.640 1.00 28.38 360 ALA A O 1
ATOM 2921 N N . GLN A 1 361 ? 35.643 -12.970 -26.651 1.00 27.52 361 GLN A N 1
ATOM 2922 C CA . GLN A 1 361 ? 35.339 -13.583 -27.947 1.00 27.52 361 GLN A CA 1
ATOM 2923 C C . GLN A 1 361 ? 33.985 -14.327 -27.949 1.00 27.52 361 GLN A C 1
ATOM 2925 O O . GLN A 1 361 ? 33.487 -14.707 -26.888 1.00 27.52 361 GLN A O 1
ATOM 2930 N N . PRO A 1 362 ? 33.380 -14.547 -29.134 1.00 28.36 362 PRO A N 1
ATOM 2931 C CA . PRO A 1 362 ? 31.989 -14.970 -29.264 1.00 28.36 362 PRO A CA 1
ATOM 2932 C C . PRO A 1 362 ? 31.804 -16.441 -28.877 1.00 28.36 362 PRO A C 1
ATOM 2934 O O . PRO A 1 362 ? 32.446 -17.322 -29.442 1.00 28.36 362 PRO A O 1
ATOM 2937 N N . THR A 1 363 ? 30.892 -16.706 -27.941 1.00 26.33 363 THR A N 1
ATOM 2938 C CA . THR A 1 363 ? 30.364 -18.053 -27.676 1.00 26.33 363 THR A CA 1
ATOM 2939 C C . THR A 1 363 ? 28.934 -18.126 -28.207 1.00 26.33 363 THR A C 1
ATOM 2941 O O . THR A 1 363 ? 28.143 -17.209 -27.986 1.00 26.33 363 THR A O 1
ATOM 2944 N N . GLU A 1 364 ? 28.648 -19.193 -28.955 1.00 29.00 364 GLU A N 1
ATOM 2945 C CA . GLU A 1 364 ? 27.366 -19.515 -29.587 1.00 29.00 364 GLU A CA 1
ATOM 2946 C C . GLU A 1 364 ? 26.164 -19.310 -28.656 1.00 29.00 364 GLU A C 1
ATOM 2948 O O . GLU A 1 364 ? 26.088 -19.864 -27.558 1.00 29.00 364 GLU A O 1
ATOM 2953 N N . ALA A 1 365 ? 25.202 -18.522 -29.137 1.00 26.61 365 ALA A N 1
ATOM 2954 C CA . ALA A 1 365 ? 23.918 -18.307 -28.498 1.00 26.61 365 ALA A CA 1
ATOM 2955 C C . ALA A 1 365 ? 23.065 -19.585 -28.560 1.00 26.61 365 ALA A C 1
ATOM 2957 O O . ALA A 1 365 ? 22.708 -20.057 -29.641 1.00 26.61 365 ALA A O 1
ATOM 2958 N N . ALA A 1 366 ? 22.689 -20.109 -27.394 1.00 29.19 366 ALA A N 1
ATOM 2959 C CA . ALA A 1 366 ? 21.525 -20.980 -27.272 1.00 29.19 366 ALA A CA 1
ATOM 2960 C C . ALA A 1 366 ? 20.249 -20.163 -27.576 1.00 29.19 366 ALA A C 1
ATOM 2962 O O . ALA A 1 366 ? 20.204 -18.970 -27.261 1.00 29.19 366 ALA A O 1
ATOM 2963 N N . PRO A 1 367 ? 19.219 -20.760 -28.198 1.00 30.06 367 PRO A N 1
ATOM 2964 C CA . PRO A 1 367 ? 18.102 -20.011 -28.753 1.00 30.06 367 PRO A CA 1
ATOM 2965 C C . PRO A 1 367 ? 17.248 -19.412 -27.635 1.00 30.06 367 PRO A C 1
ATOM 2967 O O . PRO A 1 367 ? 16.605 -20.123 -26.864 1.00 30.06 367 PRO A O 1
ATOM 2970 N N . THR A 1 368 ? 17.209 -18.084 -27.569 1.00 30.38 368 THR A N 1
ATOM 2971 C CA . THR A 1 368 ? 16.140 -17.344 -26.901 1.00 30.38 368 THR A CA 1
ATOM 2972 C C . THR A 1 368 ? 14.835 -17.735 -27.589 1.00 30.38 368 THR A C 1
ATOM 2974 O O . THR A 1 368 ? 14.725 -17.590 -28.807 1.00 30.38 368 THR A O 1
ATOM 2977 N N . ALA A 1 369 ? 13.862 -18.258 -26.843 1.00 32.16 369 ALA A N 1
ATOM 2978 C CA . ALA A 1 369 ? 12.532 -18.522 -27.376 1.00 32.16 369 ALA A CA 1
ATOM 2979 C C . ALA A 1 369 ? 11.937 -17.193 -27.866 1.00 32.16 369 ALA A C 1
ATOM 2981 O O . ALA A 1 369 ? 11.514 -16.350 -27.076 1.00 32.16 369 ALA A O 1
ATOM 2982 N N . ALA A 1 370 ? 11.987 -16.970 -29.177 1.00 31.78 370 ALA A N 1
ATOM 2983 C CA . ALA A 1 370 ? 11.310 -15.858 -29.810 1.00 31.78 370 ALA A CA 1
ATOM 2984 C C . ALA A 1 370 ? 9.805 -16.087 -29.648 1.00 31.78 370 ALA A C 1
ATOM 2986 O O . ALA A 1 370 ? 9.286 -17.115 -30.085 1.00 31.78 370 ALA A O 1
ATOM 2987 N N . VAL A 1 371 ? 9.108 -15.137 -29.023 1.00 42.59 371 VAL A N 1
ATOM 2988 C CA . VAL A 1 371 ? 7.645 -15.083 -29.076 1.00 42.59 371 VAL A CA 1
ATOM 2989 C C . VAL A 1 371 ? 7.264 -15.061 -30.558 1.00 42.59 371 VAL A C 1
ATOM 2991 O O . VAL A 1 371 ? 7.740 -14.208 -31.310 1.00 42.59 371 VAL A O 1
ATOM 2994 N N . SER A 1 372 ? 6.484 -16.047 -31.004 1.00 50.06 372 SER A N 1
ATOM 2995 C CA . SER A 1 372 ? 6.105 -16.173 -32.412 1.00 50.06 372 SER A CA 1
ATOM 2996 C C . SER A 1 372 ? 5.372 -14.907 -32.873 1.00 50.06 372 SER A C 1
ATOM 2998 O O . SER A 1 372 ? 4.563 -14.338 -32.136 1.00 50.06 372 SER A O 1
ATOM 3000 N N . GLY A 1 373 ? 5.640 -14.441 -34.098 1.00 51.94 373 GLY A N 1
ATOM 3001 C CA . GLY A 1 373 ? 4.992 -13.240 -34.649 1.00 51.94 373 GLY A CA 1
ATOM 3002 C C . GLY A 1 373 ? 3.457 -13.315 -34.634 1.00 51.94 373 GLY A C 1
ATOM 3003 O O . GLY A 1 373 ? 2.787 -12.289 -34.517 1.00 51.94 373 GLY A O 1
ATOM 3004 N N . ASP A 1 374 ? 2.913 -14.532 -34.653 1.00 59.53 374 ASP A N 1
ATOM 3005 C CA . ASP A 1 374 ? 1.481 -14.807 -34.560 1.00 59.53 374 ASP A CA 1
ATOM 3006 C C . ASP A 1 374 ? 0.909 -14.533 -33.161 1.00 59.53 374 ASP A C 1
ATOM 3008 O O . ASP A 1 374 ? -0.200 -14.010 -33.050 1.00 59.53 374 ASP A O 1
ATOM 3012 N N . ALA A 1 375 ? 1.654 -14.828 -32.088 1.00 57.38 375 ALA A N 1
ATOM 3013 C CA . ALA A 1 375 ? 1.233 -14.515 -30.721 1.00 57.38 375 ALA A CA 1
ATOM 3014 C C . ALA A 1 375 ? 1.167 -12.997 -30.504 1.00 57.38 375 ALA A C 1
ATOM 3016 O O . ALA A 1 375 ? 0.191 -12.478 -29.966 1.00 57.38 375 ALA A O 1
ATOM 3017 N N . VAL A 1 376 ? 2.150 -12.261 -31.027 1.00 55.22 376 VAL A N 1
ATOM 3018 C CA . VAL A 1 376 ? 2.163 -10.794 -30.974 1.00 55.22 376 VAL A CA 1
ATOM 3019 C C . VAL A 1 376 ? 0.992 -10.195 -31.768 1.00 55.22 376 VAL A C 1
ATOM 3021 O O . VAL A 1 376 ? 0.347 -9.255 -31.304 1.00 55.22 376 VAL A O 1
ATOM 3024 N N . ALA A 1 377 ? 0.666 -10.745 -32.943 1.00 65.38 377 ALA A N 1
ATOM 3025 C CA . ALA A 1 377 ? -0.487 -10.305 -33.730 1.00 65.38 377 ALA A CA 1
ATOM 3026 C C . ALA A 1 377 ? -1.828 -10.555 -33.011 1.00 65.38 377 ALA A C 1
ATOM 3028 O O . ALA A 1 377 ? -2.700 -9.683 -33.035 1.00 65.38 377 ALA A O 1
ATOM 3029 N N . ARG A 1 378 ? -1.976 -11.696 -32.322 1.00 71.56 378 ARG A N 1
ATOM 3030 C CA . ARG A 1 378 ? -3.161 -12.005 -31.503 1.00 71.56 378 ARG A CA 1
ATOM 3031 C C . ARG A 1 378 ? -3.304 -11.062 -30.313 1.00 71.56 378 ARG A C 1
ATOM 3033 O O . ARG A 1 378 ? -4.375 -10.489 -30.132 1.00 71.56 378 ARG A O 1
ATOM 3040 N N . ILE A 1 379 ? -2.222 -10.816 -29.570 1.00 66.81 379 ILE A N 1
ATOM 3041 C CA . ILE A 1 379 ? -2.229 -9.867 -28.446 1.00 66.81 379 ILE A CA 1
ATOM 3042 C C . ILE A 1 379 ? -2.667 -8.473 -28.920 1.00 66.81 379 ILE A C 1
ATOM 3044 O O . ILE A 1 379 ? -3.489 -7.830 -28.271 1.00 66.81 379 ILE A O 1
ATOM 3048 N N . ARG A 1 380 ? -2.201 -8.018 -30.093 1.00 65.81 380 ARG A N 1
ATOM 3049 C CA . ARG A 1 380 ? -2.653 -6.741 -30.679 1.00 65.81 380 ARG A CA 1
ATOM 3050 C C . ARG A 1 380 ? -4.144 -6.721 -30.991 1.00 65.81 380 ARG A C 1
ATOM 3052 O O . ARG A 1 380 ? -4.789 -5.703 -30.759 1.00 65.81 380 ARG A O 1
ATOM 3059 N N . GLN A 1 381 ? -4.687 -7.806 -31.541 1.00 77.69 381 GLN A N 1
ATOM 3060 C CA . GLN A 1 381 ? -6.113 -7.886 -31.854 1.00 77.69 381 GLN A CA 1
ATOM 3061 C C . GLN A 1 381 ? -6.958 -7.806 -30.578 1.00 77.69 381 GLN A C 1
ATOM 3063 O O . GLN A 1 381 ? -7.935 -7.059 -30.541 1.00 77.69 381 GLN A O 1
ATOM 3068 N N . VAL A 1 382 ? -6.554 -8.531 -29.535 1.00 80.69 382 VAL A N 1
ATOM 3069 C CA . VAL A 1 382 ? -7.217 -8.522 -28.227 1.00 80.69 382 VAL A CA 1
ATOM 3070 C C . VAL A 1 382 ? -7.148 -7.135 -27.596 1.00 80.69 382 VAL A C 1
ATOM 3072 O O . VAL A 1 382 ? -8.181 -6.607 -27.195 1.00 80.69 382 VAL A O 1
ATOM 3075 N N . LEU A 1 383 ? -5.968 -6.507 -27.566 1.00 73.31 383 LEU A N 1
ATOM 3076 C CA . LEU A 1 383 ? -5.804 -5.146 -27.045 1.00 73.31 383 LEU A CA 1
ATOM 3077 C C . LEU A 1 383 ? -6.668 -4.142 -27.813 1.00 73.31 383 LEU A C 1
ATOM 3079 O O . LEU A 1 383 ? -7.361 -3.337 -27.202 1.00 73.31 383 LEU A O 1
ATOM 3083 N N . GLY A 1 384 ? -6.702 -4.222 -29.146 1.00 76.81 384 GLY A N 1
ATOM 3084 C CA . GLY A 1 384 ? -7.561 -3.364 -29.965 1.00 76.81 384 GLY A CA 1
ATOM 3085 C C . GLY A 1 384 ? -9.051 -3.516 -29.637 1.00 76.81 384 GLY A C 1
ATOM 3086 O O . GLY A 1 384 ? -9.776 -2.525 -29.578 1.00 76.81 384 GLY A O 1
ATOM 3087 N N . GLN A 1 385 ? -9.508 -4.743 -29.381 1.00 81.56 385 GLN A N 1
ATOM 3088 C CA . GLN A 1 385 ? -10.883 -5.010 -28.953 1.00 81.56 385 GLN A CA 1
ATOM 3089 C C . GLN A 1 385 ? -11.152 -4.525 -27.520 1.00 81.56 385 GLN A C 1
ATOM 3091 O O . GLN A 1 385 ? -12.225 -3.983 -27.258 1.00 81.56 385 GLN A O 1
ATOM 3096 N N . ALA A 1 386 ? -10.186 -4.675 -26.610 1.00 77.50 386 ALA A N 1
ATOM 3097 C CA . ALA A 1 386 ? -10.291 -4.200 -25.234 1.00 77.50 386 ALA A CA 1
ATOM 3098 C C . ALA A 1 386 ? -10.391 -2.668 -25.164 1.00 77.50 386 ALA A C 1
ATOM 3100 O O . ALA A 1 386 ? -11.231 -2.166 -24.421 1.00 77.50 386 ALA A O 1
ATOM 3101 N N . ILE A 1 387 ? -9.626 -1.942 -25.991 1.00 75.50 387 ILE A N 1
ATOM 3102 C CA . ILE A 1 387 ? -9.706 -0.475 -26.134 1.00 75.50 387 ILE A CA 1
ATOM 3103 C C . ILE A 1 387 ? -11.103 -0.033 -26.561 1.00 75.50 387 ILE A C 1
ATOM 3105 O O . ILE A 1 387 ? -11.646 0.949 -26.058 1.00 75.50 387 ILE A O 1
ATOM 3109 N N . GLU A 1 388 ? -11.682 -0.725 -27.540 1.00 84.62 388 GLU A N 1
ATOM 3110 C CA . GLU A 1 388 ? -12.993 -0.353 -28.064 1.00 84.62 388 GLU A CA 1
ATOM 3111 C C . GLU A 1 388 ? -14.096 -0.596 -27.027 1.00 84.62 388 GLU A C 1
ATOM 3113 O O . GLU A 1 388 ? -15.009 0.219 -26.886 1.00 84.62 388 GLU A O 1
ATOM 3118 N N . LEU A 1 389 ? -13.982 -1.679 -26.253 1.00 86.38 389 LEU A N 1
ATOM 3119 C CA . LEU A 1 389 ? -14.863 -1.929 -25.114 1.00 86.38 389 LEU A CA 1
ATOM 3120 C C . LEU A 1 389 ? -14.693 -0.860 -24.028 1.00 86.38 389 LEU A C 1
ATOM 3122 O O . LEU A 1 389 ? -15.695 -0.402 -23.487 1.00 86.38 389 LEU A O 1
ATOM 3126 N N . ASP A 1 390 ? -13.474 -0.403 -23.754 1.00 79.00 390 ASP A N 1
ATOM 3127 C CA . ASP A 1 390 ? -13.242 0.646 -22.759 1.00 79.00 390 ASP A CA 1
ATOM 3128 C C . ASP A 1 390 ? -13.911 1.973 -23.153 1.00 79.00 390 ASP A C 1
ATOM 3130 O O . ASP A 1 390 ? -14.663 2.562 -22.375 1.00 79.00 390 ASP A O 1
ATOM 3134 N N . LYS A 1 391 ? -13.782 2.381 -24.422 1.00 84.31 391 LYS A N 1
ATOM 3135 C CA . LYS A 1 391 ? -14.479 3.565 -24.960 1.00 84.31 391 LYS A CA 1
ATOM 3136 C C . LYS A 1 391 ? -15.998 3.464 -24.831 1.00 84.31 391 LYS A C 1
ATOM 3138 O O . LYS A 1 391 ? -16.663 4.454 -24.521 1.00 84.31 391 LYS A O 1
ATOM 3143 N N . GLN A 1 392 ? -16.560 2.278 -25.067 1.00 87.06 392 GLN A N 1
ATOM 3144 C CA . GLN A 1 392 ? -17.992 2.028 -24.883 1.00 87.06 392 GLN A CA 1
ATOM 3145 C C . GLN A 1 392 ? -18.390 2.102 -23.405 1.00 87.06 392 GLN A C 1
ATOM 3147 O O . GLN A 1 392 ? -19.437 2.666 -23.079 1.00 87.06 392 GLN A O 1
ATOM 3152 N N . ALA A 1 393 ? -17.556 1.573 -22.505 1.00 81.06 393 ALA A N 1
ATOM 3153 C CA . ALA A 1 393 ? -17.780 1.662 -21.070 1.00 81.06 393 ALA A CA 1
ATOM 3154 C C . ALA A 1 393 ? -17.774 3.129 -20.613 1.00 81.06 393 ALA A C 1
ATOM 3156 O O . ALA A 1 393 ? -18.732 3.571 -19.979 1.00 81.06 393 ALA A O 1
ATOM 3157 N N . GLU A 1 394 ? -16.769 3.918 -20.996 1.00 77.50 394 GLU A N 1
ATOM 3158 C CA . GLU A 1 394 ? -16.713 5.345 -20.666 1.00 77.50 394 GLU A CA 1
ATOM 3159 C C . GLU A 1 394 ? -17.927 6.125 -21.184 1.00 77.50 394 GLU A C 1
ATOM 3161 O O . GLU A 1 394 ? -18.450 6.989 -20.477 1.00 77.50 394 GLU A O 1
ATOM 3166 N N . ALA A 1 395 ? -18.400 5.828 -22.398 1.00 87.31 395 ALA A N 1
ATOM 3167 C CA . ALA A 1 395 ? -19.595 6.461 -22.949 1.00 87.31 395 ALA A CA 1
ATOM 3168 C C . ALA A 1 395 ? -20.828 6.187 -22.071 1.00 87.31 395 ALA A C 1
ATOM 3170 O O . ALA A 1 395 ? -21.521 7.124 -21.675 1.00 87.31 395 ALA A O 1
ATOM 3171 N N . HIS A 1 396 ? -21.048 4.930 -21.673 1.00 87.19 396 HIS A N 1
ATOM 3172 C CA . HIS A 1 396 ? -22.148 4.569 -20.775 1.00 87.19 396 HIS A CA 1
ATOM 3173 C C . HIS A 1 396 ? -21.998 5.162 -19.373 1.00 87.19 396 HIS A C 1
ATOM 3175 O O . HIS A 1 396 ? -22.994 5.561 -18.768 1.00 87.19 396 HIS A O 1
ATOM 3181 N N . LEU A 1 397 ? -20.767 5.281 -18.869 1.00 77.69 397 LEU A N 1
ATOM 3182 C CA . LEU A 1 397 ? -20.496 5.944 -17.597 1.00 77.69 397 LEU A CA 1
ATOM 3183 C C . LEU A 1 397 ? -20.865 7.435 -17.655 1.00 77.69 397 LEU A C 1
ATOM 3185 O O . LEU A 1 397 ? -21.512 7.937 -16.738 1.00 77.69 397 LEU A O 1
ATOM 3189 N N . ARG A 1 398 ? -20.520 8.133 -18.748 1.00 85.19 398 ARG A N 1
ATOM 3190 C CA . ARG A 1 398 ? -20.893 9.545 -18.973 1.00 85.19 398 ARG A CA 1
ATOM 3191 C C . ARG A 1 398 ? -22.403 9.739 -19.120 1.00 85.19 398 ARG A C 1
ATOM 3193 O O . ARG A 1 398 ? -22.924 10.768 -18.704 1.00 85.19 398 ARG A O 1
ATOM 3200 N N . GLU A 1 399 ? -23.100 8.755 -19.679 1.00 91.31 399 GLU A N 1
ATOM 3201 C CA . GLU A 1 399 ? -24.564 8.740 -19.812 1.00 91.31 399 GLU A CA 1
ATOM 3202 C C . GLU A 1 399 ? -25.292 8.350 -18.509 1.00 91.31 399 GLU A C 1
ATOM 3204 O O . GLU A 1 399 ? -26.515 8.462 -18.432 1.00 91.31 399 GLU A O 1
ATOM 3209 N N . GLY A 1 400 ? -24.565 7.901 -17.478 1.00 83.62 400 GLY A N 1
ATOM 3210 C CA . GLY A 1 400 ? -25.135 7.418 -16.216 1.00 83.62 400 GLY A CA 1
ATOM 3211 C C . GLY A 1 400 ? -25.766 6.020 -16.296 1.00 83.62 400 GLY A C 1
ATOM 3212 O O . GLY A 1 400 ? -26.446 5.600 -15.358 1.00 83.62 400 GLY A O 1
ATOM 3213 N N . ASP A 1 401 ? -25.545 5.276 -17.384 1.00 88.88 401 ASP A N 1
ATOM 3214 C CA . ASP A 1 401 ? -26.060 3.916 -17.581 1.00 88.88 401 ASP A CA 1
ATOM 3215 C C . ASP A 1 401 ? -25.108 2.881 -16.959 1.00 88.88 401 ASP A C 1
ATOM 3217 O O . ASP A 1 401 ? -24.352 2.175 -17.634 1.00 88.88 401 ASP A O 1
ATOM 3221 N N . LEU A 1 402 ? -25.147 2.791 -15.625 1.00 80.88 402 LEU A N 1
ATOM 3222 C CA . LEU A 1 402 ? -24.303 1.877 -14.844 1.00 80.88 402 LEU A CA 1
ATOM 3223 C C . LEU A 1 402 ? -24.547 0.393 -15.179 1.00 80.88 402 LEU A C 1
ATOM 3225 O O . LEU A 1 402 ? -23.658 -0.438 -14.992 1.00 80.88 402 LEU A O 1
ATOM 3229 N N . GLY A 1 403 ? -25.738 0.051 -15.686 1.00 85.88 403 GLY A N 1
ATOM 3230 C CA . GLY A 1 403 ? -26.082 -1.308 -16.101 1.00 85.88 403 GLY A CA 1
ATOM 3231 C C . GLY A 1 403 ? -25.294 -1.732 -17.337 1.00 85.88 403 GLY A C 1
ATOM 3232 O O . GLY A 1 403 ? -24.608 -2.757 -17.309 1.00 85.88 403 GLY A O 1
ATOM 3233 N N . LYS A 1 404 ? -25.327 -0.906 -18.392 1.00 83.19 404 LYS A N 1
ATOM 3234 C CA . LYS A 1 404 ? -24.540 -1.161 -19.605 1.00 83.19 404 LYS A CA 1
ATOM 3235 C C . LYS A 1 404 ? -23.044 -1.015 -19.372 1.00 83.19 404 LYS A C 1
ATOM 3237 O O . LYS A 1 404 ? -22.290 -1.831 -19.893 1.00 83.19 404 LYS A O 1
ATOM 3242 N N . TYR A 1 405 ? -22.617 -0.052 -18.552 1.00 76.06 405 TYR A N 1
ATOM 3243 C CA . TYR A 1 405 ? -21.219 0.064 -18.124 1.00 76.06 405 TYR A CA 1
ATOM 3244 C C . TYR A 1 405 ? -20.704 -1.264 -17.550 1.00 76.06 405 TYR A C 1
ATOM 3246 O O . TYR A 1 405 ? -19.705 -1.802 -18.025 1.00 76.06 405 TYR A O 1
ATOM 3254 N N . ARG A 1 406 ? -21.440 -1.850 -16.594 1.00 79.06 406 ARG A N 1
ATOM 3255 C CA . ARG A 1 406 ? -21.089 -3.142 -15.988 1.00 79.06 406 ARG A CA 1
ATOM 3256 C C . ARG A 1 406 ? -21.051 -4.278 -17.011 1.00 79.06 406 ARG A C 1
ATOM 3258 O O . ARG A 1 406 ? -20.173 -5.133 -16.942 1.00 79.06 406 ARG A O 1
ATOM 3265 N N . ASP A 1 407 ? -22.000 -4.319 -17.943 1.00 85.12 407 ASP A N 1
ATOM 3266 C CA . ASP A 1 407 ? -22.041 -5.368 -18.966 1.00 85.12 407 ASP A CA 1
ATOM 3267 C C . ASP A 1 407 ? -20.872 -5.271 -19.957 1.00 85.12 407 ASP A C 1
ATOM 3269 O O . ASP A 1 407 ? -20.346 -6.302 -20.377 1.00 85.12 407 ASP A O 1
ATOM 3273 N N . VAL A 1 408 ? -20.447 -4.057 -20.318 1.00 85.00 408 VAL A N 1
ATOM 3274 C CA . VAL A 1 408 ? -19.272 -3.833 -21.172 1.00 85.00 408 VAL A CA 1
ATOM 3275 C C . VAL A 1 408 ? -17.981 -4.186 -20.430 1.00 85.00 408 VAL A C 1
ATOM 3277 O O . VAL A 1 408 ? -17.162 -4.921 -20.978 1.00 85.00 408 VAL A O 1
ATOM 3280 N N . GLN A 1 409 ? -17.848 -3.781 -19.165 1.00 73.12 409 GLN A N 1
ATOM 3281 C CA . GLN A 1 409 ? -16.731 -4.172 -18.296 1.00 73.12 409 GLN A CA 1
ATOM 3282 C C . GLN A 1 409 ? -16.624 -5.700 -18.148 1.00 73.12 409 GLN A C 1
ATOM 3284 O O . GLN A 1 409 ? -15.542 -6.268 -18.276 1.00 73.12 409 GLN A O 1
ATOM 3289 N N . ARG A 1 410 ? -17.754 -6.409 -17.993 1.00 80.81 410 ARG A N 1
ATOM 3290 C CA . ARG A 1 410 ? -17.766 -7.884 -17.971 1.00 80.81 410 ARG A CA 1
ATOM 3291 C C . ARG A 1 410 ? -17.269 -8.485 -19.290 1.00 80.81 410 ARG A C 1
ATOM 3293 O O . ARG A 1 410 ? -16.455 -9.400 -19.266 1.00 80.81 410 ARG A O 1
ATOM 3300 N N . LYS A 1 411 ? -17.722 -7.966 -20.438 1.00 85.00 411 LYS A N 1
ATOM 3301 C CA . LYS A 1 411 ? -17.257 -8.431 -21.760 1.00 85.00 411 LYS A CA 1
ATOM 3302 C C . LYS A 1 411 ? -15.758 -8.214 -21.956 1.00 85.00 411 LYS A C 1
ATOM 3304 O O . LYS A 1 411 ? -15.106 -9.050 -22.574 1.00 85.00 411 LYS A O 1
ATOM 3309 N N . GLN A 1 412 ? -15.233 -7.099 -21.456 1.00 80.06 412 GLN A N 1
ATOM 3310 C CA . GLN A 1 412 ? -13.808 -6.790 -21.502 1.00 80.06 412 GLN A CA 1
ATOM 3311 C C . GLN A 1 412 ? -13.011 -7.784 -20.650 1.00 80.06 412 GLN A C 1
ATOM 3313 O O . GLN A 1 412 ? -12.058 -8.373 -21.153 1.00 80.06 412 GLN A O 1
ATOM 3318 N N . ALA A 1 413 ? -13.455 -8.064 -19.421 1.00 69.88 413 ALA A N 1
ATOM 3319 C CA . ALA A 1 413 ? -12.839 -9.080 -18.567 1.00 69.88 413 ALA A CA 1
ATOM 3320 C C . ALA A 1 413 ? -12.852 -10.478 -19.220 1.00 69.88 413 ALA A C 1
ATOM 3322 O O . ALA A 1 413 ? -11.827 -11.148 -19.269 1.00 69.88 413 ALA A O 1
ATOM 3323 N N . GLU A 1 414 ? -13.980 -10.895 -19.807 1.00 80.19 414 GLU A N 1
ATOM 3324 C CA . GLU A 1 414 ? -14.097 -12.173 -20.532 1.00 80.19 414 GLU A CA 1
ATOM 3325 C C . GLU A 1 414 ? -13.212 -12.246 -21.788 1.00 80.19 414 GLU A C 1
ATOM 3327 O O . GLU A 1 414 ? -12.810 -13.332 -22.211 1.00 80.19 414 GLU A O 1
ATOM 3332 N N . LEU A 1 415 ? -12.973 -11.117 -22.459 1.00 84.75 415 LEU A N 1
ATOM 3333 C CA . LEU A 1 415 ? -12.067 -11.037 -23.603 1.00 84.75 415 LEU A CA 1
ATOM 3334 C C . LEU A 1 415 ? -10.614 -11.225 -23.152 1.00 84.75 415 LEU A C 1
ATOM 3336 O O . LEU A 1 415 ? -9.891 -12.005 -23.769 1.00 84.75 415 LEU A O 1
ATOM 3340 N N . LEU A 1 416 ? -10.210 -10.535 -22.084 1.00 74.94 416 LEU A N 1
ATOM 3341 C CA . LEU A 1 416 ? -8.856 -10.606 -21.540 1.00 74.94 416 LEU A CA 1
ATOM 3342 C C . LEU A 1 416 ? -8.550 -11.992 -20.953 1.00 74.94 416 LEU A C 1
ATOM 3344 O O . LEU A 1 416 ? -7.504 -12.548 -21.268 1.00 74.94 416 LEU A O 1
ATOM 3348 N N . ASP A 1 417 ? -9.484 -12.600 -20.215 1.00 71.00 417 ASP A N 1
ATOM 3349 C CA . ASP A 1 417 ? -9.345 -13.967 -19.681 1.00 71.00 417 ASP A CA 1
ATOM 3350 C C . ASP A 1 417 ? -9.190 -15.015 -20.799 1.00 71.00 417 ASP A C 1
ATOM 3352 O O . ASP A 1 417 ? -8.341 -15.904 -20.728 1.00 71.00 417 ASP A O 1
ATOM 3356 N N . ARG A 1 418 ? -9.972 -14.895 -21.882 1.00 72.94 418 ARG A N 1
ATOM 3357 C CA . ARG A 1 418 ? -9.825 -15.777 -23.053 1.00 72.94 418 ARG A CA 1
ATOM 3358 C C . ARG A 1 418 ? -8.478 -15.596 -23.736 1.00 72.94 418 ARG A C 1
ATOM 3360 O O . ARG A 1 418 ? -7.829 -16.582 -24.063 1.00 72.94 418 ARG A O 1
ATOM 3367 N N . ALA A 1 419 ? -8.065 -14.349 -23.932 1.00 70.12 419 ALA A N 1
ATOM 3368 C CA . ALA A 1 419 ? -6.787 -14.041 -24.549 1.00 70.12 419 ALA A CA 1
ATOM 3369 C C . ALA A 1 419 ? -5.608 -14.563 -23.729 1.00 70.12 419 ALA A C 1
ATOM 3371 O O . ALA A 1 419 ? -4.672 -15.111 -24.301 1.00 70.12 419 ALA A O 1
ATOM 3372 N N . TRP A 1 420 ? -5.671 -14.435 -22.405 1.00 57.69 420 TRP A N 1
ATOM 3373 C CA . TRP A 1 420 ? -4.648 -14.943 -21.500 1.00 57.69 420 TRP A CA 1
ATOM 3374 C C . TRP A 1 420 ? -4.487 -16.464 -21.628 1.00 57.69 420 TRP A C 1
ATOM 3376 O O . TRP A 1 420 ? -3.394 -16.950 -21.913 1.00 57.69 420 TRP A O 1
ATOM 3386 N N . LYS A 1 421 ? -5.599 -17.210 -21.584 1.00 64.69 421 LYS A N 1
ATOM 3387 C CA . LYS A 1 421 ? -5.618 -18.675 -21.773 1.00 64.69 421 LYS A CA 1
ATOM 3388 C C . LYS A 1 421 ? -5.098 -19.133 -23.136 1.00 64.69 421 LYS A C 1
ATOM 3390 O O . LYS A 1 421 ? -4.590 -20.244 -23.255 1.00 64.69 421 LYS A O 1
ATOM 3395 N N . GLU A 1 422 ? -5.262 -18.315 -24.173 1.00 60.19 422 GLU A N 1
ATOM 3396 C CA . GLU A 1 422 ? -4.747 -18.594 -25.519 1.00 60.19 422 GLU A CA 1
ATOM 3397 C C . GLU A 1 422 ? -3.254 -18.264 -25.679 1.00 60.19 422 GLU A C 1
ATOM 3399 O O . GLU A 1 422 ? -2.626 -18.769 -26.605 1.00 60.19 422 GLU A O 1
ATOM 3404 N N . ILE A 1 423 ? -2.688 -17.408 -24.823 1.00 53.56 423 ILE A N 1
ATOM 3405 C CA . ILE A 1 423 ? -1.259 -17.048 -24.828 1.00 53.56 423 ILE A CA 1
ATOM 3406 C C . ILE A 1 423 ? -0.429 -18.056 -24.018 1.00 53.56 423 ILE A C 1
ATOM 3408 O O . ILE A 1 423 ? 0.744 -18.258 -24.323 1.00 53.56 423 ILE A O 1
ATOM 3412 N N . GLU A 1 424 ? -1.027 -18.691 -23.008 1.00 46.56 424 GLU A N 1
ATOM 3413 C CA . GLU A 1 424 ? -0.403 -19.768 -22.224 1.00 46.56 424 GLU A CA 1
ATOM 3414 C C . GLU A 1 424 ? -0.231 -21.091 -22.996 1.00 46.56 424 GLU A C 1
ATOM 3416 O O . GLU A 1 424 ? 0.598 -21.917 -22.605 1.00 46.56 424 GLU A O 1
ATOM 3421 N N . GLN A 1 425 ? -1.005 -21.304 -24.070 1.00 39.81 425 GLN A N 1
ATOM 3422 C CA . GLN A 1 425 ? -0.922 -22.472 -24.966 1.00 39.81 425 GLN A CA 1
ATOM 3423 C C . GLN A 1 425 ? 0.091 -22.258 -26.092 1.00 39.81 425 GLN A C 1
ATOM 3425 O O . GLN A 1 425 ? 0.805 -23.239 -26.413 1.00 39.81 425 GLN A O 1
#